Protein AF-A0A821VBL7-F1 (afdb_monomer_lite)

Radius of gyration: 33.73 Å; chains: 1; bounding box: 82×96×81 Å

pLDDT: mean 74.71, std 19.5, range [24.27, 98.56]

Structure (mmCIF, N/CA/C/O backbone):
data_AF-A0A821VBL7-F1
#
_entry.id   AF-A0A821VBL7-F1
#
loop_
_atom_site.group_PDB
_atom_site.id
_atom_site.type_symbol
_atom_site.label_atom_id
_atom_site.label_alt_id
_atom_site.label_comp_id
_atom_site.label_asym_id
_atom_site.label_entity_id
_atom_site.label_seq_id
_atom_site.pdbx_PDB_ins_code
_atom_site.Cartn_x
_atom_site.Cartn_y
_atom_site.Cartn_z
_atom_site.occupancy
_atom_site.B_iso_or_equiv
_atom_site.auth_seq_id
_atom_site.auth_comp_id
_atom_site.auth_asym_id
_atom_site.auth_atom_id
_atom_site.pdbx_PDB_model_num
ATOM 1 N N . MET A 1 1 ? -5.079 59.290 10.753 1.00 47.72 1 MET A N 1
ATOM 2 C CA . MET A 1 1 ? -3.913 60.168 10.490 1.00 47.72 1 MET A CA 1
ATOM 3 C C . MET A 1 1 ? -4.345 61.212 9.473 1.00 47.72 1 MET A C 1
ATOM 5 O O . MET A 1 1 ? -5.112 60.855 8.595 1.00 47.72 1 MET A O 1
ATOM 9 N N . THR A 1 2 ? -3.939 62.476 9.593 1.00 48.75 2 THR A N 1
ATOM 10 C CA . THR A 1 2 ? -4.152 63.447 8.506 1.00 48.75 2 THR A CA 1
ATOM 11 C C . THR A 1 2 ? -3.199 63.121 7.351 1.00 48.75 2 THR A C 1
ATOM 13 O O . THR A 1 2 ? -2.050 62.750 7.599 1.00 48.75 2 THR A O 1
ATOM 16 N N . ASP A 1 3 ? -3.663 63.247 6.103 1.00 52.41 3 ASP A N 1
ATOM 17 C CA . ASP A 1 3 ? -2.944 62.824 4.882 1.00 52.41 3 ASP A CA 1
ATOM 18 C C . ASP A 1 3 ? -1.556 63.471 4.691 1.00 52.41 3 ASP A C 1
ATOM 20 O O . ASP A 1 3 ? -0.750 63.003 3.891 1.00 52.41 3 ASP A O 1
ATOM 24 N N . ALA A 1 4 ? -1.224 64.504 5.468 1.00 50.84 4 ALA A N 1
ATOM 25 C CA . ALA A 1 4 ? 0.022 65.260 5.361 1.00 50.84 4 ALA A CA 1
ATOM 26 C C . ALA A 1 4 ? 1.310 64.475 5.704 1.00 50.84 4 ALA A C 1
ATOM 28 O O . ALA A 1 4 ? 2.395 64.977 5.430 1.00 50.84 4 ALA A O 1
ATOM 29 N N . ASN A 1 5 ? 1.223 63.264 6.274 1.00 57.69 5 ASN A N 1
ATOM 30 C CA . ASN A 1 5 ? 2.391 62.456 6.678 1.00 57.69 5 ASN A CA 1
ATOM 31 C C . ASN A 1 5 ? 2.476 61.074 5.997 1.00 57.69 5 ASN A C 1
ATOM 33 O O . ASN A 1 5 ? 3.223 60.206 6.453 1.00 57.69 5 ASN A O 1
ATOM 37 N N . ILE A 1 6 ? 1.710 60.836 4.928 1.00 70.25 6 ILE A N 1
ATOM 38 C CA . ILE A 1 6 ? 1.666 59.533 4.249 1.00 70.25 6 ILE A CA 1
ATOM 39 C C . ILE A 1 6 ? 2.613 59.541 3.044 1.00 70.25 6 ILE A C 1
ATOM 41 O O . ILE A 1 6 ? 2.596 60.456 2.226 1.00 70.25 6 ILE A O 1
ATOM 45 N N . HIS A 1 7 ? 3.467 58.517 2.941 1.00 78.00 7 HIS A N 1
ATOM 46 C CA . HIS A 1 7 ? 4.473 58.428 1.880 1.00 78.00 7 HIS A CA 1
ATOM 47 C C . HIS A 1 7 ? 3.798 58.376 0.489 1.00 78.00 7 HIS A C 1
ATOM 49 O O . HIS A 1 7 ? 2.890 57.559 0.309 1.00 78.00 7 HIS A O 1
ATOM 55 N N . PRO A 1 8 ? 4.243 59.165 -0.515 1.00 72.38 8 PRO A N 1
ATOM 56 C CA . PRO A 1 8 ? 3.563 59.300 -1.814 1.00 72.38 8 PRO A CA 1
ATOM 57 C C . PRO A 1 8 ? 3.291 57.975 -2.540 1.00 72.38 8 PRO A C 1
ATOM 59 O O . PRO A 1 8 ? 2.273 57.818 -3.206 1.00 72.38 8 PRO A O 1
ATOM 62 N N . SER A 1 9 ? 4.168 56.985 -2.364 1.00 69.50 9 SER A N 1
ATOM 63 C CA . SER A 1 9 ? 4.004 55.639 -2.931 1.00 69.50 9 SER A CA 1
ATOM 64 C C . SER A 1 9 ? 2.778 54.889 -2.393 1.00 69.50 9 SER A C 1
ATOM 66 O O . SER A 1 9 ? 2.189 54.107 -3.128 1.00 69.50 9 SER A O 1
ATOM 68 N N . ILE A 1 10 ? 2.376 55.125 -1.138 1.00 73.94 10 ILE A N 1
ATOM 69 C CA . ILE A 1 10 ? 1.197 54.486 -0.522 1.00 73.94 10 ILE A CA 1
ATOM 70 C C . ILE A 1 10 ? -0.080 55.044 -1.155 1.00 73.94 10 ILE A C 1
ATOM 72 O O . ILE A 1 10 ? -0.994 54.289 -1.473 1.00 73.94 10 ILE A O 1
ATOM 76 N N . ILE A 1 11 ? -0.108 56.358 -1.385 1.00 75.94 11 ILE A N 1
ATOM 77 C CA . ILE A 1 11 ? -1.222 57.055 -2.035 1.00 75.94 11 ILE A CA 1
ATOM 78 C C . ILE A 1 11 ? -1.342 56.589 -3.490 1.00 75.94 11 ILE A C 1
ATOM 80 O O . ILE A 1 11 ? -2.412 56.163 -3.906 1.00 75.94 11 ILE A O 1
ATOM 84 N N . LEU A 1 12 ? -0.224 56.539 -4.224 1.00 75.00 12 LEU A N 1
ATOM 85 C CA . LEU A 1 12 ? -0.196 56.065 -5.612 1.00 75.00 12 LEU A CA 1
ATOM 86 C C . LEU A 1 12 ? -0.679 54.610 -5.759 1.00 75.00 12 LEU A C 1
ATOM 88 O O . LEU A 1 12 ? -1.356 54.279 -6.729 1.00 75.00 12 LEU A O 1
ATOM 92 N N . ILE A 1 13 ? -0.335 53.735 -4.808 1.00 71.81 13 ILE A N 1
ATOM 93 C CA . ILE A 1 13 ? -0.791 52.336 -4.801 1.00 71.81 13 ILE A CA 1
ATOM 94 C C . ILE A 1 13 ? -2.278 52.245 -4.454 1.00 71.81 13 ILE A C 1
ATOM 96 O O . ILE A 1 13 ? -2.994 51.495 -5.111 1.00 71.81 13 ILE A O 1
ATOM 100 N N . ARG A 1 14 ? -2.757 53.019 -3.470 1.00 82.56 14 ARG A N 1
ATOM 101 C CA . ARG A 1 14 ? -4.188 53.092 -3.142 1.00 82.56 14 ARG A CA 1
ATOM 102 C C . ARG A 1 14 ? -5.000 53.512 -4.360 1.00 82.56 14 ARG A C 1
ATOM 104 O O . ARG A 1 14 ? -5.989 52.861 -4.666 1.00 82.56 14 ARG A O 1
ATOM 111 N N . ASP A 1 15 ? -4.572 54.563 -5.050 1.00 77.50 15 ASP A N 1
ATOM 112 C CA . ASP A 1 15 ? -5.319 55.115 -6.177 1.00 77.50 15 ASP A CA 1
ATOM 113 C C . ASP A 1 15 ? -5.343 54.120 -7.353 1.00 77.50 15 ASP A C 1
ATOM 115 O O . ASP A 1 15 ? -6.404 53.855 -7.905 1.00 77.50 15 ASP A O 1
ATOM 119 N N . ARG A 1 16 ? -4.225 53.432 -7.640 1.00 72.06 16 ARG A N 1
ATOM 120 C CA . ARG A 1 16 ? -4.204 52.342 -8.637 1.00 72.06 16 ARG A CA 1
ATOM 121 C C . ARG A 1 16 ? -5.071 51.145 -8.252 1.00 72.06 16 ARG A C 1
ATOM 123 O O . ARG A 1 16 ? -5.696 50.548 -9.120 1.00 72.06 16 ARG A O 1
ATOM 130 N N . LEU A 1 17 ? -5.097 50.762 -6.976 1.00 65.75 17 LEU A N 1
ATOM 131 C CA . LEU A 1 17 ? -5.966 49.679 -6.511 1.00 65.75 17 LEU A CA 1
ATOM 132 C C . LEU A 1 17 ? -7.441 50.088 -6.562 1.00 65.75 17 LEU A C 1
ATOM 134 O O . LEU A 1 17 ? -8.272 49.251 -6.890 1.00 65.75 17 LEU A O 1
ATOM 138 N N . HIS A 1 18 ? -7.759 51.360 -6.312 1.00 76.38 18 HIS A N 1
ATOM 139 C CA . HIS A 1 18 ? -9.106 51.904 -6.463 1.00 76.38 18 HIS A CA 1
ATOM 140 C C . HIS A 1 18 ? -9.536 51.978 -7.938 1.00 76.38 18 HIS A C 1
ATOM 142 O O . HIS A 1 18 ? -10.695 51.725 -8.244 1.00 76.38 18 HIS A O 1
ATOM 148 N N . ASP A 1 19 ? -8.622 52.257 -8.871 1.00 68.50 19 ASP A N 1
ATOM 149 C CA . ASP A 1 19 ? -8.922 52.202 -10.310 1.00 68.50 19 ASP A CA 1
ATOM 150 C C . ASP A 1 19 ? -9.262 50.776 -10.776 1.00 68.50 19 ASP A C 1
ATOM 152 O O . ASP A 1 19 ? -10.098 50.586 -11.660 1.00 68.50 19 ASP A O 1
ATOM 156 N N . ILE A 1 20 ? -8.627 49.764 -10.175 1.00 63.44 20 ILE A N 1
ATOM 157 C CA . ILE A 1 20 ? -8.868 48.348 -10.492 1.00 63.44 20 ILE A CA 1
ATOM 158 C C . ILE A 1 20 ? -10.108 47.819 -9.746 1.00 63.44 20 ILE A C 1
ATOM 160 O O . ILE A 1 20 ? -10.857 47.007 -10.291 1.00 63.44 20 ILE A O 1
ATOM 164 N N . PHE A 1 21 ? -10.348 48.294 -8.520 1.00 72.31 21 PHE A N 1
ATOM 165 C CA . PHE A 1 21 ? -11.416 47.838 -7.627 1.00 72.31 21 PHE A CA 1
ATOM 166 C C . PHE A 1 21 ? -12.160 49.028 -6.984 1.00 72.31 21 PHE A C 1
ATOM 168 O O . PHE A 1 21 ? -12.029 49.261 -5.780 1.00 72.31 21 PHE A O 1
ATOM 175 N N . PRO A 1 22 ? -12.973 49.777 -7.753 1.00 67.81 22 PRO A N 1
ATOM 176 C CA . PRO A 1 22 ? -13.592 51.026 -7.285 1.00 67.81 22 PRO A CA 1
ATOM 177 C C . PRO A 1 22 ? -14.620 50.832 -6.161 1.00 67.81 22 PRO A C 1
ATOM 179 O O . PRO A 1 22 ? -14.944 51.773 -5.445 1.00 67.81 22 PRO A O 1
ATOM 182 N N . GLU A 1 23 ? -15.116 49.608 -5.984 1.00 68.12 23 GLU A N 1
ATOM 183 C CA . GLU A 1 23 ? -16.103 49.239 -4.963 1.00 68.12 23 GLU A CA 1
ATOM 184 C C . GLU A 1 23 ? -15.462 48.967 -3.582 1.00 68.12 23 GLU A C 1
ATOM 186 O O . GLU A 1 23 ? -16.172 48.794 -2.590 1.00 68.12 23 GLU A O 1
ATOM 191 N N . ILE A 1 24 ? -14.125 48.876 -3.495 1.00 64.31 24 ILE A N 1
ATOM 192 C CA . ILE A 1 24 ? -13.417 48.404 -2.296 1.00 64.31 24 ILE A CA 1
ATOM 193 C C . ILE A 1 24 ? -12.569 49.525 -1.696 1.00 64.31 24 ILE A C 1
ATOM 195 O O . ILE A 1 24 ? -11.560 49.955 -2.253 1.00 64.31 24 ILE A O 1
ATOM 199 N N . GLN A 1 25 ? -12.933 49.955 -0.488 1.00 72.75 25 GLN A N 1
ATOM 200 C CA . GLN A 1 25 ? -12.174 50.958 0.252 1.00 72.75 25 GLN A CA 1
ATOM 201 C C . GLN A 1 25 ? -11.067 50.285 1.081 1.00 72.75 25 GLN A C 1
ATOM 203 O O . GLN A 1 25 ? -11.328 49.701 2.132 1.00 72.75 25 GLN A O 1
ATOM 208 N N . ILE A 1 26 ? -9.818 50.350 0.609 1.00 70.31 26 ILE A N 1
ATOM 209 C CA . ILE A 1 26 ? -8.663 49.736 1.287 1.00 70.31 26 ILE A CA 1
ATOM 210 C C . ILE A 1 26 ? -8.024 50.749 2.259 1.00 70.31 26 ILE A C 1
ATOM 212 O O . ILE A 1 26 ? -7.563 51.805 1.811 1.00 70.31 26 ILE A O 1
ATOM 216 N N . PRO A 1 27 ? -7.938 50.459 3.575 1.00 77.62 27 PRO A N 1
ATOM 217 C CA . PRO A 1 27 ? -7.302 51.362 4.533 1.00 77.62 27 PRO A CA 1
ATOM 218 C C . PRO A 1 27 ? -5.800 51.537 4.263 1.00 77.62 27 PRO A C 1
ATOM 220 O O . PRO A 1 27 ? -5.073 50.571 4.008 1.00 77.62 27 PRO A O 1
ATOM 223 N N . LEU A 1 28 ? -5.309 52.776 4.368 1.00 66.94 28 LEU A N 1
ATOM 224 C CA . LEU A 1 28 ? -3.910 53.131 4.086 1.00 66.94 28 LEU A CA 1
ATOM 225 C C . LEU A 1 28 ? -2.915 52.410 5.011 1.00 66.94 28 LEU A C 1
ATOM 227 O O . LEU A 1 28 ? -1.777 52.159 4.604 1.00 66.94 28 LEU A O 1
ATOM 231 N N . GLU A 1 29 ? -3.326 52.027 6.227 1.00 66.06 29 GLU A N 1
ATOM 232 C CA . GLU A 1 29 ? -2.468 51.267 7.141 1.00 66.06 29 GLU A CA 1
ATOM 233 C C . GLU A 1 29 ? -2.134 49.866 6.607 1.00 66.06 29 GLU A C 1
ATOM 235 O O . GLU A 1 29 ? -1.013 49.390 6.810 1.00 66.06 29 GLU A O 1
ATOM 240 N N . VAL A 1 30 ? -3.067 49.234 5.885 1.00 65.81 30 VAL A N 1
ATOM 241 C CA . VAL A 1 30 ? -2.888 47.896 5.301 1.00 65.81 30 VAL A CA 1
ATOM 242 C C . VAL A 1 30 ? -1.884 47.966 4.150 1.00 65.81 30 VAL A C 1
ATOM 244 O O . VAL A 1 30 ? -0.914 47.208 4.114 1.00 65.81 30 VAL A O 1
ATOM 247 N N . ILE A 1 31 ? -2.027 48.960 3.269 1.00 69.69 31 ILE A N 1
ATOM 248 C CA . ILE A 1 31 ? -1.090 49.204 2.162 1.00 69.69 31 ILE A CA 1
ATOM 249 C C . ILE A 1 31 ? 0.317 49.501 2.711 1.00 69.69 31 ILE A C 1
ATOM 251 O O . ILE A 1 31 ? 1.311 48.931 2.254 1.00 69.69 31 ILE A O 1
ATOM 255 N N . GLY A 1 32 ? 0.416 50.329 3.756 1.00 68.56 32 GLY A N 1
ATOM 256 C CA . GLY A 1 32 ? 1.684 50.635 4.420 1.00 68.56 32 GLY A CA 1
ATOM 257 C C . GLY A 1 32 ? 2.330 49.439 5.134 1.00 68.56 32 GLY A C 1
ATOM 258 O O . GLY A 1 32 ? 3.553 49.404 5.295 1.00 68.56 32 GLY A O 1
ATOM 259 N N . TRP A 1 33 ? 1.551 48.450 5.579 1.00 69.38 33 TRP A N 1
ATOM 260 C CA . TRP A 1 33 ? 2.087 47.201 6.126 1.00 69.38 33 TRP A CA 1
ATOM 261 C C . TRP A 1 33 ? 2.727 46.342 5.028 1.00 69.38 33 TRP A C 1
ATOM 263 O O . TRP A 1 33 ? 3.886 45.952 5.174 1.00 69.38 33 TRP A O 1
ATOM 273 N N . HIS A 1 34 ? 2.052 46.147 3.892 1.00 63.34 34 HIS A N 1
ATOM 274 C CA . HIS A 1 34 ? 2.588 45.347 2.782 1.00 63.34 34 HIS A CA 1
ATOM 275 C C . HIS A 1 34 ? 3.810 45.980 2.108 1.00 63.34 34 HIS A C 1
ATOM 277 O O . HIS A 1 34 ? 4.750 45.264 1.761 1.00 63.34 34 HIS A O 1
ATOM 283 N N . ILE A 1 35 ? 3.857 47.313 1.996 1.00 66.38 35 ILE A N 1
ATOM 284 C CA . ILE A 1 35 ? 5.033 48.037 1.479 1.00 66.38 35 ILE A CA 1
ATOM 285 C C . ILE A 1 35 ? 6.261 47.826 2.369 1.00 66.38 35 ILE A C 1
ATOM 287 O O . ILE A 1 35 ? 7.377 47.751 1.869 1.00 66.38 35 ILE A O 1
ATOM 291 N N . ARG A 1 36 ? 6.080 47.680 3.688 1.00 68.19 36 ARG A N 1
ATOM 292 C CA . ARG A 1 36 ? 7.197 47.388 4.602 1.00 68.19 36 ARG A CA 1
ATOM 293 C C . ARG A 1 36 ? 7.728 45.962 4.469 1.00 68.19 36 ARG A C 1
ATOM 295 O O . ARG A 1 36 ? 8.875 45.724 4.831 1.00 68.19 36 ARG A O 1
ATOM 302 N N . GLN A 1 37 ? 6.913 45.037 3.965 1.00 62.91 37 GLN A N 1
ATOM 303 C CA . GLN A 1 37 ? 7.266 43.622 3.819 1.00 62.91 37 GLN A CA 1
ATOM 304 C C . GLN A 1 37 ? 7.740 43.257 2.403 1.00 62.91 37 GLN A C 1
ATOM 306 O O . GLN A 1 37 ? 8.404 42.239 2.225 1.00 62.91 37 GLN A O 1
ATOM 311 N N . SER A 1 38 ? 7.434 44.078 1.395 1.00 58.84 38 SER A N 1
ATOM 312 C CA . SER A 1 38 ? 7.652 43.748 -0.020 1.00 58.84 38 SER A CA 1
ATOM 313 C C . SER A 1 38 ? 8.613 44.727 -0.695 1.00 58.84 38 SER A C 1
ATOM 315 O O . SER A 1 38 ? 8.565 45.926 -0.443 1.00 58.84 38 SER A O 1
ATOM 317 N N . ARG A 1 39 ? 9.486 44.231 -1.586 1.00 54.22 39 ARG A N 1
ATOM 318 C CA . ARG A 1 39 ? 10.499 45.060 -2.273 1.00 54.22 39 ARG A CA 1
ATOM 319 C C . ARG A 1 39 ? 10.039 45.681 -3.603 1.00 54.22 39 ARG A C 1
ATOM 321 O O . ARG A 1 39 ? 10.763 46.524 -4.123 1.00 54.22 39 ARG A O 1
ATOM 328 N N . SER A 1 40 ? 8.874 45.317 -4.152 1.00 65.12 40 SER A N 1
ATOM 329 C CA . SER A 1 40 ? 8.351 45.910 -5.397 1.00 65.12 40 SER A CA 1
ATOM 330 C C . SER A 1 40 ? 6.831 46.115 -5.383 1.00 65.12 40 SER A C 1
ATOM 332 O O . SER A 1 40 ? 6.089 45.411 -4.700 1.00 65.12 40 SER A O 1
ATOM 334 N N . ILE A 1 41 ? 6.374 47.108 -6.152 1.00 54.72 41 ILE A N 1
ATOM 335 C CA . ILE A 1 41 ? 4.966 47.533 -6.251 1.00 54.72 41 ILE A CA 1
ATOM 336 C C . ILE A 1 41 ? 4.099 46.468 -6.944 1.00 54.72 41 ILE A C 1
ATOM 338 O O . ILE A 1 41 ? 2.944 46.265 -6.571 1.00 54.72 41 ILE A O 1
ATOM 342 N N . GLU A 1 42 ? 4.664 45.756 -7.918 1.00 58.28 42 GLU A N 1
ATOM 343 C CA . GLU A 1 42 ? 3.974 44.703 -8.676 1.00 58.28 42 GLU A CA 1
ATOM 344 C C . GLU A 1 42 ? 3.625 43.500 -7.792 1.00 58.28 42 GLU A C 1
ATOM 346 O O . GLU A 1 42 ? 2.514 42.980 -7.876 1.00 58.28 42 GLU A O 1
ATOM 351 N N . ALA A 1 43 ? 4.519 43.123 -6.871 1.00 58.22 43 ALA A N 1
ATOM 352 C CA . ALA A 1 43 ? 4.262 42.053 -5.909 1.00 58.22 43 ALA A CA 1
ATOM 353 C C . ALA A 1 43 ? 3.089 42.399 -4.977 1.00 58.22 43 ALA A C 1
ATOM 355 O O . ALA A 1 43 ? 2.251 41.549 -4.689 1.00 58.22 43 ALA A O 1
ATOM 356 N N . ILE A 1 44 ? 2.982 43.664 -4.561 1.00 58.06 44 ILE A N 1
ATOM 357 C CA . ILE A 1 44 ? 1.892 44.138 -3.698 1.00 58.06 44 ILE A CA 1
ATOM 358 C C . ILE A 1 44 ? 0.557 44.086 -4.448 1.00 58.06 44 ILE A C 1
ATOM 360 O O . ILE A 1 44 ? -0.421 43.573 -3.910 1.00 58.06 44 ILE A O 1
ATOM 364 N N . CYS A 1 45 ? 0.516 44.547 -5.702 1.00 57.09 45 CYS A N 1
ATOM 365 C CA . CYS A 1 45 ? -0.704 44.493 -6.513 1.00 57.09 45 CYS A CA 1
ATOM 366 C C . CYS A 1 45 ? -1.147 43.045 -6.782 1.00 57.09 45 CYS A C 1
ATOM 368 O O . CYS A 1 45 ? -2.338 42.750 -6.722 1.00 57.09 45 CYS A O 1
ATOM 370 N N . SER A 1 46 ? -0.195 42.132 -7.008 1.00 56.94 46 SER A N 1
ATOM 371 C CA . SER A 1 46 ? -0.475 40.706 -7.203 1.00 56.94 46 SER A CA 1
ATOM 372 C C . SER A 1 46 ? -1.034 40.036 -5.944 1.00 56.94 46 SER A C 1
ATOM 374 O O . SER A 1 46 ? -1.949 39.221 -6.049 1.00 56.94 46 SER A O 1
ATOM 376 N N . ILE A 1 47 ? -0.526 40.382 -4.755 1.00 58.69 47 ILE A N 1
ATOM 377 C CA . ILE A 1 47 ? -1.031 39.852 -3.477 1.00 58.69 47 ILE A CA 1
ATOM 378 C C . ILE A 1 47 ? -2.474 40.313 -3.249 1.00 58.69 47 ILE A C 1
ATOM 380 O O . ILE A 1 47 ? -3.342 39.478 -3.011 1.00 58.69 47 ILE A O 1
ATOM 384 N N . PHE A 1 48 ? -2.757 41.609 -3.424 1.00 58.88 48 PHE A N 1
ATOM 385 C CA . PHE A 1 48 ? -4.118 42.134 -3.272 1.00 58.88 48 PHE A CA 1
ATOM 386 C C . PHE A 1 48 ? -5.090 41.552 -4.301 1.00 58.88 48 PHE A C 1
ATOM 388 O O . PHE A 1 48 ? -6.205 41.195 -3.936 1.00 58.88 48 PHE A O 1
ATOM 395 N N . ALA A 1 49 ? -4.678 41.395 -5.563 1.00 54.25 49 ALA A N 1
ATOM 396 C CA . ALA A 1 49 ? -5.512 40.754 -6.577 1.00 54.25 49 ALA A CA 1
ATOM 397 C C . ALA A 1 49 ? -5.849 39.300 -6.200 1.00 54.25 49 ALA A C 1
ATOM 399 O O . ALA A 1 49 ? -6.994 38.880 -6.340 1.00 54.25 49 ALA A O 1
ATOM 400 N N . THR A 1 50 ? -4.884 38.553 -5.657 1.00 50.09 50 THR A N 1
ATOM 401 C CA . THR A 1 50 ? -5.074 37.148 -5.257 1.00 50.09 50 THR A CA 1
ATOM 402 C C . THR A 1 50 ? -5.964 37.022 -4.019 1.00 50.09 50 THR A C 1
ATOM 404 O O . THR A 1 50 ? -6.848 36.167 -3.975 1.00 50.09 50 THR A O 1
ATOM 407 N N . GLU A 1 51 ? -5.782 37.895 -3.026 1.00 51.56 51 GLU A N 1
ATOM 408 C CA . GLU A 1 51 ? -6.600 37.889 -1.811 1.00 51.56 51 GLU A CA 1
ATOM 409 C C . GLU A 1 51 ? -8.033 38.354 -2.101 1.00 51.56 51 GLU A C 1
ATOM 411 O O . GLU A 1 51 ? -8.977 37.692 -1.682 1.00 51.56 51 GLU A O 1
ATOM 416 N N . ILE A 1 52 ? -8.232 39.409 -2.897 1.00 50.06 52 ILE A N 1
ATOM 417 C CA . ILE A 1 52 ? -9.570 39.913 -3.252 1.00 50.06 52 ILE A CA 1
ATOM 418 C C . ILE A 1 52 ? -10.352 38.893 -4.099 1.00 50.06 52 ILE A C 1
ATOM 420 O O . ILE A 1 52 ? -11.540 38.683 -3.852 1.00 50.06 52 ILE A O 1
ATOM 424 N N . LEU A 1 53 ? -9.696 38.195 -5.036 1.00 42.59 53 LEU A N 1
ATOM 425 C CA . LEU A 1 53 ? -10.327 37.133 -5.837 1.00 42.59 53 LEU A CA 1
ATOM 426 C C . LEU A 1 53 ? -10.740 35.912 -4.995 1.00 42.59 53 LEU A C 1
ATOM 428 O O . LEU A 1 53 ? -11.657 35.187 -5.378 1.00 42.59 53 LEU A O 1
ATOM 432 N N . SER A 1 54 ? -10.118 35.708 -3.830 1.00 38.72 54 SER A N 1
ATOM 433 C CA . SER A 1 54 ? -10.433 34.596 -2.925 1.00 38.72 54 SER A CA 1
ATOM 434 C C . SER A 1 54 ? -11.674 34.817 -2.040 1.00 38.72 54 SER A C 1
ATOM 436 O O . SER A 1 54 ? -12.193 33.852 -1.482 1.00 38.72 54 SER A O 1
ATOM 438 N N . PHE A 1 55 ? -12.203 36.047 -1.946 1.00 42.03 55 PHE A N 1
ATOM 439 C CA . PHE A 1 55 ? -13.326 36.397 -1.053 1.00 42.03 55 PHE A CA 1
ATOM 440 C C . PHE A 1 55 ? -14.710 36.497 -1.727 1.00 42.03 55 PHE A C 1
ATOM 442 O O . PHE A 1 55 ? -15.680 36.946 -1.112 1.00 42.03 55 PHE A O 1
ATOM 449 N N . GLY A 1 56 ? -14.858 36.038 -2.969 1.00 30.58 56 GLY A N 1
ATOM 450 C CA . GLY A 1 56 ? -16.140 36.061 -3.677 1.00 30.58 56 GLY A CA 1
ATOM 451 C C . GLY A 1 56 ? -17.128 34.949 -3.286 1.00 30.58 56 GLY A C 1
ATOM 452 O O . GLY A 1 56 ? -17.331 34.059 -4.101 1.00 30.58 56 GLY A O 1
ATOM 453 N N . GLN A 1 57 ? -17.768 35.014 -2.101 1.00 31.67 57 GLN A N 1
ATOM 454 C CA . GLN A 1 57 ? -19.213 34.725 -1.897 1.00 31.67 57 GLN A CA 1
ATOM 455 C C . GLN A 1 57 ? -19.726 34.997 -0.452 1.00 31.67 57 GLN A C 1
ATOM 457 O O . GLN A 1 57 ? -19.380 34.308 0.500 1.00 31.67 57 GLN A O 1
ATOM 462 N N . VAL A 1 58 ? -20.580 36.029 -0.361 1.00 32.34 58 VAL A N 1
ATOM 463 C CA . VAL A 1 58 ? -21.778 36.307 0.479 1.00 32.34 58 VAL A CA 1
ATOM 464 C C . VAL A 1 58 ? -21.944 35.653 1.872 1.00 32.34 58 VAL A C 1
ATOM 466 O O . VAL A 1 58 ? -22.131 34.446 1.997 1.00 32.34 58 VAL A O 1
ATOM 469 N N . ILE A 1 59 ? -22.089 36.509 2.901 1.00 28.88 59 ILE A N 1
ATOM 470 C CA . ILE A 1 59 ? -22.741 36.222 4.197 1.00 28.88 59 ILE A CA 1
ATOM 471 C C . ILE A 1 59 ? -24.196 36.744 4.177 1.00 28.88 59 ILE A C 1
ATOM 473 O O . ILE A 1 59 ? -24.465 37.846 3.701 1.00 28.88 59 ILE A O 1
ATOM 477 N N . ASP A 1 60 ? -25.102 35.917 4.710 1.00 30.98 60 ASP A N 1
ATOM 478 C CA . ASP A 1 60 ? -26.565 36.043 4.876 1.00 30.98 60 ASP A CA 1
ATOM 479 C C . ASP A 1 60 ? -27.038 37.311 5.640 1.00 30.98 60 ASP A C 1
ATOM 481 O O . ASP A 1 60 ? -26.478 37.640 6.692 1.00 30.98 60 ASP A O 1
ATOM 485 N N . PRO A 1 61 ? -28.103 38.004 5.175 1.00 29.52 61 PRO A N 1
ATOM 486 C CA . PRO A 1 61 ? -28.725 39.114 5.882 1.00 29.52 61 PRO A CA 1
ATOM 487 C C . PRO A 1 61 ? -29.903 38.678 6.776 1.00 29.52 61 PRO A C 1
ATOM 489 O O . PRO A 1 61 ? -31.004 38.393 6.298 1.00 29.52 61 PRO A O 1
ATOM 492 N N . ARG A 1 62 ? -29.760 38.822 8.102 1.00 26.88 62 ARG A N 1
ATOM 493 C CA . ARG A 1 62 ? -30.906 39.103 8.993 1.00 26.88 62 ARG A CA 1
ATOM 494 C C . ARG A 1 62 ? -30.563 40.123 10.077 1.00 26.88 62 ARG A C 1
ATOM 496 O O . ARG A 1 62 ? -29.631 39.922 10.849 1.00 26.88 62 ARG A O 1
ATOM 503 N N . LYS A 1 63 ? -31.479 41.098 10.198 1.00 27.80 63 LYS A N 1
ATOM 504 C CA . LYS A 1 63 ? -31.605 42.235 11.139 1.00 27.80 63 LYS A CA 1
ATOM 505 C C . LYS A 1 63 ? -30.983 43.529 10.578 1.00 27.80 63 LYS A C 1
ATOM 507 O O . LYS A 1 63 ? -29.776 43.625 10.465 1.00 27.80 63 LYS A O 1
ATOM 512 N N . THR A 1 64 ? -31.734 44.570 10.208 1.00 31.34 64 THR A N 1
ATOM 513 C CA . THR A 1 64 ? -33.004 45.039 10.787 1.00 31.34 64 THR A CA 1
ATOM 514 C C . THR A 1 64 ? -33.794 45.883 9.779 1.00 31.34 64 THR A C 1
ATOM 516 O O . THR A 1 64 ? -33.314 46.897 9.296 1.00 31.34 64 THR A O 1
ATOM 519 N N . GLN A 1 65 ? -35.004 45.416 9.474 1.00 30.42 65 GLN A N 1
ATOM 520 C CA . GLN A 1 65 ? -36.272 46.152 9.425 1.00 30.42 65 GLN A CA 1
ATOM 521 C C . GLN A 1 65 ? -36.210 47.689 9.339 1.00 30.42 65 GLN A C 1
ATOM 523 O O . GLN A 1 65 ? -36.089 48.361 10.360 1.00 30.42 65 GLN A O 1
ATOM 528 N N . ASN A 1 66 ? -36.351 48.210 8.118 1.00 28.69 66 ASN A N 1
ATOM 529 C CA . ASN A 1 66 ? -37.227 49.320 7.708 1.00 28.69 66 ASN A CA 1
ATOM 530 C C . ASN A 1 66 ? -36.720 49.859 6.367 1.00 28.69 66 ASN A C 1
ATOM 532 O O . ASN A 1 66 ? -35.621 50.392 6.331 1.00 28.69 66 ASN A O 1
ATOM 536 N N . GLN A 1 67 ? -37.551 49.724 5.327 1.00 27.56 67 GLN A N 1
ATOM 537 C CA . GLN A 1 67 ? -37.481 50.295 3.964 1.00 27.56 67 GLN A CA 1
ATOM 538 C C . GLN A 1 67 ? -37.677 49.206 2.902 1.00 27.56 67 GLN A C 1
ATOM 540 O O . GLN A 1 67 ? -36.800 48.884 2.110 1.00 27.56 67 GLN A O 1
ATOM 545 N N . ILE A 1 68 ? -38.877 48.621 2.919 1.00 29.12 68 ILE A N 1
ATOM 546 C CA . ILE A 1 68 ? -39.518 48.125 1.704 1.00 29.12 68 ILE A CA 1
ATOM 547 C C . ILE A 1 68 ? -40.606 49.144 1.408 1.00 29.12 68 ILE A C 1
ATOM 549 O O . ILE A 1 68 ? -41.670 49.103 2.009 1.00 29.12 68 ILE A O 1
ATOM 553 N N . GLU A 1 69 ? -40.293 50.071 0.525 1.00 26.84 69 GLU A N 1
ATOM 554 C CA . GLU A 1 69 ? -41.236 50.741 -0.357 1.00 26.84 69 GLU A CA 1
ATOM 555 C C . GLU A 1 69 ? -40.393 51.201 -1.549 1.00 26.84 69 GLU A C 1
ATOM 557 O O . GLU A 1 69 ? -39.249 51.600 -1.373 1.00 26.84 69 GLU A O 1
ATOM 562 N N . GLU A 1 70 ? -40.938 51.044 -2.753 1.00 26.97 70 GLU A N 1
ATOM 563 C CA . GLU A 1 70 ? -40.279 51.246 -4.055 1.00 26.97 70 GLU A CA 1
ATOM 564 C C . GLU A 1 70 ? -39.421 50.080 -4.582 1.00 26.97 70 GLU A C 1
ATOM 566 O O . GLU A 1 70 ? -38.270 50.217 -4.987 1.00 26.97 70 GLU A O 1
ATOM 571 N N . GLN A 1 71 ? -40.057 48.915 -4.745 1.00 29.83 71 GLN A N 1
ATOM 572 C CA . GLN A 1 71 ? -39.874 48.217 -6.019 1.00 29.83 71 GLN A CA 1
ATOM 573 C C . GLN A 1 71 ? -40.674 48.975 -7.080 1.00 29.83 71 GLN A C 1
ATOM 575 O O . GLN A 1 71 ? -41.871 49.182 -6.894 1.00 29.83 71 GLN A O 1
ATOM 580 N N . THR A 1 72 ? -40.065 49.320 -8.212 1.00 25.73 72 THR A N 1
ATOM 581 C CA . THR A 1 72 ? -40.608 48.939 -9.529 1.00 25.73 72 THR A CA 1
ATOM 582 C C . THR A 1 72 ? -39.654 49.278 -10.677 1.00 25.73 72 THR A C 1
ATOM 584 O O . THR A 1 72 ? -39.041 50.335 -10.717 1.00 25.73 72 THR A O 1
ATOM 587 N N . ALA A 1 73 ? -39.657 48.362 -11.652 1.00 24.27 73 ALA A N 1
ATOM 588 C CA . ALA A 1 73 ? -39.294 48.519 -13.063 1.00 24.27 73 ALA A CA 1
ATOM 589 C C . ALA A 1 73 ? -37.801 48.572 -13.449 1.00 24.27 73 ALA A C 1
ATOM 591 O O . ALA A 1 73 ? -37.174 49.620 -13.476 1.00 24.27 73 ALA A O 1
ATOM 592 N N . SER A 1 74 ? -37.279 47.459 -13.971 1.00 26.91 74 SER A N 1
ATOM 593 C CA . SER A 1 74 ? -37.242 47.239 -15.429 1.00 26.91 74 SER A CA 1
ATOM 594 C C . SER A 1 74 ? -36.377 46.027 -15.775 1.00 26.91 74 SER A C 1
ATOM 596 O O . SER A 1 74 ? -35.214 45.937 -15.397 1.00 26.91 74 SER A O 1
ATOM 598 N N . ALA A 1 75 ? -36.967 45.114 -16.540 1.00 29.55 75 ALA A N 1
ATOM 599 C CA . ALA A 1 75 ? -36.298 44.012 -17.213 1.00 29.55 75 ALA A CA 1
ATOM 600 C C . ALA A 1 75 ? -35.517 44.484 -18.461 1.00 29.55 75 ALA A C 1
ATOM 602 O O . ALA A 1 75 ? -35.762 45.579 -18.969 1.00 29.55 75 ALA A O 1
ATOM 603 N N . ASN A 1 76 ? -34.694 43.566 -18.991 1.00 26.34 76 ASN A N 1
ATOM 604 C CA . ASN A 1 76 ? -33.897 43.597 -20.235 1.00 26.34 76 ASN A CA 1
ATOM 605 C C . ASN A 1 76 ? -32.546 44.327 -20.087 1.00 26.34 76 ASN A C 1
ATOM 607 O O . ASN A 1 76 ? -32.504 45.459 -19.635 1.00 26.34 76 ASN A O 1
ATOM 611 N N . THR A 1 77 ? -31.392 43.744 -20.422 1.00 27.14 77 THR A N 1
ATOM 612 C CA . THR A 1 77 ? -31.061 43.010 -21.656 1.00 27.14 77 THR A CA 1
ATOM 613 C C . THR A 1 77 ? -29.892 42.028 -21.473 1.00 27.14 77 THR A C 1
ATOM 615 O O . THR A 1 77 ? -29.015 42.200 -20.630 1.00 27.14 77 THR A O 1
ATOM 618 N N . HIS A 1 78 ? -29.888 41.000 -22.327 1.00 27.77 78 HIS A N 1
ATOM 619 C CA . HIS A 1 78 ? -28.843 39.992 -22.500 1.00 27.77 78 HIS A CA 1
ATOM 620 C C . HIS A 1 78 ? -27.432 40.578 -22.668 1.00 27.77 78 HIS A C 1
ATOM 622 O O . HIS A 1 78 ? -27.172 41.392 -23.552 1.00 27.77 78 HIS A O 1
ATOM 628 N N . ILE A 1 79 ? -26.511 40.054 -21.861 1.00 27.84 79 ILE A N 1
ATOM 629 C CA . ILE A 1 79 ? -25.063 40.206 -21.975 1.00 27.84 79 ILE A CA 1
ATOM 630 C C . ILE A 1 79 ? -24.539 39.163 -22.971 1.00 27.84 79 ILE A C 1
ATOM 632 O O . ILE A 1 79 ? -24.645 37.962 -22.729 1.00 27.84 79 ILE A O 1
ATOM 636 N N . SER A 1 80 ? -23.911 39.617 -24.057 1.00 40.31 80 SER A N 1
ATOM 637 C CA . SER A 1 80 ? -22.829 38.874 -24.704 1.00 40.31 80 SER A CA 1
ATOM 638 C C . SER A 1 80 ? -21.522 39.239 -23.999 1.00 40.31 80 SER A C 1
ATOM 640 O O . SER A 1 80 ? -20.964 40.312 -24.230 1.00 40.31 80 SER A O 1
ATOM 642 N N . LYS A 1 81 ? -21.022 38.360 -23.134 1.00 31.83 81 LYS A N 1
ATOM 643 C CA . LYS A 1 81 ? -19.620 38.362 -22.711 1.00 31.83 81 LYS A CA 1
ATOM 644 C C . LYS A 1 81 ? -19.159 36.916 -22.669 1.00 31.83 81 LYS A C 1
ATOM 646 O O . LYS A 1 81 ? -19.618 36.138 -21.841 1.00 31.83 81 LYS A O 1
ATOM 651 N N . GLN A 1 82 ? -18.283 36.577 -23.611 1.00 33.25 82 GLN A N 1
ATOM 652 C CA . GLN A 1 82 ? -17.433 35.399 -23.545 1.00 33.25 82 GLN A CA 1
ATOM 653 C C . GLN A 1 82 ? -16.661 35.449 -22.226 1.00 33.25 82 GLN A C 1
ATOM 655 O O . GLN A 1 82 ? -15.758 36.261 -22.050 1.00 33.25 82 GLN A O 1
ATOM 660 N N . THR A 1 83 ? -17.043 34.594 -21.290 1.00 29.48 83 THR A N 1
ATOM 661 C CA . THR A 1 83 ? -16.182 34.176 -20.192 1.00 29.48 83 THR A CA 1
ATOM 662 C C . THR A 1 83 ? -15.113 33.264 -20.779 1.00 29.48 83 THR A C 1
ATOM 664 O O . THR A 1 83 ? -15.422 32.169 -21.249 1.00 29.48 83 THR A O 1
ATOM 667 N N . THR A 1 84 ? -13.861 33.718 -20.775 1.00 40.38 84 THR A N 1
ATOM 668 C CA . THR A 1 84 ? -12.685 32.856 -20.914 1.00 40.38 84 THR A CA 1
ATOM 669 C C . THR A 1 84 ? -12.663 31.915 -19.717 1.00 40.38 84 THR A C 1
ATOM 671 O O . THR A 1 84 ? -12.147 32.254 -18.654 1.00 40.38 84 THR A O 1
ATOM 674 N N . ILE A 1 85 ? -13.295 30.754 -19.871 1.00 35.31 85 ILE A N 1
ATOM 675 C CA . ILE A 1 85 ? -13.059 29.609 -19.000 1.00 35.31 85 ILE A CA 1
ATOM 676 C C . ILE A 1 85 ? -11.604 29.226 -19.259 1.00 35.31 85 ILE A C 1
ATOM 678 O O . ILE A 1 85 ? -11.264 28.797 -20.361 1.00 35.31 85 ILE A O 1
ATOM 682 N N . THR A 1 86 ? -10.730 29.477 -18.287 1.00 51.44 86 THR A N 1
ATOM 683 C CA . THR A 1 86 ? -9.381 28.916 -18.296 1.00 51.44 86 THR A CA 1
ATOM 684 C C . THR A 1 86 ? -9.531 27.408 -18.311 1.00 51.44 86 THR A C 1
ATOM 686 O O . THR A 1 86 ? -10.180 26.842 -17.436 1.00 51.44 86 THR A O 1
ATOM 689 N N . ASP A 1 87 ? -9.002 26.759 -19.340 1.00 75.75 87 ASP A N 1
ATOM 690 C CA . ASP A 1 87 ? -9.033 25.312 -19.396 1.00 75.75 87 ASP A CA 1
ATOM 691 C C . ASP A 1 87 ? -8.062 24.754 -18.354 1.00 75.75 87 ASP A C 1
ATOM 693 O O . ASP A 1 87 ? -6.845 24.888 -18.503 1.00 75.75 87 ASP A O 1
ATOM 697 N N . ASP A 1 88 ? -8.603 24.148 -17.297 1.00 68.31 88 ASP A N 1
ATOM 698 C CA . ASP A 1 88 ? -7.835 23.597 -16.173 1.00 68.31 88 ASP A CA 1
ATOM 699 C C . ASP A 1 88 ? -6.724 22.636 -16.635 1.00 68.31 88 ASP A C 1
ATOM 701 O O . ASP A 1 88 ? -5.676 22.519 -15.995 1.00 68.31 88 ASP A O 1
ATOM 705 N N . THR A 1 89 ? -6.903 21.989 -17.792 1.00 70.38 89 THR A N 1
ATOM 706 C CA . THR A 1 89 ? -5.904 21.103 -18.403 1.00 70.38 89 THR A CA 1
ATOM 707 C C . THR A 1 89 ? -4.699 21.882 -18.921 1.00 70.38 89 THR A C 1
ATOM 709 O O . THR A 1 89 ? -3.561 21.469 -18.714 1.00 70.38 89 THR A O 1
ATOM 712 N N . LEU A 1 90 ? -4.935 23.017 -19.583 1.00 80.19 90 LEU A N 1
ATOM 713 C CA . LEU A 1 90 ? -3.872 23.875 -20.103 1.00 80.19 90 LEU A CA 1
ATOM 714 C C . LEU A 1 90 ? -3.101 24.532 -18.954 1.00 80.19 90 LEU A C 1
ATOM 716 O O . LEU A 1 90 ? -1.873 24.570 -18.978 1.00 80.19 90 LEU A O 1
ATOM 720 N N . GLN A 1 91 ? -3.816 24.948 -17.905 1.00 70.50 91 GLN A N 1
ATOM 721 C CA . GLN A 1 91 ? -3.186 25.467 -16.695 1.00 70.50 91 GLN A CA 1
ATOM 722 C C . GLN A 1 91 ? -2.307 24.406 -16.014 1.00 70.50 91 GLN A C 1
ATOM 724 O O . GLN A 1 91 ? -1.167 24.691 -15.659 1.00 70.50 91 GLN A O 1
ATOM 729 N N . THR A 1 92 ? -2.779 23.157 -15.949 1.00 59.31 92 THR A N 1
ATOM 730 C CA . THR A 1 92 ? -1.993 22.022 -15.436 1.00 59.31 92 THR A CA 1
ATOM 731 C C . THR A 1 92 ? -0.724 21.782 -16.258 1.00 59.31 92 THR A C 1
ATOM 733 O O . THR A 1 92 ? 0.334 21.519 -15.691 1.00 59.31 92 THR A O 1
ATOM 736 N N . LEU A 1 93 ? -0.791 21.894 -17.589 1.00 61.66 93 LEU A N 1
ATOM 737 C CA . LEU A 1 93 ? 0.395 21.755 -18.438 1.00 61.66 93 LEU A CA 1
ATOM 738 C C . LEU A 1 93 ? 1.420 22.868 -18.173 1.00 61.66 93 LEU A C 1
ATOM 740 O O . LEU A 1 93 ? 2.611 22.567 -18.118 1.00 61.66 93 LEU A O 1
ATOM 744 N N . TYR A 1 94 ? 0.992 24.114 -17.936 1.00 73.75 94 TYR A N 1
ATOM 745 C CA . TYR A 1 94 ? 1.918 25.180 -17.527 1.00 73.75 94 TYR A CA 1
ATOM 746 C C . TYR A 1 94 ? 2.559 24.918 -16.168 1.00 73.75 94 TYR A C 1
ATOM 748 O O . TYR A 1 94 ? 3.729 25.240 -15.982 1.00 73.75 94 TYR A O 1
ATOM 756 N N . ASP A 1 95 ? 1.804 24.369 -15.219 1.00 55.81 95 ASP A N 1
ATOM 757 C CA . ASP A 1 95 ? 2.293 24.154 -13.858 1.00 55.81 95 ASP A CA 1
ATOM 758 C C . ASP A 1 95 ? 3.287 22.980 -13.803 1.00 55.81 95 ASP A C 1
ATOM 760 O O . ASP A 1 95 ? 4.301 23.057 -13.108 1.00 55.81 95 ASP A O 1
ATOM 764 N N . VAL A 1 96 ? 3.036 21.914 -14.573 1.00 54.44 96 VAL A N 1
ATOM 765 C CA . VAL A 1 96 ? 3.893 20.715 -14.646 1.00 54.44 96 VAL A CA 1
ATOM 766 C C . VAL A 1 96 ? 5.130 20.941 -15.520 1.00 54.44 96 VAL A C 1
ATOM 768 O O . VAL A 1 96 ? 6.215 20.469 -15.181 1.00 54.44 96 VAL A O 1
ATOM 771 N N . PHE A 1 97 ? 4.991 21.671 -16.628 1.00 62.09 97 PHE A N 1
ATOM 772 C CA . PHE A 1 97 ? 6.072 21.958 -17.576 1.00 62.09 97 PHE A CA 1
ATOM 773 C C . PHE A 1 97 ? 6.483 23.434 -17.544 1.00 62.09 97 PHE A C 1
ATOM 775 O O . PHE A 1 97 ? 6.740 24.041 -18.580 1.00 62.09 97 PHE A O 1
ATOM 782 N N . ASN A 1 98 ? 6.574 24.014 -16.347 1.00 66.25 98 ASN A N 1
ATOM 783 C CA . ASN A 1 98 ? 6.873 25.436 -16.130 1.00 66.25 98 ASN A CA 1
ATOM 784 C C . ASN A 1 98 ? 8.225 25.917 -16.706 1.00 66.25 98 ASN A C 1
ATOM 786 O O . ASN A 1 98 ? 8.434 27.117 -16.866 1.00 66.25 98 ASN A O 1
ATOM 790 N N . GLU A 1 99 ? 9.119 24.988 -17.051 1.00 60.31 99 GLU A N 1
ATOM 791 C CA . GLU A 1 99 ? 10.408 25.227 -17.714 1.00 60.31 99 GLU A CA 1
ATOM 792 C C . GLU A 1 99 ? 10.320 25.329 -19.256 1.00 60.31 99 GLU A C 1
ATOM 794 O O . GLU A 1 99 ? 11.333 25.597 -19.923 1.00 60.31 99 GLU A O 1
ATOM 799 N N . ILE A 1 100 ? 9.138 25.083 -19.837 1.00 67.31 100 ILE A N 1
ATOM 800 C CA . ILE A 1 100 ? 8.852 25.139 -21.278 1.00 67.31 100 ILE A CA 1
ATOM 801 C C . ILE A 1 100 ? 8.062 26.427 -21.588 1.00 67.31 100 ILE A C 1
ATOM 803 O O . ILE A 1 100 ? 7.134 26.763 -20.848 1.00 67.31 100 ILE A O 1
ATOM 807 N N . PRO A 1 101 ? 8.399 27.171 -22.664 1.00 86.12 101 PRO A N 1
ATOM 808 C CA . PRO A 1 101 ? 7.670 28.380 -23.046 1.00 86.12 101 PRO A CA 1
ATOM 809 C C . PRO A 1 101 ? 6.163 28.135 -23.202 1.00 86.12 101 PRO A C 1
ATOM 811 O O . PRO A 1 101 ? 5.735 27.164 -23.832 1.00 86.12 101 PRO A O 1
ATOM 814 N N . ARG A 1 102 ? 5.348 29.018 -22.611 1.00 81.00 102 ARG A N 1
ATOM 815 C CA . ARG A 1 102 ? 3.884 28.858 -22.559 1.00 81.00 102 ARG A CA 1
ATOM 816 C C . ARG A 1 102 ? 3.244 28.807 -23.943 1.00 81.00 102 ARG A C 1
ATOM 818 O O . ARG A 1 102 ? 2.336 28.016 -24.154 1.00 81.00 102 ARG A O 1
ATOM 825 N N . ASP A 1 103 ? 3.755 29.584 -24.886 1.00 81.25 103 ASP A N 1
ATOM 826 C CA . ASP A 1 103 ? 3.330 29.594 -26.286 1.00 81.25 103 ASP A CA 1
ATOM 827 C C . ASP A 1 103 ? 3.561 28.240 -26.977 1.00 81.25 103 ASP A C 1
ATOM 829 O O . ASP A 1 103 ? 2.730 27.789 -27.764 1.00 81.25 103 ASP A O 1
ATOM 833 N N . HIS A 1 104 ? 4.646 27.533 -26.650 1.00 81.50 104 HIS A N 1
ATOM 834 C CA . HIS A 1 104 ? 4.879 26.181 -27.160 1.00 81.50 104 HIS A CA 1
ATOM 835 C C . HIS A 1 104 ? 3.866 25.174 -26.594 1.00 81.50 104 HIS A C 1
ATOM 837 O O . HIS A 1 104 ? 3.290 24.384 -27.346 1.00 81.50 104 HIS A O 1
ATOM 843 N N . ILE A 1 105 ? 3.593 25.251 -25.286 1.00 79.25 105 ILE A N 1
ATOM 844 C CA . ILE A 1 105 ? 2.577 24.426 -24.613 1.00 79.25 105 ILE A CA 1
ATOM 845 C C . ILE A 1 105 ? 1.185 24.697 -25.206 1.00 79.25 105 ILE A C 1
ATOM 847 O O . ILE A 1 105 ? 0.454 23.756 -25.507 1.00 79.25 105 ILE A O 1
ATOM 851 N N . GLU A 1 106 ? 0.833 25.964 -25.431 1.00 87.56 106 GLU A N 1
ATOM 852 C CA . GLU A 1 106 ? -0.434 26.377 -26.048 1.00 87.56 106 GLU A CA 1
ATOM 853 C C . GLU A 1 106 ? -0.596 25.833 -27.463 1.00 87.56 106 GLU A C 1
ATOM 855 O O . GLU A 1 106 ? -1.653 25.301 -27.802 1.00 87.56 106 GLU A O 1
ATOM 860 N N . ASN A 1 107 ? 0.451 25.921 -28.283 1.00 85.75 107 ASN A N 1
ATOM 861 C CA . ASN A 1 107 ? 0.415 25.433 -29.657 1.00 85.75 107 ASN A CA 1
ATOM 862 C C . ASN A 1 107 ? 0.202 23.916 -29.715 1.00 85.75 107 ASN A C 1
ATOM 864 O O . ASN A 1 107 ? -0.642 23.445 -30.477 1.00 85.75 107 ASN A O 1
ATOM 868 N N . LEU A 1 108 ? 0.908 23.142 -28.883 1.00 85.19 108 LEU A N 1
ATOM 869 C CA . LEU A 1 108 ? 0.690 21.695 -28.781 1.00 85.19 108 LEU A CA 1
ATOM 870 C C . LEU A 1 108 ? -0.719 21.384 -28.281 1.00 85.19 108 LEU A C 1
ATOM 872 O O . LEU A 1 108 ? -1.424 20.560 -28.862 1.00 85.19 108 LEU A O 1
ATOM 876 N N . TYR A 1 109 ? -1.163 22.096 -27.252 1.00 88.50 109 TYR A N 1
ATOM 877 C CA . TYR A 1 109 ? -2.494 21.936 -26.697 1.00 88.50 109 TYR A CA 1
ATOM 878 C C . TYR A 1 109 ? -3.598 22.166 -27.735 1.00 88.50 109 TYR A C 1
ATOM 880 O O . TYR A 1 109 ? -4.487 21.329 -27.886 1.00 88.50 109 TYR A O 1
ATOM 888 N N . ILE A 1 110 ? -3.515 23.251 -28.506 1.00 87.62 110 ILE A N 1
ATOM 889 C CA . ILE A 1 110 ? -4.472 23.567 -29.574 1.00 87.62 110 ILE A CA 1
ATOM 890 C C . ILE A 1 110 ? -4.412 22.525 -30.698 1.00 87.62 110 ILE A C 1
ATOM 892 O O . ILE A 1 110 ? -5.463 22.106 -31.197 1.00 87.62 110 ILE A O 1
ATOM 896 N N . ASN A 1 111 ? -3.209 22.090 -31.083 1.00 85.75 111 ASN A N 1
ATOM 897 C CA . ASN A 1 111 ? -3.010 21.146 -32.181 1.00 85.75 111 ASN A CA 1
ATOM 898 C C . ASN A 1 111 ? -3.550 19.752 -31.861 1.00 85.75 111 ASN A C 1
ATOM 900 O O . ASN A 1 111 ? -4.178 19.140 -32.720 1.00 85.75 111 ASN A O 1
ATOM 904 N N . PHE A 1 112 ? -3.341 19.260 -30.640 1.00 82.31 112 PHE A N 1
ATOM 905 C CA . PHE A 1 112 ? -3.713 17.898 -30.258 1.00 82.31 112 PHE A CA 1
ATOM 906 C C . PHE A 1 112 ? -5.134 17.801 -29.701 1.00 82.31 112 PHE A C 1
ATOM 908 O O . PHE A 1 112 ? -5.852 16.865 -30.052 1.00 82.31 112 PHE A O 1
ATOM 915 N N . LYS A 1 113 ? -5.604 18.772 -28.909 1.00 80.62 113 LYS A N 1
ATOM 916 C CA . LYS A 1 113 ? -6.950 18.717 -28.310 1.00 80.62 113 LYS A CA 1
ATOM 917 C C . LYS A 1 113 ? -8.078 18.704 -29.339 1.00 80.62 113 LYS A C 1
ATOM 919 O O . LYS A 1 113 ? -9.129 18.120 -29.099 1.00 80.62 113 LYS A O 1
ATOM 924 N N . ASN A 1 114 ? -7.861 19.346 -30.484 1.00 78.00 114 ASN A N 1
ATOM 925 C CA . ASN A 1 114 ? -8.841 19.388 -31.567 1.00 78.00 114 ASN A CA 1
ATOM 926 C C . ASN A 1 114 ? -8.766 18.164 -32.497 1.00 78.00 114 ASN A C 1
ATOM 928 O O . ASN A 1 114 ? -9.484 18.106 -33.496 1.00 78.00 114 ASN A O 1
ATOM 932 N N . THR A 1 115 ? -7.915 17.181 -32.193 1.00 74.38 115 THR A N 1
ATOM 933 C CA . THR A 1 115 ? -7.898 15.905 -32.915 1.00 74.38 115 THR A CA 1
ATOM 934 C C . THR A 1 115 ? -8.966 14.965 -32.349 1.00 74.38 115 THR A C 1
ATOM 936 O O . THR A 1 115 ? -9.221 14.947 -31.150 1.00 74.38 115 THR A O 1
ATOM 939 N N . ASN A 1 116 ? -9.567 14.113 -33.187 1.00 73.44 116 ASN A N 1
ATOM 940 C CA . ASN A 1 116 ? -10.465 13.035 -32.729 1.00 73.44 116 ASN A CA 1
ATOM 941 C C . ASN A 1 116 ? -9.709 11.883 -32.018 1.00 73.44 116 ASN A C 1
ATOM 943 O O . ASN A 1 116 ? -10.220 10.766 -31.931 1.00 73.44 116 ASN A O 1
ATOM 947 N N . ASN A 1 117 ? -8.475 12.115 -31.562 1.00 71.25 117 ASN A N 1
ATOM 948 C CA . ASN A 1 117 ? -7.649 11.117 -30.898 1.00 71.25 117 ASN A CA 1
ATOM 949 C C . ASN A 1 117 ? -7.996 11.078 -29.400 1.00 71.25 117 ASN A C 1
ATOM 951 O O . ASN A 1 117 ? -7.802 12.084 -28.725 1.00 71.25 117 ASN A O 1
ATOM 955 N N . PRO A 1 118 ? -8.467 9.949 -28.841 1.00 64.19 118 PRO A N 1
ATOM 956 C CA . PRO A 1 118 ? -8.801 9.859 -27.418 1.00 64.19 118 PRO A CA 1
ATOM 957 C C . PRO A 1 118 ? -7.586 10.002 -26.485 1.00 64.19 118 PRO A C 1
ATOM 959 O O . PRO A 1 118 ? -7.776 10.295 -25.308 1.00 64.19 118 PRO A O 1
ATOM 962 N N . ASN A 1 119 ? -6.362 9.850 -27.004 1.00 71.19 119 ASN A N 1
ATOM 963 C CA . ASN A 1 119 ? -5.112 9.906 -26.240 1.00 71.19 119 ASN A CA 1
ATOM 964 C C . ASN A 1 119 ? -4.330 11.212 -26.462 1.00 71.19 119 ASN A C 1
ATOM 966 O O . ASN A 1 119 ? -3.146 11.288 -26.150 1.00 71.19 119 ASN A O 1
ATOM 970 N N . TRP A 1 120 ? -4.980 12.254 -26.989 1.00 78.00 120 TRP A N 1
ATOM 971 C CA . TRP A 1 120 ? -4.339 13.529 -27.328 1.00 78.00 120 TRP A CA 1
ATOM 972 C C . TRP A 1 120 ? -3.547 14.162 -26.168 1.00 78.00 120 TRP A C 1
ATOM 974 O O . TRP A 1 120 ? -2.561 14.856 -26.403 1.00 78.00 120 TRP A O 1
ATOM 984 N N . TYR A 1 121 ? -3.959 13.922 -24.918 1.00 65.75 121 TYR A N 1
ATOM 985 C CA . TYR A 1 121 ? -3.251 14.406 -23.733 1.00 65.75 121 TYR A CA 1
ATOM 986 C C . TYR A 1 121 ? -1.908 13.694 -23.530 1.00 65.75 121 TYR A C 1
ATOM 988 O O . TYR A 1 121 ? -0.900 14.354 -23.280 1.00 65.75 121 TYR A O 1
ATOM 996 N N . ASP A 1 122 ? -1.874 12.368 -23.691 1.00 58.41 122 ASP A N 1
ATOM 997 C CA . ASP A 1 122 ? -0.643 11.580 -23.577 1.00 58.41 122 ASP A CA 1
ATOM 998 C C . ASP A 1 122 ? 0.349 11.960 -24.682 1.00 58.41 122 ASP A C 1
ATOM 1000 O O . ASP A 1 122 ? 1.550 12.045 -24.434 1.00 58.41 122 ASP A O 1
ATOM 1004 N N . ASP A 1 123 ? -0.145 12.270 -25.882 1.00 66.44 123 ASP A N 1
ATOM 1005 C CA . ASP A 1 123 ? 0.683 12.737 -26.997 1.00 66.44 123 ASP A CA 1
ATOM 1006 C C . ASP A 1 123 ? 1.315 14.112 -26.713 1.00 66.44 123 ASP A C 1
ATOM 1008 O O . ASP A 1 123 ? 2.514 14.288 -26.933 1.00 66.44 123 ASP A O 1
ATOM 1012 N N . ILE A 1 124 ? 0.561 15.061 -26.134 1.00 68.88 124 ILE A N 1
ATOM 1013 C CA . ILE A 1 124 ? 1.118 16.349 -25.673 1.00 68.88 124 ILE A CA 1
ATOM 1014 C C . ILE A 1 124 ? 2.188 16.122 -24.604 1.00 68.88 124 ILE A C 1
ATOM 1016 O O . ILE A 1 124 ? 3.262 16.719 -24.667 1.00 68.88 124 ILE A O 1
ATOM 1020 N N . VAL A 1 125 ? 1.912 15.269 -23.615 1.00 63.91 125 VAL A N 1
ATOM 1021 C CA . VAL A 1 125 ? 2.856 14.973 -22.529 1.00 63.91 125 VAL A CA 1
ATOM 1022 C C . VAL A 1 125 ? 4.135 14.342 -23.082 1.00 63.91 125 VAL A C 1
ATOM 1024 O O . VAL A 1 125 ? 5.227 14.750 -22.695 1.00 63.91 125 VAL A O 1
ATOM 1027 N N . ASN A 1 126 ? 4.030 13.406 -24.025 1.00 60.34 126 ASN A N 1
ATOM 1028 C CA . ASN A 1 126 ? 5.183 12.771 -24.665 1.00 60.34 126 ASN A CA 1
ATOM 1029 C C . ASN A 1 126 ? 6.027 13.766 -25.476 1.00 60.34 126 ASN A C 1
ATOM 1031 O O . ASN A 1 126 ? 7.260 13.709 -25.422 1.00 60.34 126 ASN A O 1
ATOM 1035 N N . GLU A 1 127 ? 5.389 14.705 -26.175 1.00 71.38 127 GLU A N 1
ATOM 1036 C CA . GLU A 1 127 ? 6.084 15.744 -26.938 1.00 71.38 127 GLU A CA 1
ATOM 1037 C C . GLU A 1 127 ? 6.797 16.742 -26.008 1.00 71.38 127 GLU A C 1
ATOM 1039 O O . GLU A 1 127 ? 7.981 17.035 -26.186 1.00 71.38 127 GLU A O 1
ATOM 1044 N N . LEU A 1 128 ? 6.132 17.183 -24.935 1.00 64.88 128 LEU A N 1
ATOM 1045 C CA . LEU A 1 128 ? 6.716 18.074 -23.923 1.00 64.88 128 LEU A CA 1
ATOM 1046 C C . LEU A 1 128 ? 7.859 17.406 -23.143 1.00 64.88 128 LEU A C 1
ATOM 1048 O O . LEU A 1 128 ? 8.876 18.039 -22.853 1.00 64.88 128 LEU A O 1
ATOM 1052 N N . LEU A 1 129 ? 7.743 16.112 -22.839 1.00 51.09 129 LEU A N 1
ATOM 1053 C CA . LEU A 1 129 ? 8.831 15.333 -22.244 1.00 51.09 129 LEU A CA 1
ATOM 1054 C C . LEU A 1 129 ? 10.018 15.207 -23.206 1.00 51.09 129 LEU A C 1
ATOM 1056 O O . LEU A 1 129 ? 11.165 15.300 -22.769 1.00 51.09 129 LEU A O 1
ATOM 1060 N N . SER A 1 130 ? 9.765 15.058 -24.507 1.00 60.44 130 SER A N 1
ATOM 1061 C CA . SER A 1 130 ? 10.808 15.010 -25.540 1.00 60.44 130 SER A CA 1
ATOM 1062 C C . SER A 1 130 ? 11.517 16.359 -25.705 1.00 60.44 130 SER A C 1
ATOM 1064 O O . SER A 1 130 ? 12.746 16.400 -25.795 1.00 60.44 130 SER A O 1
ATOM 1066 N N . TYR A 1 131 ? 10.775 17.467 -25.628 1.00 60.28 131 TYR A N 1
ATOM 1067 C CA . TYR A 1 131 ? 11.321 18.827 -25.578 1.00 60.28 131 TYR A CA 1
ATOM 1068 C C . TYR A 1 131 ? 12.243 19.028 -24.363 1.00 60.28 131 TYR A C 1
ATOM 1070 O O . TYR A 1 131 ? 13.357 19.545 -24.479 1.00 60.28 131 TYR A O 1
ATOM 1078 N N . ASN A 1 132 ? 11.822 18.554 -23.187 1.00 46.78 132 ASN A N 1
ATOM 1079 C CA . ASN A 1 132 ? 12.610 18.662 -21.960 1.00 46.78 132 ASN A CA 1
ATOM 1080 C C . ASN A 1 132 ? 13.865 17.768 -21.996 1.00 46.78 132 ASN A C 1
ATOM 1082 O O . ASN A 1 132 ? 14.923 18.147 -21.495 1.00 46.78 132 ASN A O 1
ATOM 1086 N N . VAL A 1 133 ? 13.782 16.609 -22.659 1.00 41.78 133 VAL A N 1
ATOM 1087 C CA . VAL A 1 133 ? 14.937 15.741 -22.930 1.00 41.78 133 VAL A CA 1
ATOM 1088 C C . VAL A 1 133 ? 15.951 16.458 -23.818 1.00 41.78 133 VAL A C 1
ATOM 1090 O O . VAL A 1 133 ? 17.121 16.486 -23.441 1.00 41.78 133 VAL A O 1
ATOM 1093 N N . MET A 1 134 ? 15.517 17.109 -24.906 1.00 44.44 134 MET A N 1
ATOM 1094 C CA . MET A 1 134 ? 16.398 17.895 -25.784 1.00 44.44 134 MET A CA 1
ATOM 1095 C C . MET A 1 134 ? 17.106 19.041 -25.035 1.00 44.44 134 MET A C 1
ATOM 1097 O O . MET A 1 134 ? 18.308 19.235 -25.217 1.00 44.44 134 MET A O 1
ATOM 1101 N N . LYS A 1 135 ? 16.413 19.725 -24.111 1.00 45.91 135 LYS A N 1
ATOM 1102 C CA . LYS A 1 135 ? 16.983 20.782 -23.244 1.00 45.91 135 LYS A CA 1
ATOM 1103 C C . LYS A 1 135 ? 17.865 20.237 -22.102 1.00 45.91 135 LYS A C 1
ATOM 1105 O O . LYS A 1 135 ? 18.736 20.925 -21.579 1.00 45.91 135 LYS A O 1
ATOM 1110 N N . SER A 1 136 ? 17.658 18.991 -21.676 1.00 39.38 136 SER A N 1
ATOM 1111 C CA . SER A 1 136 ? 18.503 18.343 -20.659 1.00 39.38 136 SER A CA 1
ATOM 1112 C C . SER A 1 136 ? 19.811 17.794 -21.243 1.00 39.38 136 SER A C 1
ATOM 1114 O O . SER A 1 136 ? 20.832 17.792 -20.555 1.00 39.38 136 SER A O 1
ATOM 1116 N N . SER A 1 137 ? 19.822 17.416 -22.528 1.00 40.88 137 SER A N 1
ATOM 1117 C CA . SER A 1 137 ? 21.042 17.079 -23.275 1.00 40.88 137 SER A CA 1
ATOM 1118 C C . SER A 1 137 ? 21.924 18.293 -23.579 1.00 40.88 137 SER A C 1
ATOM 1120 O O . SER A 1 137 ? 23.137 18.127 -23.694 1.00 40.88 137 SER A O 1
ATOM 1122 N N . THR A 1 138 ? 21.370 19.510 -23.618 1.00 40.62 138 THR A N 1
ATOM 1123 C CA . THR A 1 138 ? 22.165 20.750 -23.708 1.00 40.62 138 THR A CA 1
ATOM 1124 C C . THR A 1 138 ? 22.774 21.168 -22.361 1.00 40.62 138 THR A C 1
ATOM 1126 O O . THR A 1 138 ? 23.752 21.908 -22.323 1.00 40.62 138 THR A O 1
ATOM 1129 N N . ASN A 1 139 ? 22.310 20.597 -21.239 1.00 36.84 139 ASN A N 1
ATOM 1130 C CA . ASN A 1 139 ? 22.746 20.958 -19.884 1.00 36.84 139 ASN A CA 1
ATOM 1131 C C . ASN A 1 139 ? 23.881 20.089 -19.294 1.00 36.84 139 ASN A C 1
ATOM 1133 O O . ASN A 1 139 ? 24.049 19.985 -18.076 1.00 36.84 139 ASN A O 1
ATOM 1137 N N . LYS A 1 140 ? 24.744 19.522 -20.148 1.00 36.81 140 LYS A N 1
ATOM 1138 C CA . LYS A 1 140 ? 26.129 19.189 -19.774 1.00 36.81 140 LYS A CA 1
ATOM 1139 C C . LYS A 1 140 ? 27.013 20.357 -20.209 1.00 36.81 140 LYS A C 1
ATOM 1141 O O . LYS A 1 140 ? 27.319 20.494 -21.387 1.00 36.81 140 LYS A O 1
ATOM 1146 N N . ARG A 1 141 ? 27.397 21.198 -19.238 1.00 39.19 141 ARG A N 1
ATOM 1147 C CA . ARG A 1 141 ? 28.346 22.326 -19.353 1.00 39.19 141 ARG A CA 1
ATOM 1148 C C . ARG A 1 141 ? 29.417 22.092 -20.429 1.00 39.19 141 ARG A C 1
ATOM 1150 O O . ARG A 1 141 ? 30.416 21.441 -20.142 1.00 39.19 141 ARG A O 1
ATOM 1157 N N . SER A 1 142 ? 29.203 22.646 -21.623 1.00 43.97 142 SER A N 1
ATOM 1158 C CA . SER A 1 142 ? 30.256 23.067 -22.562 1.00 43.97 142 SER A CA 1
ATOM 1159 C C . SER A 1 142 ? 29.721 23.779 -23.815 1.00 43.97 142 SER A C 1
ATOM 1161 O O . SER A 1 142 ? 30.524 24.413 -24.489 1.00 43.97 142 SER A O 1
ATOM 1163 N N . TYR A 1 143 ? 28.424 23.704 -24.148 1.00 42.16 143 TYR A N 1
ATOM 1164 C CA . TYR A 1 143 ? 27.921 24.231 -25.431 1.00 42.16 143 TYR A CA 1
ATOM 1165 C C . TYR A 1 143 ? 27.092 25.523 -25.328 1.00 42.16 143 TYR A C 1
ATOM 1167 O O . TYR A 1 143 ? 27.299 26.420 -26.138 1.00 42.16 143 TYR A O 1
ATOM 1175 N N . ASP A 1 144 ? 26.259 25.707 -24.298 1.00 33.66 144 ASP A N 1
ATOM 1176 C CA . ASP A 1 144 ? 25.407 26.911 -24.197 1.00 33.66 144 ASP A CA 1
ATOM 1177 C C . ASP A 1 144 ? 26.192 28.216 -23.947 1.00 33.66 144 ASP A C 1
ATOM 1179 O O . ASP A 1 144 ? 25.739 29.298 -24.314 1.00 33.66 144 ASP A O 1
ATOM 1183 N N . GLN A 1 145 ? 27.412 28.138 -23.401 1.00 36.22 145 GLN A N 1
ATOM 1184 C CA . GLN A 1 145 ? 28.275 29.313 -23.208 1.00 36.22 145 GLN A CA 1
ATOM 1185 C C . GLN A 1 145 ? 28.988 29.784 -24.493 1.00 36.22 145 GLN A C 1
ATOM 1187 O O . GLN A 1 145 ? 29.652 30.813 -24.456 1.00 36.22 145 GLN A O 1
ATOM 1192 N N . MET A 1 146 ? 28.857 29.056 -25.612 1.00 34.69 146 MET A N 1
ATOM 1193 C CA . MET A 1 146 ? 29.295 29.502 -26.947 1.00 34.69 146 MET A CA 1
ATOM 1194 C C . MET A 1 146 ? 28.139 30.021 -27.816 1.00 34.69 146 MET A C 1
ATOM 1196 O O . MET A 1 146 ? 28.388 30.538 -28.898 1.00 34.69 146 MET A O 1
ATOM 1200 N N . ILE A 1 147 ? 26.884 29.889 -27.368 1.00 40.59 147 ILE A N 1
ATOM 1201 C CA . ILE A 1 147 ? 25.692 30.240 -28.164 1.00 40.59 147 ILE A CA 1
ATOM 1202 C C . ILE A 1 147 ? 25.240 31.692 -27.925 1.00 40.59 147 ILE A C 1
ATOM 1204 O O . ILE A 1 147 ? 24.440 32.235 -28.683 1.00 40.59 147 ILE A O 1
ATOM 1208 N N . ILE A 1 148 ? 25.807 32.372 -26.929 1.00 38.28 148 ILE A N 1
ATOM 1209 C CA . ILE A 1 148 ? 25.612 33.808 -26.715 1.00 38.28 148 ILE A CA 1
ATOM 1210 C C . ILE A 1 148 ? 26.909 34.501 -27.120 1.00 38.28 148 ILE A C 1
ATOM 1212 O O . ILE A 1 148 ? 27.762 34.725 -26.272 1.00 38.28 148 ILE A O 1
ATOM 1216 N N . ASP A 1 149 ? 27.097 34.694 -28.428 1.00 35.31 149 ASP A N 1
ATOM 1217 C CA . ASP A 1 149 ? 27.622 35.954 -28.986 1.00 35.31 149 ASP A CA 1
ATOM 1218 C C . ASP A 1 149 ? 27.784 35.950 -30.515 1.00 35.31 149 ASP A C 1
ATOM 1220 O O . ASP A 1 149 ? 27.942 37.023 -31.079 1.00 35.31 149 ASP A O 1
ATOM 1224 N N . ASP A 1 150 ? 27.624 34.831 -31.232 1.00 36.09 150 ASP A N 1
ATOM 1225 C CA . ASP A 1 150 ? 27.661 34.853 -32.702 1.00 36.09 150 ASP A CA 1
ATOM 1226 C C . ASP A 1 150 ? 26.632 33.906 -33.334 1.00 36.09 150 ASP A C 1
ATOM 1228 O O . ASP A 1 150 ? 26.524 32.726 -33.003 1.00 36.09 150 ASP A O 1
ATOM 1232 N N . ILE A 1 151 ? 25.861 34.445 -34.279 1.00 41.91 151 ILE A N 1
ATOM 1233 C CA . ILE A 1 151 ? 24.887 33.739 -35.117 1.00 41.91 151 ILE A CA 1
ATOM 1234 C C . ILE A 1 151 ? 25.637 32.679 -35.944 1.00 41.91 151 ILE A C 1
ATOM 1236 O O . ILE A 1 151 ? 26.193 32.981 -37.000 1.00 41.91 151 ILE A O 1
ATOM 1240 N N . VAL A 1 152 ? 25.665 31.425 -35.482 1.00 45.41 152 VAL A N 1
ATOM 1241 C CA . VAL A 1 152 ? 26.221 30.312 -36.265 1.00 45.41 152 VAL A CA 1
ATOM 1242 C C . VAL A 1 152 ? 25.204 29.908 -37.332 1.00 45.41 152 VAL A C 1
ATOM 1244 O O . VAL A 1 152 ? 24.214 29.229 -37.067 1.00 45.41 152 VAL A O 1
ATOM 1247 N N . PHE A 1 153 ? 25.461 30.344 -38.563 1.00 49.66 153 PHE A N 1
ATOM 1248 C CA . PHE A 1 153 ? 24.842 29.820 -39.776 1.00 49.66 153 PHE A CA 1
ATOM 1249 C C . PHE A 1 153 ? 25.066 28.301 -39.825 1.00 49.66 153 PHE A C 1
ATOM 1251 O O . PHE A 1 153 ? 26.204 27.861 -39.974 1.00 49.66 153 PHE A O 1
ATOM 1258 N N . ILE A 1 154 ? 24.008 27.496 -39.678 1.00 53.81 154 ILE A N 1
ATOM 1259 C CA . ILE A 1 154 ? 24.075 26.057 -39.970 1.00 53.81 154 ILE A CA 1
ATOM 1260 C C . ILE A 1 154 ? 24.353 25.944 -41.475 1.00 53.81 154 ILE A C 1
ATOM 1262 O O . ILE A 1 154 ? 23.479 26.318 -42.257 1.00 53.81 154 ILE A O 1
ATOM 1266 N N . PRO A 1 155 ? 25.539 25.485 -41.918 1.00 64.50 155 PRO A N 1
ATOM 1267 C CA . PRO A 1 155 ? 25.865 25.507 -43.338 1.00 64.50 155 PRO A CA 1
ATOM 1268 C C . PRO A 1 155 ? 24.948 24.553 -44.112 1.00 64.50 155 PRO A C 1
ATOM 1270 O O . PRO A 1 155 ? 24.704 23.436 -43.652 1.00 64.50 155 PRO A O 1
ATOM 1273 N N . ASP A 1 156 ? 24.497 24.946 -45.308 1.00 72.75 156 ASP A N 1
ATOM 1274 C CA . ASP A 1 156 ? 23.670 24.111 -46.201 1.00 72.75 156 ASP A CA 1
ATOM 1275 C C . ASP A 1 156 ? 24.252 22.699 -46.417 1.00 72.75 156 ASP A C 1
ATOM 1277 O O . ASP A 1 156 ? 23.523 21.726 -46.609 1.00 72.75 156 ASP A O 1
ATOM 1281 N N . GLU A 1 157 ? 25.577 22.565 -46.329 1.00 77.88 157 GLU A N 1
ATOM 1282 C CA . GLU A 1 157 ? 26.308 21.300 -46.422 1.00 77.88 157 GLU A CA 1
ATOM 1283 C C . GLU A 1 157 ? 25.967 20.316 -45.290 1.00 77.88 157 GLU A C 1
ATOM 1285 O O . GLU A 1 157 ? 25.810 19.123 -45.545 1.00 77.88 157 GLU A O 1
ATOM 1290 N N . TYR A 1 158 ? 25.785 20.791 -44.055 1.00 80.75 158 TYR A N 1
ATOM 1291 C CA . TYR A 1 158 ? 25.382 19.936 -42.935 1.00 80.75 158 TYR A CA 1
ATOM 1292 C C . TYR A 1 158 ? 23.942 19.437 -43.111 1.00 80.75 158 TYR A C 1
ATOM 1294 O O . TYR A 1 158 ? 23.664 18.247 -42.957 1.00 80.75 158 TYR A O 1
ATOM 1302 N N . ASN A 1 159 ? 23.036 20.317 -43.543 1.00 77.62 159 ASN A N 1
ATOM 1303 C CA . ASN A 1 159 ? 21.660 19.929 -43.861 1.00 77.62 159 ASN A CA 1
ATOM 1304 C C . ASN A 1 159 ? 21.615 18.913 -45.014 1.00 77.62 159 ASN A C 1
ATOM 1306 O O . ASN A 1 159 ? 20.815 17.977 -44.997 1.00 77.62 159 ASN A O 1
ATOM 1310 N N . ARG A 1 160 ? 22.517 19.043 -45.993 1.00 81.06 160 ARG A N 1
ATOM 1311 C CA . ARG A 1 160 ? 22.667 18.081 -47.090 1.00 81.06 160 ARG A CA 1
ATOM 1312 C C . ARG A 1 160 ? 23.194 16.722 -46.619 1.00 81.06 160 ARG A C 1
ATOM 1314 O O . ARG A 1 160 ? 22.729 15.706 -47.130 1.00 81.06 160 ARG A O 1
ATOM 1321 N N . LEU A 1 161 ? 24.113 16.680 -45.651 1.00 83.56 161 LEU A N 1
ATOM 1322 C CA . LEU A 1 161 ? 24.573 15.432 -45.026 1.00 83.56 161 LEU A CA 1
ATOM 1323 C C . LEU A 1 161 ? 23.405 14.680 -44.372 1.00 83.56 161 LEU A C 1
ATOM 1325 O O . LEU A 1 161 ? 23.222 13.494 -44.645 1.00 83.56 161 LEU A O 1
ATOM 1329 N N . LEU A 1 162 ? 22.582 15.379 -43.583 1.00 80.62 162 LEU A N 1
ATOM 1330 C CA . LEU A 1 162 ? 21.394 14.794 -42.949 1.00 80.62 162 LEU A CA 1
ATOM 1331 C C . LEU A 1 162 ? 20.347 14.340 -43.976 1.00 80.62 162 LEU A C 1
ATOM 1333 O O . LEU A 1 162 ? 19.700 13.316 -43.786 1.00 80.62 162 LEU A O 1
ATOM 1337 N N . ALA A 1 163 ? 20.199 15.063 -45.089 1.00 80.25 163 ALA A N 1
ATOM 1338 C CA . ALA A 1 163 ? 19.290 14.666 -46.162 1.00 80.25 163 ALA A CA 1
ATOM 1339 C C . ALA A 1 163 ? 19.740 13.384 -46.890 1.00 80.25 163 ALA A C 1
ATOM 1341 O O . ALA A 1 163 ? 18.898 12.617 -47.357 1.00 80.25 163 ALA A O 1
ATOM 1342 N N . ILE A 1 164 ? 21.052 13.152 -47.007 1.00 85.75 164 ILE A N 1
ATOM 1343 C CA . ILE A 1 164 ? 21.618 11.976 -47.690 1.00 85.75 164 ILE A CA 1
ATOM 1344 C C . ILE A 1 164 ? 21.661 10.754 -46.764 1.00 85.75 164 ILE A C 1
ATOM 1346 O O . ILE A 1 164 ? 21.412 9.639 -47.221 1.00 85.75 164 ILE A O 1
ATOM 1350 N N . LEU A 1 165 ? 21.940 10.955 -45.474 1.00 85.19 165 LEU A N 1
ATOM 1351 C CA . LEU A 1 165 ? 21.949 9.910 -44.449 1.00 85.19 165 LEU A CA 1
ATOM 1352 C C . LEU A 1 165 ? 20.855 10.191 -43.405 1.00 85.19 165 LEU A C 1
ATOM 1354 O O . LEU A 1 165 ? 21.170 10.595 -42.293 1.00 85.19 165 LEU A O 1
ATOM 1358 N N . PRO A 1 166 ? 19.565 9.990 -43.725 1.00 79.94 166 PRO A N 1
ATOM 1359 C CA . PRO A 1 166 ? 18.462 10.401 -42.849 1.00 79.94 166 PRO A CA 1
ATOM 1360 C C . PRO A 1 166 ? 18.370 9.614 -41.533 1.00 79.94 166 PRO A C 1
ATOM 1362 O O . PRO A 1 166 ? 17.667 10.033 -40.619 1.00 79.94 166 PRO A O 1
ATOM 1365 N N . ASP A 1 167 ? 19.048 8.468 -41.428 1.00 75.50 167 ASP A N 1
ATOM 1366 C CA . ASP A 1 167 ? 19.089 7.631 -40.228 1.00 75.50 167 ASP A CA 1
ATOM 1367 C C . ASP A 1 167 ? 20.346 7.846 -39.368 1.00 75.50 167 ASP A C 1
ATOM 1369 O O . ASP A 1 167 ? 20.485 7.171 -38.348 1.00 75.50 167 ASP A O 1
ATOM 1373 N N . ILE A 1 168 ? 21.254 8.760 -39.739 1.00 81.44 168 ILE A N 1
ATOM 1374 C CA . ILE A 1 168 ? 22.439 9.105 -38.937 1.00 81.44 168 ILE A CA 1
ATOM 1375 C C . ILE A 1 168 ? 22.040 9.852 -37.657 1.00 81.44 168 ILE A C 1
ATOM 1377 O O . ILE A 1 168 ? 21.117 10.664 -37.660 1.00 81.44 168 ILE A O 1
ATOM 1381 N N . ASP A 1 169 ? 22.741 9.601 -36.551 1.00 79.69 169 ASP A N 1
ATOM 1382 C CA . ASP A 1 169 ? 22.611 10.422 -35.345 1.00 79.69 169 ASP A CA 1
ATOM 1383 C C . ASP A 1 169 ? 23.090 11.864 -35.625 1.00 79.69 169 ASP A C 1
ATOM 1385 O O . ASP A 1 169 ? 24.261 12.037 -35.978 1.00 79.69 169 ASP A O 1
ATOM 1389 N N . PRO A 1 170 ? 22.244 12.902 -35.457 1.00 77.69 170 PRO A N 1
ATOM 1390 C CA . PRO A 1 170 ? 22.611 14.285 -35.768 1.00 77.69 170 PRO A CA 1
ATOM 1391 C C . PRO A 1 170 ? 23.836 14.792 -34.998 1.00 77.69 170 PRO A C 1
ATOM 1393 O O . PRO A 1 170 ? 24.675 15.478 -35.573 1.00 77.69 170 PRO A O 1
ATOM 1396 N N . ASP A 1 171 ? 23.998 14.407 -33.729 1.00 77.06 171 ASP A N 1
ATOM 1397 C CA . ASP A 1 171 ? 25.146 14.849 -32.923 1.00 77.06 171 ASP A CA 1
ATOM 1398 C C . ASP A 1 171 ? 26.457 14.252 -33.455 1.00 77.06 171 ASP A C 1
ATOM 1400 O O . ASP A 1 171 ? 27.463 14.947 -33.607 1.00 77.06 171 ASP A O 1
ATOM 1404 N N . TYR A 1 172 ? 26.426 12.961 -33.798 1.00 81.25 172 TYR A N 1
ATOM 1405 C CA . TYR A 1 172 ? 27.546 12.270 -34.429 1.00 81.25 172 TYR A CA 1
ATOM 1406 C C . TYR A 1 172 ? 27.854 12.845 -35.818 1.00 81.25 172 TYR A C 1
ATOM 1408 O O . TYR A 1 172 ? 29.016 13.079 -36.151 1.00 81.25 172 TYR A O 1
ATOM 1416 N N . ALA A 1 173 ? 26.821 13.129 -36.618 1.00 80.25 173 ALA A N 1
ATOM 1417 C CA . ALA A 1 173 ? 26.966 13.759 -37.926 1.00 80.25 173 ALA A CA 1
ATOM 1418 C C . ALA A 1 173 ? 27.625 15.138 -37.818 1.00 80.25 173 ALA A C 1
ATOM 1420 O O . ALA A 1 173 ? 28.519 15.451 -38.605 1.00 80.25 173 ALA A O 1
ATOM 1421 N N . LEU A 1 174 ? 27.227 15.937 -36.825 1.00 80.38 174 LEU A N 1
ATOM 1422 C CA . LEU A 1 174 ? 27.790 17.258 -36.572 1.00 80.38 174 LEU A CA 1
ATOM 1423 C C . LEU A 1 174 ? 29.252 17.159 -36.141 1.00 80.38 174 LEU A C 1
ATOM 1425 O O . LEU A 1 174 ? 30.092 17.876 -36.675 1.00 80.38 174 LEU A O 1
ATOM 1429 N N . GLU A 1 175 ? 29.588 16.238 -35.237 1.00 82.88 175 GLU A N 1
ATOM 1430 C CA . GLU A 1 175 ? 30.970 16.009 -34.807 1.00 82.88 175 GLU A CA 1
ATOM 1431 C C . GLU A 1 175 ? 31.866 15.578 -35.980 1.00 82.88 175 GLU A C 1
ATOM 1433 O O . GLU A 1 175 ? 32.966 16.108 -36.168 1.00 82.88 175 GLU A O 1
ATOM 1438 N N . CYS A 1 176 ? 31.390 14.642 -36.804 1.00 84.94 176 CYS A N 1
ATOM 1439 C CA . CYS A 1 176 ? 32.077 14.200 -38.014 1.00 84.94 176 CYS A CA 1
ATOM 1440 C C . CYS A 1 176 ? 32.251 15.342 -39.022 1.00 84.94 176 CYS A C 1
ATOM 1442 O O . CYS A 1 176 ? 33.338 15.501 -39.582 1.00 84.94 176 CYS A O 1
ATOM 1444 N N . TYR A 1 177 ? 31.215 16.158 -39.217 1.00 84.56 177 TYR A N 1
ATOM 1445 C CA . TYR A 1 177 ? 31.242 17.321 -40.099 1.00 84.56 177 TYR A CA 1
ATOM 1446 C C . TYR A 1 177 ? 32.227 18.392 -39.613 1.00 84.56 177 TYR A C 1
ATOM 1448 O O . TYR A 1 177 ? 33.049 18.868 -40.395 1.00 84.56 177 TYR A O 1
ATOM 1456 N N . MET A 1 178 ? 32.226 18.719 -38.319 1.00 81.19 178 MET A N 1
ATOM 1457 C CA . MET A 1 178 ? 33.150 19.696 -37.734 1.00 81.19 178 MET A CA 1
ATOM 1458 C C . MET A 1 178 ? 34.604 19.227 -37.843 1.00 81.19 178 MET A C 1
ATOM 1460 O O . MET A 1 178 ? 35.447 19.959 -38.357 1.00 81.19 178 MET A O 1
ATOM 1464 N N . LYS A 1 179 ? 34.896 17.965 -37.495 1.00 84.69 179 LYS A N 1
ATOM 1465 C CA . LYS A 1 179 ? 36.240 17.375 -37.662 1.00 84.69 179 LYS A CA 1
ATOM 1466 C C . LYS A 1 179 ? 36.696 17.339 -39.119 1.00 84.69 179 LYS A C 1
ATOM 1468 O O . LYS A 1 179 ? 37.891 17.437 -39.399 1.00 84.69 179 LYS A O 1
ATOM 1473 N N . TYR A 1 180 ? 35.762 17.141 -40.044 1.00 83.50 180 TYR A N 1
ATOM 1474 C CA . TYR A 1 180 ? 36.037 17.177 -41.472 1.00 83.50 180 TYR A CA 1
ATOM 1475 C C . TYR A 1 180 ? 36.379 18.596 -41.939 1.00 83.50 18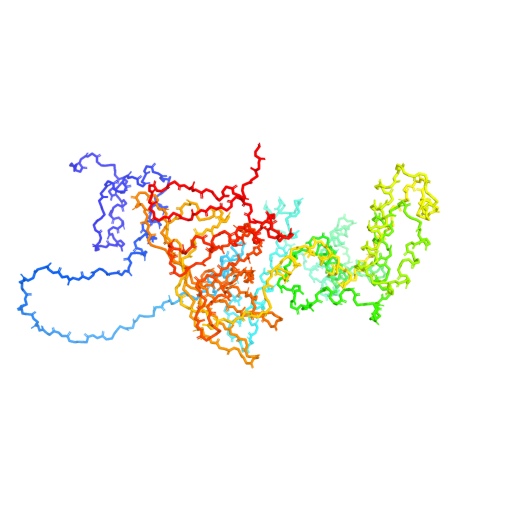0 TYR A C 1
ATOM 1477 O O . TYR A 1 180 ? 37.372 18.765 -42.648 1.00 83.50 180 TYR A O 1
ATOM 1485 N N . ARG A 1 181 ? 35.622 19.610 -41.496 1.00 79.62 181 ARG A N 1
ATOM 1486 C CA . ARG A 1 181 ? 35.867 21.031 -41.796 1.00 79.62 181 ARG A CA 1
ATOM 1487 C C . ARG A 1 181 ? 37.180 21.533 -41.198 1.00 79.62 181 ARG A C 1
ATOM 1489 O O . ARG A 1 181 ? 37.921 22.213 -41.891 1.00 79.62 181 ARG A O 1
ATOM 1496 N N . GLU A 1 182 ? 37.519 21.144 -39.972 1.00 78.81 182 GLU A N 1
ATOM 1497 C CA . GLU A 1 182 ? 38.791 21.517 -39.327 1.00 78.81 182 GLU A CA 1
ATOM 1498 C C . GLU A 1 182 ? 40.028 21.008 -40.083 1.00 78.81 182 GLU A C 1
ATOM 1500 O O . GLU A 1 182 ? 41.090 21.627 -40.042 1.00 78.81 182 GLU A O 1
ATOM 1505 N N . LYS A 1 183 ? 39.908 19.870 -40.774 1.00 75.25 183 LYS A N 1
ATOM 1506 C CA . LYS A 1 183 ? 41.009 19.240 -41.522 1.00 75.25 183 LYS A CA 1
ATOM 1507 C C . LYS A 1 183 ? 41.061 19.642 -42.994 1.00 75.25 183 LYS A C 1
ATOM 1509 O O . LYS A 1 183 ? 41.979 19.236 -43.704 1.00 75.25 183 LYS A O 1
ATOM 1514 N N . SER A 1 184 ? 40.079 20.405 -43.453 1.00 64.56 184 SER A N 1
ATOM 1515 C CA . SER A 1 184 ? 39.825 20.687 -44.858 1.00 64.56 184 SER A CA 1
ATOM 1516 C C . SER A 1 184 ? 40.063 22.165 -45.153 1.00 64.56 184 SER A C 1
ATOM 1518 O O . SER A 1 184 ? 39.471 23.021 -44.509 1.00 64.56 184 SER A O 1
ATOM 1520 N N . SER A 1 185 ? 40.900 22.482 -46.146 1.00 61.22 185 SER A N 1
ATOM 1521 C CA . SER A 1 185 ? 40.938 23.833 -46.733 1.00 61.22 185 SER A CA 1
ATOM 1522 C C . SER A 1 185 ? 39.590 24.182 -47.383 1.00 61.22 185 SER A C 1
ATOM 1524 O O . SER A 1 185 ? 38.837 23.270 -47.702 1.00 61.22 185 SER A O 1
ATOM 1526 N N . ASP A 1 186 ? 39.324 25.471 -47.631 1.00 57.88 186 ASP A N 1
ATOM 1527 C CA . ASP A 1 186 ? 38.029 26.094 -48.002 1.00 57.88 186 ASP A CA 1
ATOM 1528 C C . ASP A 1 186 ? 37.202 25.496 -49.173 1.00 57.88 186 ASP A C 1
ATOM 1530 O O . ASP A 1 186 ? 36.182 26.070 -49.547 1.00 57.88 186 ASP A O 1
ATOM 1534 N N . ASN A 1 187 ? 37.572 24.360 -49.775 1.00 57.41 187 ASN A N 1
ATOM 1535 C CA . ASN A 1 187 ? 36.859 23.779 -50.913 1.00 57.41 187 ASN A CA 1
ATOM 1536 C C . ASN A 1 187 ? 36.957 22.239 -50.991 1.00 57.41 187 ASN A C 1
ATOM 1538 O O . ASN A 1 187 ? 37.445 21.693 -51.984 1.00 57.41 187 ASN A O 1
ATOM 1542 N N . THR A 1 188 ? 36.537 21.525 -49.943 1.00 63.31 188 THR A N 1
ATOM 1543 C CA . THR A 1 188 ? 36.579 20.049 -49.913 1.00 63.31 188 THR A CA 1
ATOM 1544 C C . THR A 1 188 ? 35.185 19.440 -50.081 1.00 63.31 188 THR A C 1
ATOM 1546 O O . THR A 1 188 ? 34.269 19.746 -49.322 1.00 63.31 188 THR A O 1
ATOM 1549 N N . ASP A 1 189 ? 35.033 18.530 -51.047 1.00 79.50 189 ASP A N 1
ATOM 1550 C CA . ASP A 1 189 ? 33.756 17.907 -51.422 1.00 79.50 189 ASP A CA 1
ATOM 1551 C C . ASP A 1 189 ? 33.149 17.048 -50.294 1.00 79.50 189 ASP A C 1
ATOM 1553 O O . ASP A 1 189 ? 33.679 15.989 -49.954 1.00 79.50 189 ASP A O 1
ATOM 1557 N N . LEU A 1 190 ? 31.999 17.474 -49.752 1.00 83.12 190 LEU A N 1
ATOM 1558 C CA . LEU A 1 190 ? 31.203 16.766 -48.736 1.00 83.12 190 LEU A CA 1
ATOM 1559 C C . LEU A 1 190 ? 30.972 15.278 -49.065 1.00 83.12 190 LEU A C 1
ATOM 1561 O O . LEU A 1 190 ? 30.856 14.457 -48.151 1.00 83.12 190 LEU A O 1
ATOM 1565 N N . ASN A 1 191 ? 30.953 14.904 -50.349 1.00 84.69 191 ASN A N 1
ATOM 1566 C CA . ASN A 1 191 ? 30.819 13.509 -50.770 1.00 84.69 191 ASN A CA 1
ATOM 1567 C C . ASN A 1 191 ? 31.930 12.605 -50.207 1.00 84.69 191 ASN A C 1
ATOM 1569 O O . ASN A 1 191 ? 31.689 11.417 -50.002 1.00 84.69 191 ASN A O 1
ATOM 1573 N N . ILE A 1 192 ? 33.120 13.141 -49.911 1.00 86.94 192 ILE A N 1
ATOM 1574 C CA . ILE A 1 192 ? 34.226 12.386 -49.300 1.00 86.94 192 ILE A CA 1
ATOM 1575 C C . ILE A 1 192 ? 33.860 11.959 -47.876 1.00 86.94 192 ILE A C 1
ATOM 1577 O O . ILE A 1 192 ? 34.052 10.798 -47.508 1.00 86.94 192 ILE A O 1
ATOM 1581 N N . LEU A 1 193 ? 33.289 12.873 -47.084 1.00 88.75 193 LEU A N 1
ATOM 1582 C CA . LEU A 1 193 ? 32.811 12.565 -45.737 1.00 88.75 193 LEU A CA 1
ATOM 1583 C C . LEU A 1 193 ? 31.687 11.525 -45.786 1.00 88.75 193 LEU A C 1
ATOM 1585 O O . LEU A 1 193 ? 31.732 10.541 -45.053 1.00 88.75 193 LEU A O 1
ATOM 1589 N N . ILE A 1 194 ? 30.715 11.718 -46.679 1.00 87.69 194 ILE A N 1
ATOM 1590 C CA . ILE A 1 194 ? 29.576 10.804 -46.839 1.00 87.69 194 ILE A CA 1
ATOM 1591 C C . ILE A 1 194 ? 30.056 9.402 -47.229 1.00 87.69 194 ILE A C 1
ATOM 1593 O O . ILE A 1 194 ? 29.641 8.421 -46.618 1.00 87.69 194 ILE A O 1
ATOM 1597 N N . THR A 1 195 ? 30.962 9.304 -48.205 1.00 88.62 195 THR A N 1
ATOM 1598 C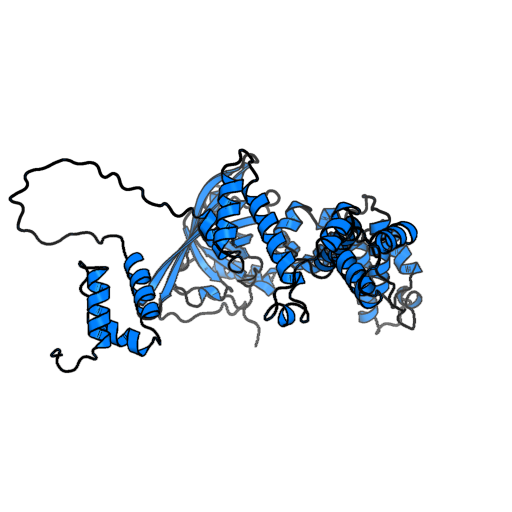 CA . THR A 1 195 ? 31.518 8.020 -48.657 1.00 88.62 195 THR A CA 1
ATOM 1599 C C . THR A 1 195 ? 32.252 7.322 -47.515 1.00 88.62 195 THR A C 1
ATOM 1601 O O . THR A 1 195 ? 32.001 6.150 -47.253 1.00 88.62 195 THR A O 1
ATOM 1604 N N . SER A 1 196 ? 33.073 8.060 -46.763 1.00 89.50 196 SER A N 1
ATOM 1605 C CA . SER A 1 196 ? 33.782 7.524 -45.598 1.00 89.50 196 SER A CA 1
ATOM 1606 C C . SER A 1 196 ? 32.829 6.986 -44.524 1.00 89.50 196 SER A C 1
ATOM 1608 O O . SER A 1 196 ? 33.049 5.888 -44.013 1.00 89.50 196 SER A O 1
ATOM 1610 N N . LEU A 1 197 ? 31.747 7.715 -44.219 1.00 91.44 197 LEU A N 1
ATOM 1611 C CA . LEU A 1 197 ? 30.726 7.289 -43.255 1.00 91.44 197 LEU A CA 1
ATOM 1612 C C . LEU A 1 197 ? 29.999 6.019 -43.713 1.00 91.44 197 LEU A C 1
ATOM 1614 O O . LEU A 1 197 ? 29.748 5.133 -42.901 1.00 91.44 197 LEU A O 1
ATOM 1618 N N . ILE A 1 198 ? 29.689 5.899 -45.006 1.00 89.25 198 ILE A N 1
ATOM 1619 C CA . ILE A 1 198 ? 29.049 4.700 -45.563 1.00 89.25 198 ILE A CA 1
ATOM 1620 C C . ILE A 1 198 ? 30.005 3.498 -45.518 1.00 89.25 198 ILE A C 1
ATOM 1622 O O . ILE A 1 198 ? 29.592 2.407 -45.131 1.00 89.25 198 ILE A O 1
ATOM 1626 N N . GLU A 1 199 ? 31.275 3.686 -45.884 1.00 89.31 199 GLU A N 1
ATOM 1627 C CA . GLU A 1 199 ? 32.274 2.609 -45.943 1.00 89.31 199 GLU A CA 1
ATOM 1628 C C . GLU A 1 199 ? 32.669 2.078 -44.561 1.00 89.31 199 GLU A C 1
ATOM 1630 O O . GLU A 1 199 ? 32.805 0.868 -44.375 1.00 89.31 199 GLU A O 1
ATOM 1635 N N . HIS A 1 200 ? 32.851 2.971 -43.587 1.00 87.94 200 HIS A N 1
ATOM 1636 C CA . HIS A 1 200 ? 33.319 2.610 -42.244 1.00 87.94 200 HIS A CA 1
ATOM 1637 C C . HIS A 1 200 ? 32.172 2.373 -41.252 1.00 87.94 200 HIS A C 1
ATOM 1639 O O . HIS A 1 200 ? 32.412 1.928 -40.128 1.00 87.94 200 HIS A O 1
ATOM 1645 N N . GLY A 1 201 ? 30.934 2.637 -41.674 1.00 85.75 201 GLY A N 1
ATOM 1646 C CA . GLY A 1 201 ? 29.759 2.648 -40.818 1.00 85.75 201 GLY A CA 1
ATOM 1647 C C . GLY A 1 201 ? 29.642 3.946 -40.016 1.00 85.75 201 GLY A C 1
ATOM 1648 O O . GLY A 1 201 ? 30.627 4.578 -39.637 1.00 85.75 201 GLY A O 1
ATOM 1649 N N . TYR A 1 202 ? 28.402 4.330 -39.731 1.00 86.81 202 TYR A N 1
ATOM 1650 C CA . TYR A 1 202 ? 28.063 5.497 -38.922 1.00 86.81 202 TYR A CA 1
ATOM 1651 C C . TYR A 1 202 ? 27.090 5.109 -37.811 1.00 86.81 202 TYR A C 1
ATOM 1653 O O . TYR A 1 202 ? 26.406 4.087 -37.889 1.00 86.81 202 TYR A O 1
ATOM 1661 N N . ILE A 1 203 ? 27.031 5.927 -36.759 1.00 84.25 203 ILE A N 1
ATOM 1662 C CA . ILE A 1 203 ? 26.088 5.714 -35.662 1.00 84.25 203 ILE A CA 1
ATOM 1663 C C . ILE A 1 203 ? 24.701 6.122 -36.143 1.00 84.25 203 ILE A C 1
ATOM 1665 O O . ILE A 1 203 ? 24.472 7.286 -36.476 1.00 84.25 203 ILE A O 1
ATOM 1669 N N . LYS A 1 204 ? 23.776 5.162 -36.169 1.00 83.69 204 LYS A N 1
ATOM 1670 C CA . LYS A 1 204 ? 22.379 5.437 -36.490 1.00 83.69 204 LYS A CA 1
ATOM 1671 C C . LYS A 1 204 ? 21.655 6.032 -35.293 1.00 83.69 204 LYS A C 1
ATOM 1673 O O . LYS A 1 204 ? 21.915 5.669 -34.142 1.00 83.69 204 LYS A O 1
ATOM 1678 N N . LEU A 1 205 ? 20.670 6.875 -35.572 1.00 65.06 205 LEU A N 1
ATOM 1679 C CA . LEU A 1 205 ? 19.773 7.420 -34.563 1.00 65.06 205 LEU A CA 1
ATOM 1680 C C . LEU A 1 205 ? 19.040 6.298 -33.811 1.00 65.06 205 LEU A C 1
ATOM 1682 O O . LEU A 1 205 ? 18.905 6.366 -32.593 1.00 65.06 205 LEU A O 1
ATOM 1686 N N . THR A 1 206 ? 18.637 5.228 -34.502 1.00 59.12 206 THR A N 1
ATOM 1687 C CA . THR A 1 206 ? 17.988 4.057 -33.886 1.00 59.12 206 THR A CA 1
ATOM 1688 C C . THR A 1 206 ? 18.871 3.377 -32.848 1.00 59.12 206 THR A C 1
ATOM 1690 O O . THR A 1 206 ? 18.391 3.052 -31.768 1.00 59.12 206 THR A O 1
ATOM 1693 N N . ASP A 1 207 ? 20.165 3.229 -33.130 1.00 71.38 207 ASP A N 1
ATOM 1694 C CA . ASP A 1 207 ? 21.107 2.551 -32.236 1.00 71.38 207 ASP A CA 1
ATOM 1695 C C . ASP A 1 207 ? 21.367 3.395 -30.987 1.00 71.38 207 ASP A C 1
ATOM 1697 O O . ASP A 1 207 ? 21.472 2.875 -29.874 1.00 71.38 207 ASP A O 1
ATOM 1701 N N . LYS A 1 208 ? 21.429 4.722 -31.149 1.00 69.81 208 LYS A N 1
ATOM 1702 C CA . LYS A 1 208 ? 21.501 5.662 -30.027 1.00 69.81 208 LYS A CA 1
ATOM 1703 C C . LYS A 1 208 ? 20.221 5.641 -29.200 1.00 69.81 208 LYS A C 1
ATOM 1705 O O . LYS A 1 208 ? 20.308 5.582 -27.978 1.00 69.81 208 LYS A O 1
ATOM 1710 N N . LEU A 1 209 ? 19.049 5.647 -29.832 1.00 55.12 209 LEU A N 1
ATOM 1711 C CA . LEU A 1 209 ? 17.764 5.562 -29.135 1.00 55.12 209 LEU A CA 1
ATOM 1712 C C . LEU A 1 209 ? 17.608 4.235 -28.391 1.00 55.12 209 LEU A C 1
ATOM 1714 O O . LEU A 1 209 ? 17.125 4.229 -27.263 1.00 55.12 209 LEU A O 1
ATOM 1718 N N . GLU A 1 210 ? 18.053 3.121 -28.969 1.00 60.62 210 GLU A N 1
ATOM 1719 C CA . GLU A 1 210 ? 18.043 1.815 -28.314 1.00 60.62 210 GLU A CA 1
ATOM 1720 C C . GLU A 1 210 ? 19.030 1.768 -27.143 1.00 60.62 210 GLU A C 1
ATOM 1722 O O . GLU A 1 210 ? 18.673 1.303 -26.061 1.00 60.62 210 GLU A O 1
ATOM 1727 N N . ARG A 1 211 ? 20.238 2.328 -27.297 1.00 66.81 211 ARG A N 1
ATOM 1728 C CA . ARG A 1 211 ? 21.190 2.495 -26.187 1.00 66.81 211 ARG A CA 1
ATOM 1729 C C . ARG A 1 211 ? 20.620 3.370 -25.081 1.00 66.81 211 ARG A C 1
ATOM 1731 O O . ARG A 1 211 ? 20.654 2.943 -23.938 1.00 66.81 211 ARG A O 1
ATOM 1738 N N . LEU A 1 212 ? 20.035 4.522 -25.402 1.00 61.28 212 LEU A N 1
ATOM 1739 C CA . LEU A 1 212 ? 19.393 5.412 -24.432 1.00 61.28 212 LEU A CA 1
ATOM 1740 C C . LEU A 1 212 ? 18.189 4.747 -23.765 1.00 61.28 212 LEU A C 1
ATOM 1742 O O . LEU A 1 212 ? 17.987 4.908 -22.567 1.00 61.28 212 LEU A O 1
ATOM 1746 N N . ARG A 1 213 ? 17.395 3.967 -24.505 1.00 57.34 213 ARG A N 1
ATOM 1747 C CA . ARG A 1 213 ? 16.296 3.171 -23.948 1.00 57.34 213 ARG A CA 1
ATOM 1748 C C . ARG A 1 213 ? 16.835 2.120 -22.987 1.00 57.34 213 ARG A C 1
ATOM 1750 O O . ARG A 1 213 ? 16.300 1.999 -21.894 1.00 57.34 213 ARG A O 1
ATOM 1757 N N . ASN A 1 214 ? 17.901 1.416 -23.356 1.00 57.56 214 ASN A N 1
ATOM 1758 C CA . ASN A 1 214 ? 18.563 0.424 -22.512 1.00 57.56 214 ASN A CA 1
ATOM 1759 C C . ASN A 1 214 ? 19.260 1.063 -21.304 1.00 57.56 214 ASN A C 1
ATOM 1761 O O . ASN A 1 214 ? 19.254 0.475 -20.231 1.00 57.56 214 ASN A O 1
ATOM 1765 N N . GLU A 1 215 ? 19.824 2.261 -21.436 1.00 60.59 215 GLU A N 1
ATOM 1766 C CA . GLU A 1 215 ? 20.415 3.038 -20.344 1.00 60.59 215 GLU A CA 1
ATOM 1767 C C . GLU A 1 215 ? 19.345 3.563 -19.393 1.00 60.59 215 GLU A C 1
ATOM 1769 O O . GLU A 1 215 ? 19.489 3.377 -18.192 1.00 60.59 215 GLU A O 1
ATOM 1774 N N . ARG A 1 216 ? 18.228 4.097 -19.902 1.00 56.88 216 ARG A N 1
ATOM 1775 C CA . ARG A 1 216 ? 17.052 4.455 -19.093 1.00 56.88 216 ARG A CA 1
ATOM 1776 C C . ARG A 1 216 ? 16.444 3.237 -18.422 1.00 56.88 216 ARG A C 1
ATOM 1778 O O . ARG A 1 216 ? 16.054 3.320 -17.269 1.00 56.88 216 ARG A O 1
ATOM 1785 N N . LEU A 1 217 ? 16.384 2.096 -19.107 1.00 56.12 217 LEU A N 1
ATOM 1786 C CA . LEU A 1 217 ? 15.947 0.834 -18.516 1.00 56.12 217 LEU A CA 1
ATOM 1787 C C . LEU A 1 217 ? 16.923 0.427 -17.403 1.00 56.12 217 LEU A C 1
ATOM 1789 O O . LEU A 1 217 ? 16.496 0.134 -16.298 1.00 56.12 217 LEU A O 1
ATOM 1793 N N . LYS A 1 218 ? 18.239 0.499 -17.636 1.00 58.75 218 LYS A N 1
ATOM 1794 C CA . LYS A 1 218 ? 19.271 0.250 -16.618 1.00 58.75 218 LYS A CA 1
ATOM 1795 C C . LYS A 1 218 ? 19.177 1.231 -15.444 1.00 58.75 218 LYS A C 1
ATOM 1797 O O . LYS A 1 218 ? 19.349 0.795 -14.312 1.00 58.75 218 LYS A O 1
ATOM 1802 N N . GLU A 1 219 ? 18.898 2.512 -15.668 1.00 59.41 219 GLU A N 1
ATOM 1803 C CA . GLU A 1 219 ? 18.685 3.516 -14.616 1.00 59.41 219 GLU A CA 1
ATOM 1804 C C . GLU A 1 219 ? 17.396 3.249 -13.836 1.00 59.41 219 GLU A C 1
ATOM 1806 O O . GLU A 1 219 ? 17.447 3.149 -12.611 1.00 59.41 219 GLU A O 1
ATOM 1811 N N . ASN A 1 220 ? 16.281 3.007 -14.527 1.00 55.72 220 ASN A N 1
ATOM 1812 C CA . ASN A 1 220 ? 14.998 2.625 -13.935 1.00 55.72 220 ASN A CA 1
ATOM 1813 C C . ASN A 1 220 ? 15.078 1.293 -13.179 1.00 55.72 220 ASN A C 1
ATOM 1815 O O . ASN A 1 220 ? 14.292 1.064 -12.277 1.00 55.72 220 ASN A O 1
ATOM 1819 N N . LEU A 1 221 ? 16.009 0.398 -13.509 1.00 57.69 221 LEU A N 1
ATOM 1820 C CA . LEU A 1 221 ? 16.194 -0.870 -12.793 1.00 57.69 221 LEU A CA 1
ATOM 1821 C C . LEU A 1 221 ? 17.236 -0.774 -11.670 1.00 57.69 221 LEU A C 1
ATOM 1823 O O . LEU A 1 221 ? 17.178 -1.535 -10.705 1.00 57.69 221 LEU A O 1
ATOM 1827 N N . ARG A 1 222 ? 18.191 0.161 -11.767 1.00 53.22 222 ARG A N 1
ATOM 1828 C CA . ARG A 1 222 ? 19.146 0.480 -10.690 1.00 53.22 222 ARG A CA 1
ATOM 1829 C C . ARG A 1 222 ? 18.494 1.301 -9.584 1.00 53.22 222 ARG A C 1
ATOM 1831 O O . ARG A 1 222 ? 18.861 1.124 -8.426 1.00 53.22 222 ARG A O 1
ATOM 1838 N N . ASN A 1 223 ? 17.552 2.167 -9.944 1.00 52.56 223 ASN A N 1
ATOM 1839 C CA . ASN A 1 223 ? 16.831 3.038 -9.029 1.00 52.56 223 ASN A CA 1
ATOM 1840 C C . ASN A 1 223 ? 15.349 3.139 -9.448 1.00 52.56 223 ASN A C 1
ATOM 1842 O O . ASN A 1 223 ? 14.899 4.197 -9.892 1.00 52.56 223 ASN A O 1
ATOM 1846 N N . PRO A 1 224 ? 14.594 2.027 -9.381 1.00 55.88 224 PRO A N 1
ATOM 1847 C 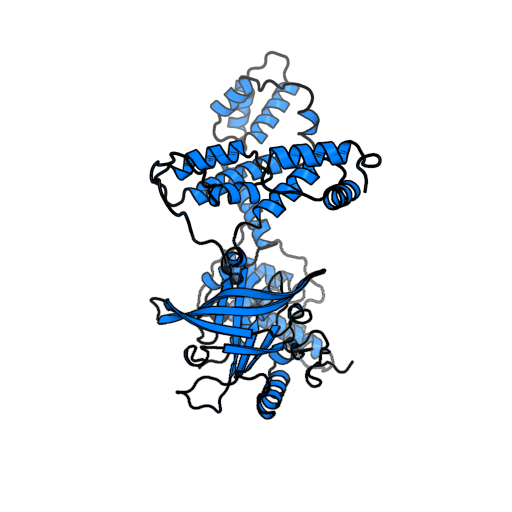CA . PRO A 1 224 ? 13.189 2.036 -9.754 1.00 55.88 224 PRO A CA 1
ATOM 1848 C C . PRO A 1 224 ? 12.440 3.040 -8.895 1.00 55.88 224 PRO A C 1
ATOM 1850 O O . PRO A 1 224 ? 12.529 3.005 -7.668 1.00 55.88 224 PRO A O 1
ATOM 1853 N N . LYS A 1 225 ? 11.642 3.895 -9.540 1.00 60.47 225 LYS A N 1
ATOM 1854 C CA . LYS A 1 225 ? 10.444 4.426 -8.891 1.00 60.47 225 LYS A CA 1
ATOM 1855 C C . LYS A 1 225 ? 9.525 3.231 -8.662 1.00 60.47 225 LYS A C 1
ATOM 1857 O O . LYS A 1 225 ? 8.708 2.888 -9.506 1.00 60.47 225 LYS A O 1
ATOM 1862 N N . PHE A 1 226 ? 9.780 2.504 -7.582 1.00 66.81 226 PHE A N 1
ATOM 1863 C CA . PHE A 1 226 ? 8.981 1.358 -7.207 1.00 66.81 226 PHE A CA 1
ATOM 1864 C C . PHE A 1 226 ? 7.712 1.879 -6.550 1.00 66.81 226 PHE A C 1
ATOM 1866 O O . PHE A 1 226 ? 7.706 2.265 -5.384 1.00 66.81 226 PHE A O 1
ATOM 1873 N N . GLU A 1 227 ? 6.639 1.931 -7.329 1.00 71.88 227 GLU A N 1
ATOM 1874 C CA . GLU A 1 227 ? 5.311 2.199 -6.805 1.00 71.88 227 GLU A CA 1
ATOM 1875 C C . GLU A 1 227 ? 4.627 0.864 -6.514 1.00 71.88 227 GLU A C 1
ATOM 1877 O O . GLU A 1 227 ? 4.259 0.127 -7.433 1.00 71.88 227 GLU A O 1
ATOM 1882 N N . ILE A 1 228 ? 4.430 0.560 -5.226 1.00 64.44 228 ILE A N 1
ATOM 1883 C CA . ILE A 1 228 ? 3.754 -0.665 -4.763 1.00 64.44 228 ILE A CA 1
ATOM 1884 C C . ILE A 1 228 ? 2.418 -0.864 -5.505 1.00 64.44 228 ILE A C 1
ATOM 1886 O O . ILE A 1 228 ? 2.099 -1.971 -5.932 1.00 64.44 228 ILE A O 1
ATOM 1890 N N . ASN A 1 229 ? 1.679 0.218 -5.765 1.00 55.41 229 ASN A N 1
ATOM 1891 C CA . ASN A 1 229 ? 0.393 0.184 -6.468 1.00 55.41 229 ASN A CA 1
ATOM 1892 C C . ASN A 1 229 ? 0.494 -0.318 -7.918 1.00 55.41 229 ASN A C 1
ATOM 1894 O O . ASN A 1 229 ? -0.344 -1.100 -8.370 1.00 55.41 229 ASN A O 1
ATOM 1898 N N . GLU A 1 230 ? 1.487 0.141 -8.682 1.00 71.50 230 GLU A N 1
ATOM 1899 C CA . GLU A 1 230 ? 1.702 -0.319 -10.060 1.00 71.50 230 GLU A CA 1
ATOM 1900 C C . GLU A 1 230 ? 2.218 -1.763 -10.073 1.00 71.50 230 GLU A C 1
ATOM 1902 O O . GLU A 1 230 ? 1.806 -2.596 -10.891 1.00 71.50 230 GLU A O 1
ATOM 1907 N N . PHE A 1 231 ? 3.056 -2.085 -9.091 1.00 77.44 231 PHE A N 1
ATOM 1908 C CA . PHE A 1 231 ? 3.583 -3.420 -8.901 1.00 77.44 231 PHE A CA 1
ATOM 1909 C C . PHE A 1 231 ? 2.483 -4.451 -8.626 1.00 77.44 231 PHE A C 1
ATOM 1911 O O . PHE A 1 231 ? 2.418 -5.472 -9.312 1.00 77.44 231 PHE A O 1
ATOM 1918 N N . LEU A 1 232 ? 1.573 -4.165 -7.691 1.00 67.50 232 LEU A N 1
ATOM 1919 C CA . LEU A 1 232 ? 0.475 -5.061 -7.317 1.00 67.50 232 LEU A CA 1
ATOM 1920 C C . LEU A 1 232 ? -0.585 -5.212 -8.420 1.00 67.50 232 LEU A C 1
ATOM 1922 O O . LEU A 1 232 ? -1.230 -6.255 -8.510 1.00 67.50 232 LEU A O 1
ATOM 1926 N N . LYS A 1 233 ? -0.738 -4.234 -9.325 1.00 72.38 233 LYS A N 1
ATOM 1927 C CA . LYS A 1 233 ? -1.546 -4.424 -10.548 1.00 72.38 233 LYS A CA 1
ATOM 1928 C C . LYS A 1 233 ? -0.960 -5.510 -11.450 1.00 72.38 233 LYS A C 1
ATOM 1930 O O . LYS A 1 233 ? -1.710 -6.265 -12.063 1.00 72.38 233 LYS A O 1
ATOM 1935 N N . THR A 1 234 ? 0.368 -5.576 -11.527 1.00 77.31 234 THR A N 1
ATOM 1936 C CA . THR A 1 234 ? 1.090 -6.570 -12.333 1.00 77.31 234 THR A CA 1
ATOM 1937 C C . THR A 1 234 ? 1.150 -7.925 -11.625 1.00 77.31 234 THR A C 1
ATOM 1939 O O . THR A 1 234 ? 0.951 -8.962 -12.258 1.00 77.31 234 THR A O 1
ATOM 1942 N N . PHE A 1 235 ? 1.385 -7.925 -10.310 1.00 81.12 235 PHE A N 1
ATOM 1943 C CA . PHE A 1 235 ? 1.459 -9.119 -9.468 1.00 81.12 235 PHE A CA 1
ATOM 1944 C C . PHE A 1 235 ? 0.472 -9.002 -8.307 1.00 81.12 235 PHE A C 1
ATOM 1946 O O . PHE A 1 235 ? 0.844 -8.540 -7.232 1.00 81.12 235 PHE A O 1
ATOM 1953 N N . PRO A 1 236 ? -0.783 -9.440 -8.485 1.00 64.19 236 PRO A N 1
ATOM 1954 C CA . PRO A 1 236 ? -1.789 -9.291 -7.438 1.00 64.19 236 PRO A CA 1
ATOM 1955 C C . PRO A 1 236 ? -1.527 -10.107 -6.172 1.00 64.19 236 PRO A C 1
ATOM 1957 O O . PRO A 1 236 ? -1.955 -9.717 -5.093 1.00 64.19 236 PRO A O 1
ATOM 1960 N N . ASN A 1 237 ? -0.819 -11.231 -6.305 1.00 71.12 237 ASN A N 1
ATOM 1961 C CA . ASN A 1 237 ? -0.300 -12.009 -5.185 1.00 71.12 237 ASN A CA 1
ATOM 1962 C C . ASN A 1 237 ? 1.200 -12.244 -5.410 1.00 71.12 237 ASN A C 1
ATOM 1964 O O . ASN A 1 237 ? 1.576 -13.289 -5.949 1.00 71.12 237 ASN A O 1
ATOM 1968 N N . PRO A 1 238 ? 2.064 -11.265 -5.079 1.00 81.19 238 PRO A N 1
ATOM 1969 C CA . PRO A 1 238 ? 3.503 -11.378 -5.295 1.00 81.19 238 PRO A CA 1
ATOM 1970 C C . PRO A 1 238 ? 4.101 -12.577 -4.567 1.00 81.19 238 PRO A C 1
ATOM 1972 O O . PRO A 1 238 ? 4.922 -13.281 -5.144 1.00 81.19 238 PRO A O 1
ATOM 1975 N N . LEU A 1 239 ? 3.649 -12.847 -3.337 1.00 78.25 239 LEU A N 1
ATOM 1976 C CA . LEU A 1 239 ? 4.132 -13.966 -2.534 1.00 78.25 239 LEU A CA 1
ATOM 1977 C C . LEU A 1 239 ? 3.883 -15.290 -3.260 1.00 78.25 239 LEU A C 1
ATOM 1979 O O . LEU A 1 239 ? 4.823 -16.024 -3.546 1.00 78.25 239 LEU A O 1
ATOM 1983 N N . GLU A 1 240 ? 2.633 -15.577 -3.628 1.00 81.75 240 GLU A N 1
ATOM 1984 C CA . GLU A 1 240 ? 2.311 -16.797 -4.372 1.00 81.75 240 GLU A CA 1
ATOM 1985 C C . GLU A 1 240 ? 3.007 -16.812 -5.732 1.00 81.75 240 GLU A C 1
ATOM 1987 O O . GLU A 1 240 ? 3.599 -17.820 -6.104 1.00 81.75 240 GLU A O 1
ATOM 1992 N N . TYR A 1 241 ? 2.998 -15.692 -6.458 1.00 89.19 241 TYR A N 1
ATOM 1993 C CA . TYR A 1 241 ? 3.612 -15.617 -7.775 1.00 89.19 241 TYR A CA 1
ATOM 1994 C C . TYR A 1 241 ? 5.104 -15.935 -7.707 1.00 89.19 241 TYR A C 1
ATOM 1996 O O . TYR A 1 241 ? 5.535 -16.850 -8.400 1.00 89.19 241 TYR A O 1
ATOM 2004 N N . PHE A 1 242 ? 5.891 -15.230 -6.890 1.00 91.25 242 PHE A N 1
ATOM 2005 C CA . PHE A 1 242 ? 7.352 -15.347 -6.841 1.00 91.25 242 PHE A CA 1
ATOM 2006 C C . PHE A 1 242 ? 7.832 -16.622 -6.134 1.00 91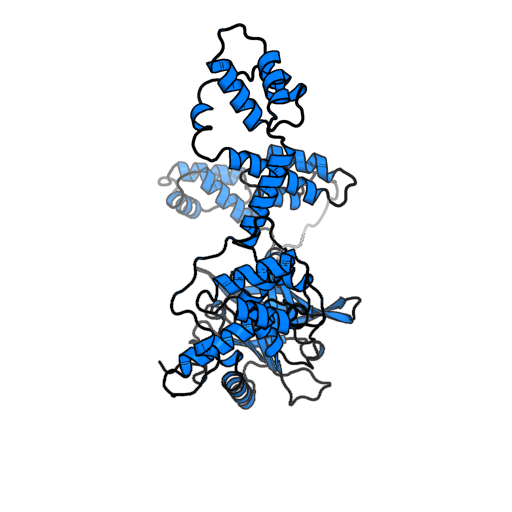.25 242 PHE A C 1
ATOM 2008 O O . PHE A 1 242 ? 8.806 -17.234 -6.581 1.00 91.25 242 PHE A O 1
ATOM 2015 N N . TYR A 1 243 ? 7.098 -17.117 -5.133 1.00 87.75 243 TYR A N 1
ATOM 2016 C CA . TYR A 1 243 ? 7.445 -18.365 -4.445 1.00 87.75 243 TYR A CA 1
ATOM 2017 C C . TYR A 1 243 ? 6.915 -19.641 -5.122 1.00 87.75 243 TYR A C 1
ATOM 2019 O O . TYR A 1 243 ? 7.329 -20.736 -4.732 1.00 87.75 243 TYR A O 1
ATOM 2027 N N . ASP A 1 244 ? 6.066 -19.546 -6.152 1.00 89.31 244 ASP A N 1
ATOM 2028 C CA . ASP A 1 244 ? 5.590 -20.705 -6.915 1.00 89.31 244 ASP A CA 1
ATOM 2029 C C . ASP A 1 244 ? 6.733 -21.396 -7.683 1.00 89.31 244 ASP A C 1
ATOM 2031 O O . ASP A 1 244 ? 7.222 -20.922 -8.713 1.00 89.31 244 ASP A O 1
ATOM 2035 N N . ARG A 1 245 ? 7.149 -22.565 -7.178 1.00 91.44 245 ARG A N 1
ATOM 2036 C CA . ARG A 1 245 ? 8.224 -23.395 -7.748 1.00 91.44 245 ARG A CA 1
ATOM 2037 C C . ARG A 1 245 ? 7.776 -24.233 -8.947 1.00 91.44 245 ARG A C 1
ATOM 2039 O O . ARG A 1 245 ? 8.621 -24.859 -9.585 1.00 91.44 245 ARG A O 1
ATOM 2046 N N . THR A 1 246 ? 6.482 -24.268 -9.264 1.00 90.19 246 THR A N 1
ATOM 2047 C CA . THR A 1 246 ? 5.945 -25.080 -10.368 1.00 90.19 246 THR A CA 1
ATOM 2048 C C . THR A 1 246 ? 6.113 -24.411 -11.734 1.00 90.19 246 THR A C 1
ATOM 2050 O O . THR A 1 246 ? 6.109 -25.091 -12.760 1.00 90.19 246 THR A O 1
ATOM 2053 N N . LYS A 1 247 ? 6.312 -23.087 -11.763 1.00 86.19 247 LYS A N 1
ATOM 2054 C CA . LYS A 1 247 ? 6.479 -22.303 -12.994 1.00 86.19 247 LYS A CA 1
ATOM 2055 C C . LYS A 1 247 ? 7.916 -22.311 -13.501 1.00 86.19 247 LYS A C 1
ATOM 2057 O O . LYS A 1 247 ? 8.864 -22.137 -12.740 1.00 86.19 247 LYS A O 1
ATOM 2062 N N . ASN A 1 248 ? 8.061 -22.425 -14.819 1.00 90.75 248 ASN A N 1
ATOM 2063 C CA . ASN A 1 248 ? 9.345 -22.276 -15.500 1.00 90.75 248 ASN A CA 1
ATOM 2064 C C . ASN A 1 248 ? 9.712 -20.795 -15.677 1.00 90.75 248 ASN A C 1
ATOM 2066 O O . ASN A 1 248 ? 8.839 -19.942 -15.830 1.00 90.75 248 ASN A O 1
ATOM 2070 N N . VAL A 1 249 ? 11.013 -20.504 -15.702 1.00 93.75 249 VAL A N 1
ATOM 2071 C CA . VAL A 1 249 ? 11.569 -19.153 -15.882 1.00 93.75 249 VAL A CA 1
ATOM 2072 C C . VAL A 1 249 ? 12.469 -19.072 -17.117 1.00 93.75 249 VAL A C 1
ATOM 2074 O O . VAL A 1 249 ? 13.004 -20.087 -17.572 1.00 93.75 249 VAL A O 1
ATOM 2077 N N . SER A 1 250 ? 12.631 -17.861 -17.661 1.00 95.19 250 SER A N 1
ATOM 2078 C CA . SER A 1 250 ? 13.476 -17.598 -18.832 1.00 95.19 250 SER A CA 1
ATOM 2079 C C . SER A 1 250 ? 14.957 -17.870 -18.526 1.00 95.19 250 SER A C 1
ATOM 2081 O O . SER A 1 250 ? 15.394 -17.802 -17.377 1.00 95.19 250 SER A O 1
ATOM 2083 N N . GLU A 1 251 ? 15.769 -18.147 -19.548 1.00 95.50 251 GLU A N 1
ATOM 2084 C CA . GLU A 1 251 ? 17.214 -18.335 -19.345 1.00 95.50 251 GLU A CA 1
ATOM 2085 C C . GLU A 1 251 ? 17.907 -17.035 -18.898 1.00 95.50 251 GLU A C 1
ATOM 2087 O O . GLU A 1 251 ? 18.814 -17.064 -18.065 1.00 95.50 251 GLU A O 1
ATOM 2092 N N . SER A 1 252 ? 17.418 -15.884 -19.379 1.00 92.75 252 SER A N 1
ATOM 2093 C CA . SER A 1 252 ? 17.872 -14.565 -18.925 1.00 92.75 252 SER A CA 1
ATOM 2094 C C . SER A 1 252 ? 17.644 -14.395 -17.421 1.00 92.75 252 SER A C 1
ATOM 2096 O O . SER A 1 252 ? 18.577 -14.069 -16.683 1.00 92.75 252 SER A O 1
ATOM 2098 N N . TYR A 1 253 ? 16.441 -14.717 -16.945 1.00 95.00 253 TYR A N 1
ATOM 2099 C CA . TYR A 1 253 ? 16.069 -14.689 -15.536 1.00 95.00 253 TYR A CA 1
ATOM 2100 C C . TYR A 1 253 ? 16.980 -15.596 -14.689 1.00 95.00 253 TYR A C 1
ATOM 2102 O O . TYR A 1 253 ? 17.480 -15.174 -13.641 1.00 95.00 253 TYR A O 1
ATOM 2110 N N . LYS A 1 254 ? 17.251 -16.833 -15.143 1.00 96.81 254 LYS A N 1
ATOM 2111 C CA . LYS A 1 254 ? 18.147 -17.763 -14.427 1.00 96.81 254 LYS A CA 1
ATOM 2112 C C . LYS A 1 254 ? 19.552 -17.191 -14.285 1.00 96.81 254 LYS A C 1
ATOM 2114 O O . LYS A 1 254 ? 20.145 -17.291 -13.210 1.00 96.81 254 LYS A O 1
ATOM 2119 N N . ASN A 1 255 ? 20.074 -16.588 -15.353 1.00 95.56 255 ASN A N 1
ATOM 2120 C CA . ASN A 1 255 ? 21.408 -16.001 -15.359 1.00 95.56 255 ASN A CA 1
ATOM 2121 C C . ASN A 1 255 ? 21.508 -14.825 -14.373 1.00 95.56 255 ASN A C 1
ATOM 2123 O O . ASN A 1 255 ? 22.424 -14.786 -13.551 1.00 95.56 255 ASN A O 1
ATOM 2127 N N . HIS A 1 256 ? 20.524 -13.919 -14.383 1.00 92.88 256 HIS A N 1
ATOM 2128 C CA . HIS A 1 256 ? 20.452 -12.806 -13.429 1.00 92.88 256 HIS A CA 1
ATOM 2129 C C . HIS A 1 256 ? 20.379 -13.293 -11.982 1.00 92.88 256 HIS A C 1
ATOM 2131 O O . HIS A 1 256 ? 21.161 -12.854 -11.140 1.00 92.88 256 HIS A O 1
ATOM 2137 N N . THR A 1 257 ? 19.491 -14.251 -11.719 1.00 94.56 257 THR A N 1
ATOM 2138 C CA . THR A 1 257 ? 19.315 -14.878 -10.407 1.00 94.56 257 THR A CA 1
ATOM 2139 C C . THR A 1 257 ? 20.631 -15.473 -9.899 1.00 94.56 257 THR A C 1
ATOM 2141 O O . THR A 1 257 ? 21.059 -15.197 -8.777 1.00 94.56 257 THR A O 1
ATOM 2144 N N . TYR A 1 258 ? 21.315 -16.257 -10.734 1.00 96.25 258 TYR A N 1
ATOM 2145 C CA . TYR A 1 258 ? 22.585 -16.885 -10.383 1.00 96.25 258 TYR A CA 1
ATOM 2146 C C . TYR A 1 258 ? 23.696 -15.870 -10.100 1.00 96.25 258 TYR A C 1
ATOM 2148 O O . TYR A 1 258 ? 24.410 -16.017 -9.104 1.00 96.25 258 TYR A O 1
ATOM 2156 N N . ILE A 1 259 ? 23.835 -14.843 -10.943 1.00 90.00 259 ILE A N 1
ATOM 2157 C CA . ILE A 1 259 ? 24.839 -13.785 -10.772 1.00 90.00 259 ILE A CA 1
ATOM 2158 C C . ILE A 1 259 ? 24.567 -12.998 -9.490 1.00 90.00 259 ILE A C 1
ATOM 2160 O O . ILE A 1 259 ? 25.477 -12.819 -8.678 1.00 90.00 259 ILE A O 1
ATOM 2164 N N . TYR A 1 260 ? 23.317 -12.584 -9.268 1.00 87.94 260 TYR A N 1
ATOM 2165 C CA . TYR A 1 260 ? 22.941 -11.822 -8.083 1.00 87.94 260 TYR A CA 1
ATOM 2166 C C . TYR A 1 260 ? 23.234 -12.602 -6.801 1.00 87.94 260 TYR A C 1
ATOM 2168 O O . TYR A 1 260 ? 23.935 -12.095 -5.927 1.00 87.94 260 TYR A O 1
ATOM 2176 N N . LEU A 1 261 ? 22.769 -13.852 -6.694 1.00 85.38 261 LEU A N 1
ATOM 2177 C CA . LEU A 1 261 ? 23.009 -14.677 -5.507 1.00 85.38 261 LEU A CA 1
ATOM 2178 C C . LEU A 1 261 ? 24.498 -15.003 -5.329 1.00 85.38 261 LEU A C 1
ATOM 2180 O O . LEU A 1 261 ? 25.000 -14.991 -4.208 1.00 85.38 261 LEU A O 1
ATOM 2184 N N . SER A 1 262 ? 25.236 -15.241 -6.416 1.00 87.44 262 SER A N 1
ATOM 2185 C CA . SER A 1 262 ? 26.687 -15.471 -6.346 1.00 87.44 262 SER A CA 1
ATOM 2186 C C . SER A 1 262 ? 27.446 -14.267 -5.799 1.00 87.44 262 SER A C 1
ATOM 2188 O O . SER A 1 262 ? 28.412 -14.453 -5.056 1.00 87.44 262 SER A O 1
ATOM 2190 N N . ASN A 1 263 ? 26.988 -13.057 -6.121 1.00 80.81 263 ASN A N 1
ATOM 2191 C CA . ASN A 1 263 ? 27.552 -11.810 -5.617 1.00 80.81 263 ASN A CA 1
ATOM 2192 C C . ASN A 1 263 ? 27.120 -11.535 -4.168 1.00 80.81 263 ASN A C 1
ATOM 2194 O O . ASN A 1 263 ? 27.972 -11.265 -3.322 1.00 80.81 263 ASN A O 1
ATOM 2198 N N . ALA A 1 264 ? 25.825 -11.661 -3.859 1.00 77.44 264 ALA A N 1
ATOM 2199 C CA . ALA A 1 264 ? 25.274 -11.446 -2.518 1.00 77.44 264 ALA A CA 1
ATOM 2200 C C . ALA A 1 264 ? 25.860 -12.427 -1.486 1.00 77.44 264 ALA A C 1
ATOM 2202 O O . ALA A 1 264 ? 26.155 -12.049 -0.354 1.00 77.44 264 ALA A O 1
ATOM 2203 N N . PHE A 1 265 ? 26.118 -13.669 -1.904 1.00 79.06 265 PHE A N 1
ATOM 2204 C CA . PHE A 1 265 ? 26.701 -14.725 -1.080 1.00 79.06 265 PHE A CA 1
ATOM 2205 C C . PHE A 1 265 ? 28.093 -15.130 -1.578 1.00 79.06 265 PHE A C 1
ATOM 2207 O O . PHE A 1 265 ? 28.402 -16.312 -1.733 1.00 79.06 265 PHE A O 1
ATOM 2214 N N . ALA A 1 266 ? 28.983 -14.156 -1.793 1.00 81.94 266 ALA A N 1
ATOM 2215 C CA . ALA A 1 266 ? 30.322 -14.378 -2.359 1.00 81.94 266 ALA A CA 1
ATOM 2216 C C . ALA A 1 266 ? 31.200 -15.395 -1.596 1.00 81.94 266 ALA A C 1
ATOM 2218 O O . ALA A 1 266 ? 32.170 -15.920 -2.156 1.00 81.94 266 ALA A O 1
ATOM 2219 N N . ARG A 1 267 ? 30.874 -15.675 -0.326 1.00 77.94 267 ARG A N 1
ATOM 2220 C CA . ARG A 1 267 ? 31.544 -16.668 0.530 1.00 77.94 267 ARG A CA 1
ATOM 2221 C C . ARG A 1 267 ? 30.968 -18.080 0.424 1.00 77.94 267 ARG A C 1
ATOM 2223 O O . ARG A 1 267 ? 31.618 -19.005 0.891 1.00 77.94 267 ARG A O 1
ATOM 2230 N N . ILE A 1 268 ? 29.805 -18.270 -0.186 1.00 82.75 268 ILE A N 1
ATOM 2231 C CA . ILE A 1 268 ? 29.217 -19.589 -0.439 1.00 82.75 268 ILE A CA 1
ATOM 2232 C C . ILE A 1 268 ? 29.746 -20.120 -1.783 1.00 82.75 268 ILE A C 1
ATOM 2234 O O . ILE A 1 268 ? 29.984 -19.347 -2.716 1.00 82.75 268 ILE A O 1
ATOM 2238 N N . SER A 1 269 ? 29.992 -21.429 -1.893 1.00 89.31 269 SER A N 1
ATOM 2239 C CA . SER A 1 269 ? 30.463 -22.042 -3.140 1.00 89.31 269 SER A CA 1
ATOM 2240 C C . SER A 1 269 ? 29.416 -21.938 -4.257 1.00 89.31 269 SER A C 1
ATOM 2242 O O . SER A 1 269 ? 28.216 -22.083 -4.033 1.00 89.31 269 SER A O 1
ATOM 2244 N N . THR A 1 270 ? 29.858 -21.707 -5.498 1.00 90.75 270 THR A N 1
ATOM 2245 C CA . THR A 1 270 ? 28.939 -21.633 -6.651 1.00 90.75 270 THR A CA 1
ATOM 2246 C C . THR A 1 270 ? 28.228 -22.936 -6.926 1.00 90.75 270 THR A C 1
ATOM 2248 O O . THR A 1 270 ? 27.088 -22.898 -7.368 1.00 90.75 270 THR A O 1
ATOM 2251 N N . ASP A 1 271 ? 28.874 -24.071 -6.675 1.00 91.94 271 ASP A N 1
ATOM 2252 C CA . ASP A 1 271 ? 28.238 -25.371 -6.875 1.00 91.94 271 ASP A CA 1
ATOM 2253 C C . ASP A 1 271 ? 27.060 -25.535 -5.921 1.00 91.94 271 ASP A C 1
ATOM 2255 O O . ASP A 1 271 ? 26.005 -26.027 -6.316 1.00 91.94 271 ASP A O 1
ATOM 2259 N N . TYR A 1 272 ? 27.194 -25.020 -4.696 1.00 92.12 272 TYR A N 1
ATOM 2260 C CA . TYR A 1 272 ? 26.091 -25.008 -3.756 1.00 92.12 272 TYR A CA 1
ATOM 2261 C C . TYR A 1 272 ? 24.994 -24.016 -4.144 1.00 92.12 272 TYR A C 1
ATOM 2263 O O . TYR A 1 272 ? 23.822 -24.372 -4.121 1.00 92.12 272 TYR A O 1
ATOM 2271 N N . ILE A 1 273 ? 25.346 -22.805 -4.585 1.00 89.75 273 ILE A N 1
ATOM 2272 C CA . ILE A 1 273 ? 24.352 -21.839 -5.084 1.00 89.75 273 ILE A CA 1
ATOM 2273 C C . ILE A 1 273 ? 23.579 -22.426 -6.277 1.00 89.75 273 ILE A C 1
ATOM 2275 O O . ILE A 1 273 ? 22.355 -22.331 -6.321 1.00 89.75 273 ILE A O 1
ATOM 2279 N N . LYS A 1 274 ? 24.258 -23.107 -7.210 1.00 95.94 274 LYS A N 1
ATOM 2280 C CA . LYS A 1 274 ? 23.613 -23.836 -8.316 1.00 95.94 274 LYS A CA 1
ATOM 2281 C C . LYS A 1 274 ? 22.702 -24.950 -7.811 1.00 95.94 274 LYS A C 1
ATOM 2283 O O . LYS A 1 274 ? 21.621 -25.136 -8.358 1.00 95.94 274 LYS A O 1
ATOM 2288 N N . GLN A 1 275 ? 23.115 -25.682 -6.778 1.00 95.31 275 GLN A N 1
ATOM 2289 C CA . GLN A 1 275 ? 22.280 -26.707 -6.156 1.00 95.31 275 GLN A CA 1
ATOM 2290 C C . GLN A 1 275 ? 21.006 -26.103 -5.548 1.00 95.31 275 GLN A C 1
ATOM 2292 O O . GLN A 1 275 ? 19.921 -26.614 -5.809 1.00 95.31 275 GLN A O 1
ATOM 2297 N N . VAL A 1 276 ? 21.120 -25.013 -4.783 1.00 94.81 276 VAL A N 1
ATOM 2298 C CA . VAL A 1 276 ? 19.964 -24.301 -4.213 1.00 94.81 276 VAL A CA 1
ATOM 2299 C C . VAL A 1 276 ? 19.032 -23.821 -5.321 1.00 94.81 276 VAL A C 1
ATOM 2301 O O . VAL A 1 276 ? 17.824 -24.024 -5.227 1.00 94.81 276 VAL A O 1
ATOM 2304 N N . LEU A 1 277 ? 19.583 -23.263 -6.401 1.00 96.44 277 LEU A N 1
ATOM 2305 C CA . LEU A 1 277 ? 18.788 -22.843 -7.550 1.00 96.44 277 LEU A CA 1
ATOM 2306 C C . LEU A 1 277 ? 18.051 -24.012 -8.194 1.00 96.44 277 LEU A C 1
ATOM 2308 O O . LEU A 1 277 ? 16.843 -23.928 -8.374 1.00 96.44 277 LEU A O 1
ATOM 2312 N N . ASN A 1 278 ? 18.730 -25.126 -8.467 1.00 96.06 278 ASN A N 1
ATOM 2313 C CA . ASN A 1 278 ? 18.091 -26.322 -9.017 1.00 96.06 278 ASN A CA 1
ATOM 2314 C C . ASN A 1 278 ? 16.948 -26.829 -8.126 1.00 96.06 278 ASN A C 1
ATOM 2316 O O . ASN A 1 278 ? 15.857 -27.106 -8.619 1.00 96.06 278 ASN A O 1
ATOM 2320 N N . ASN A 1 279 ? 17.168 -26.891 -6.811 1.00 95.81 279 ASN A N 1
ATOM 2321 C CA . ASN A 1 279 ? 16.162 -27.351 -5.849 1.00 95.81 279 ASN A CA 1
ATOM 2322 C C . ASN A 1 279 ? 14.929 -26.435 -5.785 1.00 95.81 279 ASN A C 1
ATOM 2324 O O . ASN A 1 279 ? 13.834 -26.889 -5.459 1.00 95.81 279 ASN A O 1
ATOM 2328 N N . ASN A 1 280 ? 15.105 -25.150 -6.088 1.00 95.69 280 ASN A N 1
ATOM 2329 C CA . ASN A 1 280 ? 14.045 -24.147 -6.094 1.00 95.69 280 ASN A CA 1
ATOM 2330 C C . ASN A 1 280 ? 13.547 -23.815 -7.509 1.00 95.69 280 ASN A C 1
ATOM 2332 O O . ASN A 1 280 ? 12.919 -22.776 -7.695 1.00 95.69 280 ASN A O 1
ATOM 2336 N N . ASN A 1 281 ? 13.828 -24.660 -8.510 1.00 95.81 281 ASN A N 1
ATOM 2337 C CA . ASN A 1 281 ? 13.465 -24.433 -9.915 1.00 95.81 281 ASN A CA 1
ATOM 2338 C C . ASN A 1 281 ? 13.894 -23.044 -10.440 1.00 95.81 281 ASN A C 1
ATOM 2340 O O . ASN A 1 281 ? 13.162 -22.347 -11.138 1.00 95.81 281 ASN A O 1
ATOM 2344 N N . TYR A 1 282 ? 15.088 -22.616 -10.033 1.00 96.25 282 TYR A N 1
ATOM 2345 C CA . TYR A 1 282 ? 15.706 -21.323 -10.317 1.00 96.25 282 TYR A CA 1
ATOM 2346 C C . TYR A 1 282 ? 14.906 -20.089 -9.870 1.00 96.25 282 TYR A C 1
ATOM 2348 O O . TYR A 1 282 ? 15.269 -18.983 -10.253 1.00 96.25 282 TYR A O 1
ATOM 2356 N N . ARG A 1 283 ? 13.864 -20.228 -9.040 1.00 95.19 283 ARG A N 1
ATOM 2357 C CA . ARG A 1 283 ? 13.100 -19.096 -8.481 1.00 95.19 283 ARG A CA 1
ATOM 2358 C C . ARG A 1 283 ? 13.973 -18.279 -7.524 1.00 95.19 283 ARG A C 1
ATOM 2360 O O . ARG A 1 283 ? 14.672 -18.861 -6.689 1.00 95.19 283 ARG A O 1
ATOM 2367 N N . PHE A 1 284 ? 13.953 -16.949 -7.634 1.00 94.19 284 PHE A N 1
ATOM 2368 C CA . PHE A 1 284 ? 14.913 -16.093 -6.928 1.00 94.19 284 PHE A CA 1
ATOM 2369 C C . PHE A 1 284 ? 14.544 -15.955 -5.452 1.00 94.19 284 PHE A C 1
ATOM 2371 O O . PHE A 1 284 ? 15.362 -16.307 -4.607 1.00 94.19 284 PHE A O 1
ATOM 2378 N N . ALA A 1 285 ? 13.312 -15.548 -5.148 1.00 88.62 285 ALA A N 1
ATOM 2379 C CA . ALA A 1 285 ? 12.783 -15.361 -3.801 1.00 88.62 285 ALA A CA 1
ATOM 2380 C C . ALA A 1 285 ? 13.015 -16.572 -2.871 1.00 88.62 285 ALA A C 1
ATOM 2382 O O . ALA A 1 285 ? 13.701 -16.422 -1.855 1.00 88.62 285 ALA A O 1
ATOM 2383 N N . PRO A 1 286 ? 12.569 -17.802 -3.206 1.00 92.12 286 PRO A N 1
ATOM 2384 C CA . PRO A 1 286 ? 12.797 -18.955 -2.334 1.00 92.12 286 PRO A CA 1
ATOM 2385 C C . PRO A 1 286 ? 14.280 -19.346 -2.228 1.00 92.12 286 PRO A C 1
ATOM 2387 O O . PRO A 1 286 ? 14.705 -19.803 -1.168 1.00 92.12 286 PRO A O 1
ATOM 2390 N N . SER A 1 287 ? 15.083 -19.144 -3.282 1.00 93.12 287 SER A N 1
ATOM 2391 C CA . SER A 1 287 ? 16.530 -19.414 -3.239 1.00 93.12 287 SER A CA 1
ATOM 2392 C C . SER A 1 287 ? 17.270 -18.418 -2.343 1.00 93.12 287 SER A C 1
ATOM 2394 O O . SER A 1 287 ? 18.143 -18.814 -1.572 1.00 93.12 287 SER A O 1
ATOM 2396 N N . MET A 1 288 ? 16.916 -17.133 -2.434 1.00 86.94 288 MET A N 1
ATOM 2397 C CA . MET A 1 288 ? 17.443 -16.058 -1.595 1.00 86.94 288 MET A CA 1
ATOM 2398 C C . MET A 1 288 ? 17.133 -16.345 -0.127 1.00 86.94 288 MET A C 1
ATOM 2400 O O . MET A 1 288 ? 18.056 -16.386 0.685 1.00 86.94 288 MET A O 1
ATOM 2404 N N . LYS A 1 289 ? 15.865 -16.635 0.187 1.00 81.69 289 LYS A N 1
ATOM 2405 C CA . LYS A 1 289 ? 15.408 -16.935 1.547 1.00 81.69 289 LYS A CA 1
ATOM 2406 C C . LYS A 1 289 ? 16.133 -18.135 2.150 1.00 81.69 289 LYS A C 1
ATOM 2408 O O . LYS A 1 289 ? 16.669 -18.036 3.250 1.00 81.69 289 LYS A O 1
ATOM 2413 N N . GLN A 1 290 ? 16.250 -19.231 1.396 1.00 87.38 290 GLN A N 1
ATOM 2414 C CA . GLN A 1 290 ? 16.997 -20.406 1.842 1.00 87.38 290 GLN A CA 1
ATOM 2415 C C . GLN A 1 290 ? 18.466 -20.066 2.153 1.00 87.38 290 GLN A C 1
ATOM 2417 O O . GLN A 1 290 ? 18.982 -20.444 3.204 1.00 87.38 290 GLN A O 1
ATOM 2422 N N . LEU A 1 291 ? 19.151 -19.333 1.266 1.00 80.38 291 LEU A N 1
ATOM 2423 C CA . LEU A 1 291 ? 20.548 -18.940 1.486 1.00 80.38 291 LEU A CA 1
ATOM 2424 C C . LEU A 1 291 ? 20.700 -17.990 2.683 1.00 80.38 291 LEU A C 1
ATOM 2426 O O . LEU A 1 291 ? 21.674 -18.116 3.423 1.00 80.38 291 LEU A O 1
ATOM 2430 N N . GLN A 1 292 ? 19.754 -17.071 2.899 1.00 78.25 292 GLN A N 1
ATOM 2431 C CA . GLN A 1 292 ? 19.738 -16.179 4.063 1.00 78.25 292 GLN A CA 1
ATOM 2432 C C . GLN A 1 292 ? 19.576 -16.955 5.374 1.00 78.25 292 GLN A C 1
ATOM 2434 O O . GLN A 1 292 ? 20.370 -16.750 6.291 1.00 78.25 292 GLN A O 1
ATOM 2439 N N . GLU A 1 293 ? 18.595 -17.857 5.459 1.00 73.38 293 GLU A N 1
ATOM 2440 C CA . GLU A 1 293 ? 18.328 -18.678 6.650 1.00 73.38 293 GLU A CA 1
ATOM 2441 C C . GLU A 1 293 ? 19.531 -19.561 7.006 1.00 73.38 293 GLU A C 1
ATOM 2443 O O . GLU A 1 293 ? 19.959 -19.633 8.163 1.00 73.38 293 GLU A O 1
ATOM 2448 N N . GLU A 1 294 ? 20.132 -20.192 5.999 1.00 75.75 294 GLU A N 1
ATOM 2449 C CA . GLU A 1 294 ? 21.320 -21.024 6.163 1.00 75.75 294 GLU A CA 1
ATOM 2450 C C . GLU A 1 294 ? 22.545 -20.201 6.595 1.00 75.75 294 GLU A C 1
ATOM 2452 O O . GLU A 1 294 ? 23.277 -20.591 7.511 1.00 75.75 294 GLU A O 1
ATOM 2457 N N . PHE A 1 295 ? 22.756 -19.033 5.983 1.00 66.25 295 PHE A N 1
ATOM 2458 C CA . PHE A 1 295 ? 23.852 -18.134 6.341 1.00 66.25 295 PHE A CA 1
ATOM 2459 C C . PHE A 1 295 ? 23.693 -17.572 7.761 1.00 66.25 295 PHE A C 1
ATOM 2461 O O . PHE A 1 295 ? 24.664 -17.520 8.520 1.00 66.25 295 PHE A O 1
ATOM 2468 N N . TYR A 1 296 ? 22.469 -17.212 8.150 1.00 59.81 296 TYR A N 1
ATOM 2469 C CA . TYR A 1 296 ? 22.138 -16.775 9.504 1.00 59.81 296 TYR A CA 1
ATOM 2470 C C . TYR A 1 296 ? 22.421 -17.877 10.533 1.00 59.81 296 TYR A C 1
ATOM 2472 O O . TYR A 1 296 ? 23.171 -17.654 11.486 1.00 59.81 296 TYR A O 1
ATOM 2480 N N . THR A 1 297 ? 21.912 -19.088 10.287 1.00 66.19 297 THR A N 1
ATOM 2481 C CA . THR A 1 297 ? 22.102 -20.265 11.153 1.00 66.19 297 THR A CA 1
ATOM 2482 C C . THR A 1 297 ? 23.584 -20.577 11.379 1.00 66.19 297 THR A C 1
ATOM 2484 O O . THR A 1 297 ? 24.001 -20.884 12.498 1.00 66.19 297 THR A O 1
ATOM 2487 N N . TYR A 1 298 ? 24.411 -20.451 10.336 1.00 63.09 298 TYR A N 1
ATOM 2488 C CA . TYR A 1 298 ? 25.861 -20.611 10.447 1.00 63.09 298 TYR A CA 1
ATOM 2489 C C . TYR A 1 298 ? 26.494 -19.592 11.403 1.00 63.09 298 TYR A C 1
ATOM 2491 O O . TYR A 1 298 ? 27.345 -19.952 12.217 1.00 63.09 298 TYR A O 1
ATOM 2499 N N . HIS A 1 299 ? 26.092 -18.322 11.322 1.00 57.78 299 HIS A N 1
ATOM 2500 C CA . HIS A 1 299 ? 26.655 -17.267 12.162 1.00 57.78 299 HIS A CA 1
ATOM 2501 C C . HIS A 1 299 ? 26.223 -17.377 13.628 1.00 57.78 299 HIS A C 1
ATOM 2503 O O . HIS A 1 299 ? 27.038 -17.122 14.515 1.00 57.78 299 HIS A O 1
ATOM 2509 N N . THR A 1 300 ? 24.992 -17.810 13.902 1.00 59.34 300 THR A N 1
ATOM 2510 C CA . THR A 1 300 ? 24.488 -17.975 15.275 1.00 59.34 300 THR A CA 1
ATOM 2511 C C . THR A 1 300 ? 25.037 -19.223 15.974 1.00 59.34 300 THR A C 1
ATOM 2513 O O . THR A 1 300 ? 25.213 -19.218 17.192 1.00 59.34 300 THR A O 1
ATOM 2516 N N . ASN A 1 301 ? 25.365 -20.286 15.228 1.00 61.75 301 ASN A N 1
ATOM 2517 C CA . ASN A 1 301 ? 25.812 -21.572 15.784 1.00 61.75 301 ASN A CA 1
ATOM 2518 C C . ASN A 1 301 ? 27.337 -21.729 15.940 1.00 61.75 301 ASN A C 1
ATOM 2520 O O . ASN A 1 301 ? 27.793 -22.796 16.354 1.00 61.75 301 ASN A O 1
ATOM 2524 N N . GLN A 1 302 ? 28.131 -20.675 15.710 1.00 55.03 302 GLN A N 1
ATOM 2525 C CA . GLN A 1 302 ? 29.603 -20.672 15.853 1.00 55.03 302 GLN A CA 1
ATOM 2526 C C . GLN A 1 302 ? 30.117 -21.191 17.218 1.00 55.03 302 GLN A C 1
ATOM 2528 O O . GLN A 1 302 ? 31.261 -21.628 17.319 1.00 55.03 302 GLN A O 1
ATOM 2533 N N . ASN A 1 303 ? 29.275 -21.208 18.261 1.00 48.97 303 ASN A N 1
ATOM 2534 C CA . ASN A 1 303 ? 29.630 -21.682 19.605 1.00 48.97 303 ASN A CA 1
ATOM 2535 C C . ASN A 1 303 ? 29.403 -23.186 19.858 1.00 48.97 303 ASN A C 1
ATOM 2537 O O . ASN A 1 303 ? 29.759 -23.678 20.931 1.00 48.97 303 ASN A O 1
ATOM 2541 N N . LYS A 1 304 ? 28.847 -23.954 18.910 1.00 51.09 304 LYS A N 1
ATOM 2542 C CA . LYS A 1 304 ? 28.701 -25.414 19.043 1.00 51.09 304 LYS A CA 1
ATOM 2543 C C . LYS A 1 304 ? 29.545 -26.112 17.981 1.00 51.09 304 LYS A C 1
ATOM 2545 O O . LYS A 1 304 ? 29.289 -25.976 16.792 1.00 51.09 304 LYS A O 1
ATOM 2550 N N . LYS A 1 305 ? 30.539 -26.901 18.419 1.00 48.12 305 LYS A N 1
ATOM 2551 C CA . LYS A 1 305 ? 31.290 -27.854 17.579 1.00 48.12 305 LYS A CA 1
ATOM 2552 C C . LYS A 1 305 ? 30.327 -28.909 17.021 1.00 48.12 305 LYS A C 1
ATOM 2554 O O . LYS A 1 305 ? 30.195 -29.994 17.575 1.00 48.12 305 LYS A O 1
ATOM 2559 N N . SER A 1 306 ? 29.624 -28.562 15.957 1.00 45.16 306 SER A N 1
ATOM 2560 C CA . SER A 1 306 ? 28.720 -29.432 15.220 1.00 45.16 306 SER A CA 1
ATOM 2561 C C . SER A 1 306 ? 29.261 -29.587 13.804 1.00 45.16 306 SER A C 1
ATOM 2563 O O . SER A 1 306 ? 29.809 -28.642 13.239 1.00 45.16 306 SER A O 1
ATOM 2565 N N . ASN A 1 307 ? 29.132 -30.789 13.246 1.00 50.62 307 ASN A N 1
ATOM 2566 C CA . ASN A 1 307 ? 29.474 -31.160 11.871 1.00 50.62 307 ASN A CA 1
ATOM 2567 C C . ASN A 1 307 ? 28.557 -30.451 10.852 1.00 50.62 307 ASN A C 1
ATOM 2569 O O . ASN A 1 307 ? 27.863 -31.105 10.074 1.00 50.62 307 ASN A O 1
ATOM 2573 N N . ASP A 1 308 ? 28.519 -29.120 10.867 1.00 56.97 308 ASP A N 1
ATOM 2574 C CA . ASP A 1 308 ? 27.570 -28.366 10.063 1.00 56.97 308 ASP A CA 1
ATOM 2575 C C . ASP A 1 308 ? 27.973 -28.385 8.588 1.00 56.97 308 ASP A C 1
ATOM 2577 O O . ASP A 1 308 ? 29.090 -28.031 8.194 1.00 56.97 308 ASP A O 1
ATOM 2581 N N . THR A 1 309 ? 27.046 -28.837 7.747 1.00 61.03 309 THR A N 1
ATOM 2582 C CA . THR A 1 309 ? 27.279 -29.119 6.323 1.00 61.03 309 THR A CA 1
ATOM 2583 C C . THR A 1 309 ? 27.612 -27.849 5.533 1.00 61.03 309 THR A C 1
ATOM 2585 O O . THR A 1 309 ? 28.271 -27.925 4.496 1.00 61.03 309 THR A O 1
ATOM 2588 N N . ILE A 1 310 ? 27.219 -26.681 6.055 1.00 62.91 310 ILE A N 1
ATOM 2589 C CA . ILE A 1 310 ? 27.501 -25.353 5.496 1.00 62.91 310 ILE A CA 1
ATOM 2590 C C . ILE A 1 310 ? 28.985 -24.988 5.588 1.00 62.91 310 ILE A C 1
ATOM 2592 O O . ILE A 1 310 ? 29.513 -24.409 4.643 1.00 62.91 310 ILE A O 1
ATOM 2596 N N . VAL A 1 311 ? 29.702 -25.389 6.646 1.00 63.97 311 VAL A N 1
ATOM 2597 C CA . VAL A 1 311 ? 31.139 -25.077 6.804 1.00 63.97 311 VAL A CA 1
ATOM 2598 C C . VAL A 1 311 ? 31.944 -25.617 5.618 1.00 63.97 311 VAL A C 1
ATOM 2600 O O . VAL A 1 311 ? 32.829 -24.942 5.105 1.00 63.97 311 VAL A O 1
ATOM 2603 N N . LYS A 1 312 ? 31.587 -26.812 5.125 1.00 66.31 312 LYS A N 1
ATOM 2604 C CA . LYS A 1 312 ? 32.224 -27.450 3.957 1.00 66.31 312 LYS A CA 1
ATOM 2605 C C . LYS A 1 312 ? 31.900 -26.759 2.627 1.00 66.31 312 LYS A C 1
ATOM 2607 O O . LYS A 1 312 ? 32.548 -27.043 1.626 1.00 66.31 312 LYS A O 1
ATOM 2612 N N . ARG A 1 313 ? 30.877 -25.903 2.603 1.00 75.12 313 ARG A N 1
ATOM 2613 C CA . ARG A 1 313 ? 30.375 -25.188 1.418 1.00 75.12 313 ARG A CA 1
ATOM 2614 C C . ARG A 1 313 ? 30.821 -23.724 1.395 1.00 75.12 313 ARG A C 1
ATOM 2616 O O . ARG A 1 313 ? 30.605 -23.046 0.392 1.00 75.12 313 ARG A O 1
ATOM 2623 N N . LEU A 1 314 ? 31.432 -23.238 2.476 1.00 75.56 314 LEU A N 1
ATOM 2624 C CA . LEU A 1 314 ? 31.982 -21.893 2.567 1.00 75.56 314 LEU A CA 1
ATOM 2625 C C . LEU A 1 314 ? 33.410 -21.850 2.025 1.00 75.56 314 LEU A C 1
ATOM 2627 O O . LEU A 1 314 ? 34.259 -22.675 2.349 1.00 75.56 314 LEU A O 1
ATOM 2631 N N . ASN A 1 315 ? 33.688 -20.825 1.232 1.00 74.19 315 ASN A N 1
ATOM 2632 C CA . ASN A 1 315 ? 35.028 -20.492 0.790 1.00 74.19 315 ASN A CA 1
ATOM 2633 C C . ASN A 1 315 ? 35.746 -19.686 1.877 1.00 74.19 315 ASN A C 1
ATOM 2635 O O . ASN A 1 315 ? 35.189 -18.750 2.452 1.00 74.19 315 ASN A O 1
ATOM 2639 N N . HIS A 1 316 ? 37.030 -19.980 2.090 1.00 67.50 316 HIS A N 1
ATOM 2640 C CA . HIS A 1 316 ? 37.875 -19.225 3.025 1.00 67.50 316 HIS A CA 1
ATOM 2641 C C . HIS A 1 316 ? 38.050 -17.748 2.638 1.00 67.50 316 HIS A C 1
ATOM 2643 O O . HIS A 1 316 ? 38.388 -16.921 3.483 1.00 67.50 316 HIS A O 1
ATOM 2649 N N . ARG A 1 317 ? 37.831 -17.403 1.364 1.00 74.31 317 ARG A N 1
ATOM 2650 C CA . ARG A 1 317 ? 37.877 -16.031 0.853 1.00 74.31 317 ARG A CA 1
ATOM 2651 C C . ARG A 1 317 ? 36.628 -15.731 0.039 1.00 74.31 317 ARG A C 1
ATOM 2653 O O . ARG A 1 317 ? 36.114 -16.602 -0.661 1.00 74.31 317 ARG A O 1
ATOM 2660 N N . ALA A 1 318 ? 36.164 -14.487 0.136 1.00 75.12 318 ALA A N 1
ATOM 2661 C CA . ALA A 1 318 ? 35.122 -13.986 -0.746 1.00 75.12 318 ALA A CA 1
ATOM 2662 C C . ALA A 1 318 ? 35.642 -13.979 -2.186 1.00 75.12 318 ALA A C 1
ATOM 2664 O O . ALA A 1 318 ? 36.804 -13.650 -2.439 1.00 75.12 318 ALA A O 1
ATOM 2665 N N . ARG A 1 319 ? 34.784 -14.383 -3.115 1.00 87.06 319 ARG A N 1
ATOM 2666 C CA . ARG A 1 319 ? 35.102 -14.400 -4.542 1.00 87.06 319 ARG A CA 1
ATOM 2667 C C . ARG A 1 319 ? 34.944 -13.010 -5.149 1.00 87.06 319 ARG A C 1
ATOM 2669 O O . ARG A 1 319 ? 34.276 -12.155 -4.575 1.00 87.06 319 ARG A O 1
ATOM 2676 N N . ALA A 1 320 ? 35.561 -12.803 -6.311 1.00 82.69 320 ALA A N 1
ATOM 2677 C CA . ALA A 1 320 ? 35.362 -11.589 -7.094 1.00 82.69 320 ALA A CA 1
ATOM 2678 C C . ALA A 1 320 ? 33.909 -11.495 -7.583 1.00 82.69 320 ALA A C 1
ATOM 2680 O O . ALA A 1 320 ? 33.304 -12.513 -7.926 1.00 82.69 320 ALA A O 1
ATOM 2681 N N . SER A 1 321 ? 33.375 -10.273 -7.611 1.00 79.25 321 SER A N 1
ATOM 2682 C CA . SER A 1 321 ? 32.025 -10.003 -8.105 1.00 79.25 321 SER A CA 1
ATOM 2683 C C . SER A 1 321 ? 31.921 -10.348 -9.590 1.00 79.25 321 SER A C 1
ATOM 2685 O O . SER A 1 321 ? 32.782 -9.973 -10.387 1.00 79.25 321 SER A O 1
ATOM 2687 N N . MET A 1 322 ? 30.863 -11.059 -9.957 1.00 85.38 322 MET A N 1
ATOM 2688 C CA . MET A 1 322 ? 30.506 -11.343 -11.338 1.00 85.38 322 MET A CA 1
ATOM 2689 C C . MET A 1 322 ? 29.839 -10.119 -11.973 1.00 85.38 322 MET A C 1
ATOM 2691 O O . MET A 1 322 ? 29.059 -9.420 -11.320 1.00 85.38 322 MET A O 1
ATOM 2695 N N . ALA A 1 323 ? 30.123 -9.876 -13.254 1.00 83.06 323 ALA A N 1
ATOM 2696 C CA . ALA A 1 323 ? 29.477 -8.812 -14.013 1.00 83.06 323 ALA A CA 1
ATOM 2697 C C . ALA A 1 323 ? 27.978 -9.106 -14.188 1.00 83.06 323 ALA A C 1
ATOM 2699 O O . ALA A 1 323 ? 27.597 -10.223 -14.536 1.00 83.06 323 ALA A O 1
ATOM 2700 N N . ILE A 1 324 ? 27.140 -8.099 -13.939 1.00 76.19 324 ILE A N 1
ATOM 2701 C CA . ILE A 1 324 ? 25.696 -8.169 -14.192 1.00 76.19 324 ILE A CA 1
ATOM 2702 C C . ILE A 1 324 ? 25.472 -8.211 -15.715 1.00 76.19 324 ILE A C 1
ATOM 2704 O O . ILE A 1 324 ? 26.189 -7.500 -16.424 1.00 76.19 324 ILE A O 1
ATOM 2708 N N . PRO A 1 325 ? 24.517 -9.010 -16.231 1.00 83.56 325 PRO A N 1
ATOM 2709 C CA . PRO A 1 325 ? 24.219 -9.044 -17.661 1.00 83.56 325 PRO A CA 1
ATOM 2710 C C . PRO A 1 325 ? 23.849 -7.664 -18.223 1.00 83.56 325 PRO A C 1
ATOM 2712 O O . PRO A 1 325 ? 23.211 -6.855 -17.551 1.00 83.56 325 PRO A O 1
ATOM 2715 N N . ASP A 1 326 ? 24.228 -7.404 -19.476 1.00 75.62 326 ASP A N 1
ATOM 2716 C CA . ASP A 1 326 ? 23.969 -6.114 -20.127 1.00 75.62 326 ASP A CA 1
ATOM 2717 C C . ASP A 1 326 ? 22.503 -5.887 -20.491 1.00 75.62 326 ASP A C 1
ATOM 2719 O O . ASP A 1 326 ? 22.053 -4.741 -20.510 1.00 75.62 326 ASP A O 1
ATOM 2723 N N . VAL A 1 327 ? 21.772 -6.959 -20.787 1.00 79.75 327 VAL A N 1
ATOM 2724 C CA . VAL A 1 327 ? 20.340 -6.913 -21.085 1.00 79.75 327 VAL A CA 1
ATOM 2725 C C . VAL A 1 327 ? 19.594 -7.335 -19.825 1.00 79.75 327 VAL A C 1
ATOM 2727 O O . VAL A 1 327 ? 19.753 -8.485 -19.418 1.00 79.75 327 VAL A O 1
ATOM 2730 N N . PRO A 1 328 ? 18.806 -6.451 -19.197 1.00 80.06 328 PRO A N 1
ATOM 2731 C CA . PRO A 1 328 ? 18.108 -6.784 -17.966 1.00 80.06 328 PRO A CA 1
ATOM 2732 C C . PRO A 1 328 ? 16.923 -7.728 -18.197 1.00 80.06 328 PRO A C 1
ATOM 2734 O O . PRO A 1 328 ? 16.224 -7.631 -19.204 1.00 80.06 328 PRO A O 1
ATOM 2737 N N . ASP A 1 329 ? 16.652 -8.600 -17.224 1.00 88.31 329 ASP A N 1
ATOM 2738 C CA . ASP A 1 329 ? 15.418 -9.392 -17.179 1.00 88.31 329 ASP A CA 1
ATOM 2739 C C . ASP A 1 329 ? 14.349 -8.701 -16.317 1.00 88.31 329 ASP A C 1
ATOM 2741 O O . ASP A 1 329 ? 14.496 -8.556 -15.104 1.00 88.31 329 ASP A O 1
ATOM 2745 N N . GLU A 1 330 ? 13.263 -8.262 -16.950 1.00 85.12 330 GLU A N 1
ATOM 2746 C CA . GLU A 1 330 ? 12.222 -7.453 -16.308 1.00 85.12 330 GLU A CA 1
ATOM 2747 C C . GLU A 1 330 ? 11.560 -8.156 -15.110 1.00 85.12 330 GLU A C 1
ATOM 2749 O O . GLU A 1 330 ? 11.331 -7.528 -14.074 1.00 85.12 330 GLU A O 1
ATOM 2754 N N . ILE A 1 331 ? 11.283 -9.461 -15.221 1.00 90.44 331 ILE A N 1
ATOM 2755 C CA . ILE A 1 331 ? 10.636 -10.234 -14.153 1.00 90.44 331 ILE A CA 1
ATOM 2756 C C . ILE A 1 331 ? 11.580 -10.392 -12.963 1.00 90.44 331 ILE A C 1
ATOM 2758 O O . ILE A 1 331 ? 11.148 -10.194 -11.829 1.00 90.44 331 ILE A O 1
ATOM 2762 N N . PHE A 1 332 ? 12.861 -10.681 -13.206 1.00 91.62 332 PHE A N 1
ATOM 2763 C CA . PHE A 1 332 ? 13.867 -10.761 -12.145 1.00 91.62 332 PHE A CA 1
ATOM 2764 C C . PHE A 1 332 ? 13.964 -9.454 -11.354 1.00 91.62 332 PHE A C 1
ATOM 2766 O O . PHE A 1 332 ? 13.961 -9.472 -10.127 1.00 91.62 332 PHE A O 1
ATOM 2773 N N . TYR A 1 333 ? 14.024 -8.308 -12.034 1.00 85.38 333 TYR A N 1
ATOM 2774 C CA . TYR A 1 333 ? 14.126 -7.024 -11.342 1.00 85.38 333 TYR A CA 1
ATOM 2775 C C . TYR A 1 333 ? 12.839 -6.645 -10.605 1.00 85.38 333 TYR A C 1
ATOM 2777 O O . TYR A 1 333 ? 12.915 -6.081 -9.516 1.00 85.38 333 TYR A O 1
ATOM 2785 N N . LYS A 1 334 ? 11.669 -6.995 -11.147 1.00 86.75 334 LYS A N 1
ATOM 2786 C CA . LYS A 1 334 ? 10.381 -6.873 -10.450 1.00 86.75 334 LYS A CA 1
ATOM 2787 C C . LYS A 1 334 ? 10.356 -7.721 -9.170 1.00 86.75 334 LYS A C 1
ATOM 2789 O O . LYS A 1 334 ? 9.995 -7.211 -8.114 1.00 86.75 334 LYS A O 1
ATOM 2794 N N . GLU A 1 335 ? 10.821 -8.966 -9.230 1.00 90.69 335 GLU A N 1
ATOM 2795 C CA . GLU A 1 335 ? 10.957 -9.842 -8.056 1.00 90.69 335 GLU A CA 1
ATOM 2796 C C . GLU A 1 335 ? 11.981 -9.311 -7.044 1.00 90.69 335 GLU A C 1
ATOM 2798 O O . GLU A 1 335 ? 11.744 -9.334 -5.839 1.00 90.69 335 GLU A O 1
ATOM 2803 N N . LEU A 1 336 ? 13.102 -8.766 -7.521 1.00 83.31 336 LEU A N 1
ATOM 2804 C CA . LEU A 1 336 ? 14.099 -8.118 -6.675 1.00 83.31 336 LEU A CA 1
ATOM 2805 C C . LEU A 1 336 ? 13.526 -6.896 -5.947 1.00 83.31 336 LEU A C 1
ATOM 2807 O O . LEU A 1 336 ? 13.869 -6.668 -4.789 1.00 83.31 336 LEU A O 1
ATOM 2811 N N . CYS A 1 337 ? 12.664 -6.116 -6.603 1.00 80.31 337 CYS A N 1
ATOM 2812 C CA . CYS A 1 337 ? 11.955 -5.017 -5.951 1.00 80.31 337 CYS A CA 1
ATOM 2813 C C . CYS A 1 337 ? 10.969 -5.537 -4.906 1.00 80.31 337 CYS A C 1
ATOM 2815 O O . CYS A 1 337 ? 10.969 -5.029 -3.791 1.00 80.31 337 CYS A O 1
ATOM 2817 N N . TYR A 1 338 ? 10.205 -6.587 -5.221 1.00 84.00 338 TYR A N 1
ATOM 2818 C CA . TYR A 1 338 ? 9.342 -7.238 -4.237 1.00 84.00 338 TYR A CA 1
ATOM 2819 C C . TYR A 1 338 ? 10.116 -7.659 -2.990 1.00 84.00 338 TYR A C 1
ATOM 2821 O O . TYR A 1 338 ? 9.720 -7.262 -1.911 1.00 84.00 338 TYR A O 1
ATOM 2829 N N . ILE A 1 339 ? 11.249 -8.355 -3.120 1.00 77.62 339 ILE A N 1
ATOM 2830 C CA . ILE A 1 339 ? 12.062 -8.775 -1.964 1.00 77.62 339 ILE A CA 1
ATOM 2831 C C . ILE A 1 339 ? 12.564 -7.584 -1.133 1.00 77.62 339 ILE A C 1
ATOM 2833 O O . ILE A 1 339 ? 12.687 -7.688 0.082 1.00 77.62 339 ILE A O 1
ATOM 2837 N N . LYS A 1 340 ? 12.848 -6.436 -1.760 1.00 74.62 340 LYS A N 1
ATOM 2838 C CA . LYS A 1 340 ? 13.257 -5.219 -1.036 1.00 74.62 340 LYS A CA 1
ATOM 2839 C C . LYS A 1 340 ? 12.117 -4.557 -0.258 1.00 74.62 340 LYS A C 1
ATOM 2841 O O . LYS A 1 340 ? 12.406 -3.871 0.714 1.00 74.62 340 LYS A O 1
ATOM 2846 N N . HIS A 1 341 ? 10.875 -4.753 -0.692 1.00 72.19 341 HIS A N 1
ATOM 2847 C CA . HIS A 1 341 ? 9.663 -4.166 -0.110 1.00 72.19 341 HIS A CA 1
ATOM 2848 C C . HIS A 1 341 ? 8.705 -5.241 0.434 1.00 72.19 341 HIS A C 1
ATOM 2850 O O . HIS A 1 341 ? 7.513 -4.992 0.606 1.00 72.19 341 HIS A O 1
ATOM 2856 N N . GLU A 1 342 ? 9.208 -6.458 0.665 1.00 70.56 342 GLU A N 1
ATOM 2857 C CA . GLU A 1 342 ? 8.399 -7.627 1.023 1.00 70.56 342 GLU A CA 1
ATOM 2858 C C . GLU A 1 342 ? 7.704 -7.379 2.363 1.00 70.56 342 GLU A C 1
ATOM 2860 O O . GLU A 1 342 ? 6.502 -7.608 2.473 1.00 70.56 342 GLU A O 1
ATOM 2865 N N . ASP A 1 343 ? 8.428 -6.800 3.321 1.00 58.75 343 ASP A N 1
ATOM 2866 C CA . ASP A 1 343 ? 7.919 -6.446 4.647 1.00 58.75 343 ASP A CA 1
ATOM 2867 C C . ASP A 1 343 ? 6.770 -5.418 4.567 1.00 58.75 343 ASP A C 1
ATOM 2869 O O . ASP A 1 343 ? 5.710 -5.624 5.154 1.00 58.75 343 ASP A O 1
ATOM 2873 N N . GLU A 1 344 ? 6.911 -4.368 3.748 1.00 60.28 344 GLU A N 1
ATOM 2874 C CA . GLU A 1 344 ? 5.874 -3.336 3.558 1.00 60.28 344 GLU A CA 1
ATOM 2875 C C . GLU A 1 344 ? 4.573 -3.910 2.962 1.00 60.28 344 GLU A C 1
ATOM 2877 O O . GLU A 1 344 ? 3.473 -3.474 3.305 1.00 60.28 344 GLU A O 1
ATOM 2882 N N . ILE A 1 345 ? 4.690 -4.904 2.075 1.00 61.88 345 ILE A N 1
ATOM 2883 C CA . ILE A 1 345 ? 3.553 -5.558 1.411 1.00 61.88 345 ILE A CA 1
ATOM 2884 C C . ILE A 1 345 ? 2.901 -6.605 2.330 1.00 61.88 345 ILE A C 1
ATOM 2886 O O . ILE A 1 345 ? 1.673 -6.718 2.364 1.00 61.88 345 ILE A O 1
ATOM 2890 N N . ILE A 1 346 ? 3.703 -7.366 3.082 1.00 60.91 346 ILE A N 1
ATOM 2891 C CA . ILE A 1 346 ? 3.226 -8.413 3.995 1.00 60.91 346 ILE A CA 1
ATOM 2892 C C . ILE A 1 346 ? 2.509 -7.816 5.211 1.00 60.91 346 ILE A C 1
ATOM 2894 O O . ILE A 1 346 ? 1.513 -8.391 5.659 1.00 60.91 346 ILE A O 1
ATOM 2898 N N . ASP A 1 347 ? 2.946 -6.662 5.718 1.00 61.81 347 ASP A N 1
ATOM 2899 C CA . ASP A 1 347 ? 2.451 -6.129 6.988 1.00 61.81 347 ASP A CA 1
ATOM 2900 C C . ASP A 1 347 ? 0.950 -5.806 6.978 1.00 61.81 347 ASP A C 1
ATOM 2902 O O . ASP A 1 347 ? 0.230 -6.157 7.921 1.00 61.81 347 ASP A O 1
ATOM 2906 N N . ILE A 1 348 ? 0.433 -5.228 5.890 1.00 58.94 348 ILE A N 1
ATOM 2907 C CA . ILE A 1 348 ? -0.996 -4.890 5.760 1.00 58.94 348 ILE A CA 1
ATOM 2908 C C . ILE A 1 348 ? -1.851 -6.135 5.521 1.00 58.94 348 ILE A C 1
ATOM 2910 O O . ILE A 1 348 ? -2.929 -6.265 6.110 1.00 58.94 348 ILE A O 1
ATOM 2914 N N . ASP A 1 349 ? -1.385 -7.077 4.701 1.00 61.00 349 ASP A N 1
ATOM 2915 C CA . ASP A 1 349 ? -2.137 -8.301 4.416 1.00 61.00 349 ASP A CA 1
ATOM 2916 C C . ASP A 1 349 ? -2.201 -9.245 5.615 1.00 61.00 349 ASP A C 1
ATOM 2918 O O . ASP A 1 349 ? -3.275 -9.782 5.901 1.00 61.00 349 ASP A O 1
ATOM 2922 N N . ALA A 1 350 ? -1.094 -9.424 6.338 1.00 56.25 350 ALA A N 1
ATOM 2923 C CA . ALA A 1 350 ? -1.023 -10.321 7.487 1.00 56.25 350 ALA A CA 1
ATOM 2924 C C . ALA A 1 350 ? -1.824 -9.804 8.690 1.00 56.25 350 ALA A C 1
ATOM 2926 O O . ALA A 1 350 ? -2.408 -10.606 9.416 1.00 56.25 350 ALA A O 1
ATOM 2927 N N . SER A 1 351 ? -1.888 -8.482 8.875 1.00 61.00 351 SER A N 1
ATOM 2928 C CA . SER A 1 351 ? -2.525 -7.878 10.054 1.00 61.00 351 SER A CA 1
ATOM 2929 C C . SER A 1 351 ? -4.020 -7.607 9.880 1.00 61.00 351 SER A C 1
ATOM 2931 O O . SER A 1 351 ? -4.729 -7.402 10.862 1.00 61.00 351 SER A O 1
ATOM 2933 N N . SER A 1 352 ? -4.522 -7.577 8.642 1.00 72.94 352 SER A N 1
ATOM 2934 C CA . SER A 1 352 ? -5.937 -7.286 8.400 1.00 72.94 352 SER A CA 1
ATOM 2935 C C . SER A 1 352 ? -6.841 -8.494 8.685 1.00 72.94 352 SER A C 1
ATOM 2937 O O . SER A 1 352 ? -6.453 -9.639 8.450 1.00 72.94 352 SER A O 1
ATOM 2939 N N . ILE A 1 353 ? -8.082 -8.272 9.116 1.00 82.88 353 ILE A N 1
ATOM 2940 C CA . ILE A 1 353 ? -9.038 -9.364 9.388 1.00 82.88 353 ILE A CA 1
ATOM 2941 C C . ILE A 1 353 ? -9.630 -9.964 8.097 1.00 82.88 353 ILE A C 1
ATOM 2943 O O . ILE A 1 353 ? -9.700 -9.297 7.074 1.00 82.88 353 ILE A O 1
ATOM 2947 N N . ASN A 1 354 ? -10.085 -11.220 8.111 1.00 76.12 354 ASN A N 1
ATOM 2948 C CA . ASN A 1 354 ? -10.617 -11.863 6.894 1.00 76.12 354 ASN A CA 1
ATOM 2949 C C . ASN A 1 354 ? -12.108 -11.572 6.639 1.00 76.12 354 ASN A C 1
ATOM 2951 O O . ASN A 1 354 ? -12.509 -11.383 5.493 1.00 76.12 354 ASN A O 1
ATOM 2955 N N . ASP A 1 355 ? -12.916 -11.473 7.698 1.00 82.38 355 ASP A N 1
ATOM 2956 C CA . ASP A 1 355 ? -14.382 -11.405 7.606 1.00 82.38 355 ASP A CA 1
ATOM 2957 C C . ASP A 1 355 ? -14.927 -10.000 7.913 1.00 82.38 355 ASP A C 1
ATOM 2959 O O . ASP A 1 355 ? -15.881 -9.820 8.675 1.00 82.38 355 ASP A O 1
ATOM 2963 N N . PHE A 1 356 ? -14.304 -8.966 7.342 1.00 91.94 356 PHE A N 1
ATOM 2964 C CA . PHE A 1 356 ? -14.806 -7.600 7.479 1.00 91.94 356 PHE A CA 1
ATOM 2965 C C . PHE A 1 356 ? -16.062 -7.384 6.628 1.00 91.94 356 PHE A C 1
ATOM 2967 O O . PHE A 1 356 ? -16.061 -7.644 5.424 1.00 91.94 356 PHE A O 1
ATOM 2974 N N . ASN A 1 357 ? -17.123 -6.849 7.239 1.00 93.38 357 ASN A N 1
ATOM 2975 C CA . ASN A 1 357 ? -18.319 -6.407 6.525 1.00 93.38 357 ASN A CA 1
ATOM 2976 C C . ASN A 1 357 ? -18.353 -4.868 6.447 1.00 93.38 357 ASN A C 1
ATOM 2978 O O . ASN A 1 357 ? -18.690 -4.225 7.446 1.00 93.38 357 ASN A O 1
ATOM 2982 N N . PRO A 1 358 ? -18.092 -4.263 5.272 1.00 93.56 358 PRO A N 1
ATOM 2983 C CA . PRO A 1 358 ? -18.061 -2.808 5.116 1.00 93.56 358 PRO A CA 1
ATOM 2984 C C . PRO A 1 358 ? -19.374 -2.116 5.494 1.00 93.56 358 PRO A C 1
ATOM 2986 O O . PRO A 1 358 ? -19.358 -0.998 6.002 1.00 93.56 358 PRO A O 1
ATOM 2989 N N . ASN A 1 359 ? -20.517 -2.788 5.321 1.00 94.06 359 ASN A N 1
ATOM 2990 C CA . ASN A 1 359 ? -21.820 -2.211 5.658 1.00 94.06 359 ASN A CA 1
ATOM 2991 C C . ASN A 1 359 ? -21.965 -1.955 7.164 1.00 94.06 359 ASN A C 1
ATOM 2993 O O . ASN A 1 359 ? -22.625 -1.003 7.573 1.00 94.06 359 ASN A O 1
ATOM 2997 N N . ARG A 1 360 ? -21.306 -2.767 8.002 1.00 95.88 360 ARG A N 1
ATOM 2998 C CA . ARG A 1 360 ? -21.292 -2.578 9.461 1.00 95.88 360 ARG A CA 1
ATOM 2999 C C . ARG A 1 360 ? -20.396 -1.409 9.886 1.00 95.88 360 ARG A C 1
ATOM 3001 O O . ARG A 1 360 ? -20.525 -0.931 11.013 1.00 95.88 360 ARG A O 1
ATOM 3008 N N . ALA A 1 361 ? -19.506 -0.946 9.008 1.00 96.25 361 ALA A N 1
ATOM 3009 C CA . ALA A 1 361 ? -18.597 0.166 9.268 1.00 96.25 361 ALA A CA 1
ATOM 3010 C C . ALA A 1 361 ? -19.145 1.536 8.834 1.00 96.25 361 ALA A C 1
ATOM 3012 O O . ALA A 1 361 ? -18.532 2.556 9.133 1.00 96.25 361 ALA A O 1
ATOM 3013 N N . LEU A 1 362 ? -20.308 1.593 8.182 1.00 97.38 362 LEU A N 1
ATOM 3014 C CA . LEU A 1 362 ? -20.919 2.849 7.737 1.00 97.38 362 LEU A CA 1
ATOM 3015 C C . LEU A 1 362 ? -21.253 3.786 8.904 1.00 97.38 362 LEU A C 1
ATOM 3017 O O . LEU A 1 362 ? -21.501 3.350 10.027 1.00 97.38 362 LEU A O 1
ATOM 3021 N N . GLY A 1 363 ? -21.314 5.083 8.633 1.00 97.81 363 GLY A N 1
ATOM 3022 C CA . GLY A 1 363 ? -21.655 6.131 9.586 1.00 97.81 363 GLY A CA 1
ATOM 3023 C C . GLY A 1 363 ? -20.436 6.776 10.237 1.00 97.81 363 GLY A C 1
ATOM 3024 O O . GLY A 1 363 ? -19.316 6.685 9.743 1.00 97.81 363 GLY A O 1
ATOM 3025 N N . PHE A 1 364 ? -20.694 7.456 11.346 1.00 98.31 364 PHE A N 1
ATOM 3026 C CA . PHE A 1 364 ? -19.752 8.341 12.017 1.00 98.31 364 PHE A CA 1
ATOM 3027 C C . PHE A 1 364 ? -18.835 7.602 13.003 1.00 98.31 364 PHE A C 1
ATOM 3029 O O . PHE A 1 364 ? -19.267 6.665 13.685 1.00 98.31 364 PHE A O 1
ATOM 3036 N N . TRP A 1 365 ? -17.590 8.064 13.091 1.00 98.56 365 TRP A N 1
ATOM 3037 C CA . TRP A 1 365 ? -16.520 7.529 13.923 1.00 98.56 365 TRP A CA 1
ATOM 3038 C C . TRP A 1 365 ? -15.670 8.650 14.516 1.00 98.56 365 TRP A C 1
ATOM 3040 O O . TRP A 1 365 ? -15.287 9.595 13.830 1.00 98.56 365 TRP A O 1
ATOM 3050 N N . HIS A 1 366 ? -15.286 8.502 15.778 1.00 98.38 366 HIS A N 1
ATOM 3051 C CA . HIS A 1 366 ? -14.223 9.287 16.389 1.00 98.38 366 HIS A CA 1
ATOM 3052 C C . HIS A 1 366 ? -12.893 8.556 16.239 1.00 98.38 366 HIS A C 1
ATOM 3054 O O . HIS A 1 366 ? -12.807 7.392 16.632 1.00 98.38 366 HIS A O 1
ATOM 3060 N N . ILE A 1 367 ? -11.848 9.239 15.763 1.00 97.94 367 ILE A N 1
ATOM 3061 C CA . ILE A 1 367 ? -10.474 8.736 15.889 1.00 97.94 367 ILE A CA 1
ATOM 3062 C C . ILE A 1 367 ? -10.066 8.958 17.345 1.00 97.94 367 ILE A C 1
ATOM 3064 O O . ILE A 1 367 ? -9.735 10.076 17.740 1.00 97.94 367 ILE A O 1
ATOM 3068 N N . LEU A 1 368 ? -10.170 7.921 18.171 1.00 98.00 368 LEU A N 1
ATOM 3069 C CA . LEU A 1 368 ? -9.969 8.011 19.616 1.00 98.00 368 LEU A CA 1
ATOM 3070 C C . LEU A 1 368 ? -8.483 8.067 19.970 1.00 98.00 368 LEU A C 1
ATOM 3072 O O . LEU A 1 368 ? -8.066 8.922 20.751 1.00 98.00 368 LEU A O 1
ATOM 3076 N N . ALA A 1 369 ? -7.691 7.171 19.384 1.00 97.75 369 ALA A N 1
ATOM 3077 C CA . ALA A 1 369 ? -6.256 7.088 19.616 1.00 97.75 369 ALA A CA 1
ATOM 3078 C C . ALA A 1 369 ? -5.503 6.799 18.319 1.00 97.75 369 ALA A C 1
ATOM 3080 O O . ALA A 1 369 ? -6.021 6.121 17.437 1.00 97.75 369 ALA A O 1
ATOM 3081 N N . THR A 1 370 ? -4.283 7.313 18.217 1.00 97.25 370 THR A N 1
ATOM 3082 C CA . THR A 1 370 ? -3.454 7.226 17.010 1.00 97.25 370 THR A CA 1
ATOM 3083 C C . THR A 1 370 ? -1.975 7.357 17.349 1.00 97.25 370 THR A C 1
ATOM 3085 O O . THR A 1 370 ? -1.629 7.951 18.367 1.00 97.25 370 THR A O 1
ATOM 3088 N N . ASN A 1 371 ? -1.082 6.829 16.517 1.00 94.75 371 ASN A N 1
ATOM 3089 C CA . ASN A 1 371 ? 0.354 7.143 16.562 1.00 94.75 371 ASN A CA 1
ATOM 3090 C C . ASN A 1 371 ? 0.771 8.169 15.486 1.00 94.75 371 ASN A C 1
ATOM 3092 O O . ASN A 1 371 ? 1.931 8.585 15.449 1.00 94.75 371 ASN A O 1
ATOM 3096 N N . LEU A 1 372 ? -0.151 8.607 14.622 1.00 91.44 372 LEU A N 1
ATOM 3097 C CA . LEU A 1 372 ? 0.151 9.508 13.514 1.00 91.44 372 LEU A CA 1
ATOM 3098 C C . LEU A 1 372 ? 0.382 10.938 14.016 1.00 91.44 372 LEU A C 1
ATOM 3100 O O . LEU A 1 372 ? -0.518 11.612 14.525 1.00 91.44 372 LEU A O 1
ATOM 3104 N N . ASN A 1 373 ? 1.600 11.446 13.816 1.00 89.50 373 ASN A N 1
ATOM 3105 C CA . ASN A 1 373 ? 2.010 12.771 14.294 1.00 89.50 373 ASN A CA 1
ATOM 3106 C C . ASN A 1 373 ? 1.146 13.922 13.753 1.00 89.50 373 ASN A C 1
ATOM 3108 O O . ASN A 1 373 ? 1.005 14.935 14.437 1.00 89.50 373 ASN A O 1
ATOM 3112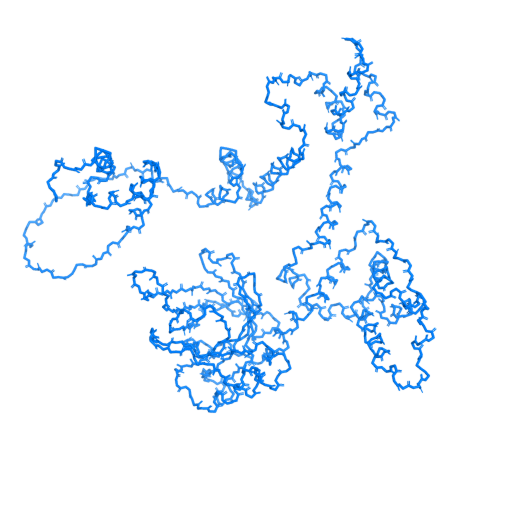 N N . MET A 1 374 ? 0.532 13.760 12.574 1.00 87.12 374 MET A N 1
ATOM 3113 C CA . MET A 1 374 ? -0.351 14.770 11.976 1.00 87.12 374 MET A CA 1
ATOM 3114 C C . MET A 1 374 ? -1.579 15.108 12.831 1.00 87.12 374 MET A C 1
ATOM 3116 O O . MET A 1 374 ? -2.194 16.145 12.612 1.00 87.12 374 MET A O 1
ATOM 3120 N N . TRP A 1 375 ? -1.954 14.263 13.797 1.00 93.69 375 TRP A N 1
ATOM 3121 C CA . TRP A 1 375 ? -3.089 14.525 14.685 1.00 93.69 375 TRP A CA 1
ATOM 3122 C C . TRP A 1 375 ? -2.720 15.325 15.940 1.00 93.69 375 TRP A C 1
ATOM 3124 O O . TRP A 1 375 ? -3.614 15.807 16.636 1.00 93.69 375 TRP A O 1
ATOM 3134 N N . LYS A 1 376 ? -1.426 15.517 16.235 1.00 92.56 376 LYS A N 1
ATOM 3135 C CA . LYS A 1 376 ? -0.966 16.173 17.475 1.00 92.56 376 LYS A CA 1
ATOM 3136 C C . LYS A 1 376 ? -1.395 17.637 17.578 1.00 92.56 376 LYS A C 1
ATOM 3138 O O . LYS A 1 376 ? -1.664 18.127 18.674 1.00 92.56 376 LYS A O 1
ATOM 3143 N N . ASP A 1 377 ? -1.468 18.344 16.456 1.00 89.56 377 ASP A N 1
ATOM 3144 C CA . ASP A 1 377 ? -1.819 19.765 16.389 1.00 89.56 377 ASP A CA 1
ATOM 3145 C C . ASP A 1 377 ? -3.277 20.021 15.966 1.00 89.56 377 ASP A C 1
ATOM 3147 O O . ASP A 1 377 ? -3.693 21.179 15.885 1.00 89.56 377 ASP A O 1
ATOM 3151 N N . LYS A 1 378 ? -4.072 18.962 15.775 1.00 94.38 378 LYS A N 1
ATOM 3152 C CA . LYS A 1 378 ? -5.493 19.011 15.393 1.00 94.38 378 LYS A CA 1
ATOM 3153 C C . LYS A 1 378 ? -6.395 18.728 16.600 1.00 94.38 378 LYS A C 1
ATOM 3155 O O . LYS A 1 378 ? -5.915 18.258 17.634 1.00 94.38 378 LYS A O 1
ATOM 3160 N N . LEU A 1 379 ? -7.681 19.067 16.489 1.00 96.94 379 LEU A N 1
ATOM 3161 C CA . LEU A 1 379 ? -8.707 18.753 17.495 1.00 96.94 379 LEU A CA 1
ATOM 3162 C C . LEU A 1 379 ? -9.878 18.010 16.865 1.00 96.94 379 LEU A C 1
ATOM 3164 O O . LEU A 1 379 ? -10.219 18.257 15.708 1.00 96.94 379 LEU A O 1
ATOM 3168 N N . ASN A 1 380 ? -10.520 17.166 17.666 1.00 95.88 380 ASN A N 1
ATOM 3169 C CA . ASN A 1 380 ? -11.731 16.426 17.338 1.00 95.88 380 ASN A CA 1
ATOM 3170 C C . ASN A 1 380 ? -11.700 15.711 15.978 1.00 95.88 380 ASN A C 1
ATOM 3172 O O . ASN A 1 380 ? -12.630 15.894 15.197 1.00 95.88 380 ASN A O 1
ATOM 3176 N N . PRO A 1 381 ? -10.676 14.893 15.675 1.00 97.75 381 PRO A N 1
ATOM 3177 C CA . PRO A 1 381 ? -10.658 14.164 14.418 1.00 97.75 381 PRO A CA 1
ATOM 3178 C C . PRO A 1 381 ? -11.758 13.097 14.384 1.00 97.75 381 PRO A C 1
ATOM 3180 O O . PRO A 1 381 ? -11.922 12.316 15.333 1.00 97.75 381 PRO A O 1
ATOM 3183 N N . THR A 1 382 ? -12.524 13.094 13.300 1.00 98.44 382 THR A N 1
ATOM 3184 C CA . THR A 1 382 ? -13.652 12.195 13.044 1.00 98.44 382 THR A CA 1
ATOM 3185 C C . THR A 1 382 ? -13.646 11.734 11.597 1.00 98.44 382 THR A C 1
ATOM 3187 O O . THR A 1 382 ? -13.123 12.427 10.729 1.00 98.44 382 THR A O 1
ATOM 3190 N N . ILE A 1 383 ? -14.258 10.583 11.343 1.00 98.19 383 ILE A N 1
ATOM 3191 C CA . ILE A 1 383 ? -14.429 10.008 10.010 1.00 98.19 383 ILE A CA 1
ATOM 3192 C C . ILE A 1 383 ? -15.891 9.601 9.835 1.00 98.19 383 ILE A C 1
ATOM 3194 O O . ILE A 1 383 ? -16.485 9.021 10.742 1.00 98.19 383 ILE A O 1
ATOM 3198 N N . THR A 1 384 ? -16.473 9.874 8.670 1.00 98.56 384 THR A N 1
ATOM 3199 C CA . THR A 1 384 ? -17.808 9.394 8.303 1.00 98.56 384 THR A CA 1
ATOM 3200 C C . THR A 1 384 ? -17.745 8.580 7.021 1.00 98.56 384 THR A C 1
ATOM 3202 O O . THR A 1 384 ? -17.441 9.119 5.959 1.00 98.56 384 THR A O 1
ATOM 3205 N N . TYR A 1 385 ? -18.114 7.301 7.117 1.00 98.19 385 TYR A N 1
ATOM 3206 C CA . TYR A 1 385 ? -18.225 6.413 5.963 1.00 98.19 385 TYR A CA 1
ATOM 3207 C C . TYR A 1 385 ? -19.656 6.371 5.429 1.00 98.19 385 TYR A C 1
ATOM 3209 O O . TYR A 1 385 ? -20.612 6.159 6.176 1.00 98.19 385 TYR A O 1
ATOM 3217 N N . SER A 1 386 ? -19.825 6.509 4.118 1.00 97.88 386 SER A N 1
ATOM 3218 C CA . SER A 1 386 ? -21.108 6.264 3.442 1.00 97.88 386 SER A CA 1
ATOM 3219 C C . SER A 1 386 ? -20.892 5.471 2.162 1.00 97.88 386 SER A C 1
ATOM 3221 O O . SER A 1 386 ? -19.794 5.474 1.618 1.00 97.88 386 SER A O 1
ATOM 3223 N N . ILE A 1 387 ? -21.918 4.779 1.669 1.00 97.38 387 ILE A N 1
ATOM 3224 C CA . ILE A 1 387 ? -21.804 4.061 0.396 1.00 97.38 387 ILE A CA 1
ATOM 3225 C C . ILE A 1 387 ? -21.634 5.091 -0.725 1.00 97.38 387 ILE A C 1
ATOM 3227 O O . ILE A 1 387 ? -22.465 5.986 -0.871 1.00 97.38 387 ILE A O 1
ATOM 3231 N N . HIS A 1 388 ? -20.560 4.960 -1.502 1.00 95.81 388 HIS A N 1
ATOM 3232 C CA . HIS A 1 388 ? -20.394 5.694 -2.750 1.00 95.81 388 HIS A CA 1
ATOM 3233 C C . HIS A 1 388 ? -21.145 4.960 -3.861 1.00 95.81 388 HIS A C 1
ATOM 3235 O O . HIS A 1 388 ? -22.157 5.442 -4.359 1.00 95.81 388 HIS A O 1
ATOM 3241 N N . ASP A 1 389 ? -20.681 3.755 -4.190 1.00 96.12 389 ASP A N 1
ATOM 3242 C CA . ASP A 1 389 ? -21.336 2.822 -5.099 1.00 96.12 389 ASP A CA 1
ATOM 3243 C C . ASP A 1 389 ? -20.770 1.401 -4.927 1.00 96.12 389 ASP A C 1
ATOM 3245 O O . ASP A 1 389 ? -19.986 1.118 -4.014 1.00 96.12 389 ASP A O 1
ATOM 3249 N N . GLN A 1 390 ? -21.196 0.493 -5.802 1.00 95.44 390 GLN A N 1
ATOM 3250 C CA . GLN A 1 390 ? -20.669 -0.860 -5.901 1.00 95.44 390 GLN A CA 1
ATOM 3251 C C . GLN A 1 390 ? -20.105 -1.078 -7.306 1.00 95.44 390 GLN A C 1
ATOM 3253 O O . GLN A 1 390 ? -20.760 -0.789 -8.308 1.00 95.44 390 GLN A O 1
ATOM 3258 N N . LEU A 1 391 ? -18.880 -1.590 -7.377 1.00 90.81 391 LEU A N 1
ATOM 3259 C CA . LEU A 1 391 ? -18.231 -1.960 -8.627 1.00 90.81 391 LEU A CA 1
ATOM 3260 C C . LEU A 1 391 ? -18.908 -3.190 -9.244 1.00 90.81 391 LEU A C 1
ATOM 3262 O O . LEU A 1 391 ? -19.524 -4.004 -8.556 1.00 90.81 391 LEU A O 1
ATOM 3266 N N . SER A 1 392 ? -18.740 -3.367 -10.556 1.00 90.56 392 SER A N 1
ATOM 3267 C CA . SER A 1 392 ? -19.315 -4.494 -11.306 1.00 90.56 392 SER A CA 1
ATOM 3268 C C . SER A 1 392 ? -18.886 -5.872 -10.791 1.00 90.56 392 SER A C 1
ATOM 3270 O O . SER A 1 392 ? -19.576 -6.857 -11.028 1.00 90.56 392 SER A O 1
ATOM 3272 N N . ASP A 1 393 ? -17.742 -5.954 -10.111 1.00 87.44 393 ASP A N 1
ATOM 3273 C CA . ASP A 1 393 ? -17.214 -7.177 -9.501 1.00 87.44 393 ASP A CA 1
ATOM 3274 C C . ASP A 1 393 ? -17.696 -7.394 -8.053 1.00 87.44 393 ASP A C 1
ATOM 3276 O O . ASP A 1 393 ? -17.211 -8.295 -7.372 1.00 87.44 393 ASP A O 1
ATOM 3280 N N . GLY A 1 394 ? -18.657 -6.590 -7.586 1.00 88.50 394 GLY A N 1
ATOM 3281 C CA . GLY A 1 394 ? -19.291 -6.707 -6.273 1.00 88.50 394 GLY A CA 1
ATOM 3282 C C . GLY A 1 394 ? -18.570 -5.966 -5.147 1.00 88.50 394 GLY A C 1
ATOM 3283 O O . GLY A 1 394 ? -19.116 -5.882 -4.046 1.00 88.50 394 GLY A O 1
ATOM 3284 N N . ARG A 1 395 ? -17.386 -5.395 -5.397 1.00 91.81 395 ARG A N 1
ATOM 3285 C CA . ARG A 1 395 ? -16.637 -4.619 -4.395 1.00 91.81 395 ARG A CA 1
ATOM 3286 C C . ARG A 1 395 ? -17.320 -3.295 -4.099 1.00 91.81 395 ARG A C 1
ATOM 3288 O O . ARG A 1 395 ? -17.819 -2.636 -5.009 1.00 91.81 395 ARG A O 1
ATOM 3295 N N . ILE A 1 396 ? -17.302 -2.880 -2.839 1.00 95.25 396 ILE A N 1
ATOM 3296 C CA . ILE A 1 396 ? -17.888 -1.601 -2.433 1.00 95.25 396 ILE A CA 1
ATOM 3297 C C . ILE A 1 396 ? -16.877 -0.460 -2.553 1.00 95.25 396 ILE A C 1
ATOM 3299 O O . ILE A 1 396 ? -15.676 -0.642 -2.327 1.00 95.25 396 ILE A O 1
ATOM 3303 N N . ARG A 1 397 ? -17.375 0.735 -2.870 1.00 96.62 397 ARG A N 1
ATOM 3304 C CA . ARG A 1 397 ? -16.655 1.984 -2.642 1.00 96.62 397 ARG A CA 1
ATOM 3305 C C . ARG A 1 397 ? -17.370 2.800 -1.579 1.00 96.62 397 ARG A C 1
ATOM 3307 O O . ARG A 1 397 ? -18.597 2.902 -1.599 1.00 96.62 397 ARG A O 1
ATOM 3314 N N . LEU A 1 398 ? -16.611 3.375 -0.657 1.00 97.38 398 LEU A N 1
ATOM 3315 C CA . LEU A 1 398 ? -17.132 4.217 0.415 1.00 97.38 398 LEU A CA 1
ATOM 3316 C C . LEU A 1 398 ? -16.685 5.659 0.186 1.00 97.38 398 LEU A C 1
ATOM 3318 O O . LEU A 1 398 ? -15.539 5.894 -0.181 1.00 97.38 398 LEU A O 1
ATOM 3322 N N . ASN A 1 399 ? -17.571 6.627 0.408 1.00 97.31 399 ASN A N 1
ATOM 3323 C CA . ASN A 1 399 ? -17.118 7.992 0.639 1.00 97.31 399 ASN A CA 1
ATOM 3324 C C . ASN A 1 399 ? -16.495 8.039 2.033 1.00 97.31 399 ASN A C 1
ATOM 3326 O O . ASN A 1 399 ? -17.126 7.589 2.994 1.00 97.31 399 ASN A O 1
ATOM 3330 N N . ASP A 1 400 ? -15.309 8.625 2.116 1.00 96.00 400 ASP A N 1
ATOM 3331 C CA . ASP A 1 400 ? -14.585 8.899 3.349 1.00 96.00 400 ASP A CA 1
ATOM 3332 C C . ASP A 1 400 ? -14.558 10.415 3.577 1.00 96.00 400 ASP A C 1
ATOM 3334 O O . ASP A 1 400 ? -13.943 11.163 2.810 1.00 96.00 400 ASP A O 1
ATOM 3338 N N . LEU A 1 401 ? -15.281 10.877 4.599 1.00 96.81 401 LEU A N 1
ATOM 3339 C CA . LEU A 1 401 ? -15.268 12.266 5.047 1.00 96.81 401 LEU A CA 1
ATOM 3340 C C . LEU A 1 401 ? -14.548 12.356 6.391 1.00 96.81 401 LEU A C 1
ATOM 3342 O O . LEU A 1 401 ? -15.119 12.022 7.431 1.00 96.81 401 LEU A O 1
ATOM 3346 N N . VAL A 1 402 ? -13.325 12.872 6.365 1.00 95.75 402 VAL A N 1
ATOM 3347 C CA . VAL A 1 402 ? -12.530 13.157 7.557 1.00 95.75 402 VAL A CA 1
ATOM 3348 C C . VAL A 1 402 ? -12.750 14.608 7.964 1.00 95.75 402 VAL A C 1
ATOM 3350 O O . VAL A 1 402 ? -12.559 15.515 7.156 1.00 95.75 402 VAL A O 1
ATOM 3353 N N . GLU A 1 403 ? -13.101 14.857 9.220 1.00 97.38 403 GLU A N 1
ATOM 3354 C CA . GLU A 1 403 ? -13.336 16.200 9.759 1.00 97.38 403 GLU A CA 1
ATOM 3355 C C . GLU A 1 403 ? -12.501 16.419 11.018 1.00 97.38 403 GLU A C 1
ATOM 3357 O O . GLU A 1 403 ? -12.288 15.504 11.808 1.00 97.38 403 GLU A O 1
ATOM 3362 N N . TYR A 1 404 ? -11.975 17.629 11.185 1.00 97.00 404 TYR A N 1
ATOM 3363 C CA . TYR A 1 404 ? -11.178 18.024 12.344 1.00 97.00 404 TYR A CA 1
ATOM 3364 C C . TYR A 1 404 ? -11.071 19.548 12.425 1.00 97.00 404 TYR A C 1
ATOM 3366 O O . TYR A 1 404 ? -11.443 20.275 11.505 1.00 97.00 404 TYR A O 1
ATOM 3374 N N . TYR A 1 405 ? -10.487 20.059 13.504 1.00 95.25 405 TYR A N 1
ATOM 3375 C CA . TYR A 1 405 ? -10.115 21.467 13.606 1.00 95.25 405 TYR A CA 1
ATOM 3376 C C . TYR A 1 405 ? -8.607 21.627 13.480 1.00 95.25 405 TYR A C 1
ATOM 3378 O O . TYR A 1 405 ? -7.843 20.984 14.202 1.00 95.25 405 TYR A O 1
ATOM 3386 N N . THR A 1 406 ? -8.173 22.512 12.586 1.00 90.88 406 THR A N 1
ATOM 3387 C CA . THR A 1 406 ? -6.754 22.814 12.370 1.00 90.88 406 THR A CA 1
ATOM 3388 C C . THR A 1 406 ? -6.401 24.167 12.960 1.00 90.88 406 THR A C 1
ATOM 3390 O O . THR A 1 406 ? -7.169 25.124 12.836 1.00 90.88 406 THR A O 1
ATOM 3393 N N . ARG A 1 407 ? -5.224 24.281 13.577 1.00 87.25 407 ARG A N 1
ATOM 3394 C CA . ARG A 1 407 ? -4.730 25.572 14.055 1.00 87.25 407 ARG A CA 1
ATOM 3395 C C . ARG A 1 407 ? -4.266 26.418 12.872 1.00 87.25 407 ARG A C 1
ATOM 3397 O O . ARG A 1 407 ? -3.415 25.993 12.098 1.00 87.25 407 ARG A O 1
ATOM 3404 N N . ARG A 1 408 ? -4.783 27.639 12.762 1.00 80.69 408 ARG A N 1
ATOM 3405 C CA . ARG A 1 408 ? -4.306 28.663 11.830 1.00 80.69 408 ARG A CA 1
ATOM 3406 C C . ARG A 1 408 ? -3.705 29.839 12.603 1.00 80.69 408 ARG A C 1
ATOM 3408 O O . ARG A 1 408 ? -4.247 30.215 13.651 1.00 80.69 408 ARG A O 1
ATOM 3415 N N . PRO A 1 409 ? -2.593 30.425 12.124 1.00 75.12 409 PRO A N 1
ATOM 3416 C CA . PRO A 1 409 ? -2.032 31.633 12.718 1.00 75.12 409 PRO A CA 1
ATOM 3417 C C . PRO A 1 409 ? -3.104 32.720 12.838 1.00 75.12 409 PRO A C 1
ATOM 3419 O O . PRO A 1 409 ? -3.873 32.925 11.905 1.00 75.12 409 PRO A O 1
ATOM 3422 N N . PHE A 1 410 ? -3.167 33.388 13.992 1.00 80.94 410 PHE A N 1
ATOM 3423 C CA . PHE A 1 410 ? -4.061 34.523 14.289 1.00 80.94 410 PHE A CA 1
ATOM 3424 C C . PHE A 1 410 ? -5.578 34.245 14.303 1.00 80.94 410 PHE A C 1
ATOM 3426 O O . PHE A 1 410 ? -6.309 35.008 14.923 1.00 80.94 410 PHE A O 1
ATOM 3433 N N . VAL A 1 411 ? -6.047 33.144 13.707 1.00 82.12 411 VAL A N 1
ATOM 3434 C CA . VAL A 1 411 ? -7.474 32.764 13.647 1.00 82.12 411 VAL A CA 1
ATOM 3435 C C . VAL A 1 411 ? -7.841 31.728 14.718 1.00 82.12 411 VAL A C 1
ATOM 3437 O O . VAL A 1 411 ? -8.985 31.656 15.156 1.00 82.12 411 VAL A O 1
ATOM 3440 N N . GLY A 1 412 ? -6.872 30.938 15.192 1.00 88.00 412 GLY A N 1
ATOM 3441 C CA . GLY A 1 412 ? -7.131 29.852 16.138 1.00 88.00 412 GLY A CA 1
ATOM 3442 C C . GLY A 1 412 ? -7.524 28.559 15.424 1.00 88.00 412 GLY A C 1
ATOM 3443 O O . GLY A 1 412 ? -6.975 28.250 14.370 1.00 88.00 412 GLY A O 1
ATOM 3444 N N . PHE A 1 413 ? -8.410 27.763 16.018 1.00 90.56 413 PHE A N 1
ATOM 3445 C CA . PHE A 1 413 ? -8.826 26.473 15.462 1.00 90.56 413 PHE A CA 1
ATOM 3446 C C . PHE A 1 413 ? -10.006 26.641 14.505 1.00 90.56 413 PHE A C 1
ATOM 3448 O O . PHE A 1 413 ? -11.048 27.160 14.894 1.00 90.56 413 PHE A O 1
ATOM 3455 N N . VAL A 1 414 ? -9.843 26.187 13.262 1.00 89.31 414 VAL A N 1
ATOM 3456 C CA . VAL A 1 414 ? -10.838 26.338 12.191 1.00 89.31 414 VAL A CA 1
ATOM 3457 C C . VAL A 1 414 ? -11.304 24.956 11.726 1.00 89.31 414 VAL A C 1
ATOM 3459 O O . VAL A 1 414 ? -10.441 24.091 11.529 1.00 89.31 414 VAL A O 1
ATOM 3462 N N . PRO A 1 415 ? -12.620 24.733 11.524 1.00 94.38 415 PRO A N 1
ATOM 3463 C CA . PRO A 1 415 ? -13.127 23.503 10.925 1.00 94.38 415 PRO A CA 1
ATOM 3464 C C . PRO A 1 415 ? -12.436 23.221 9.591 1.00 94.38 415 PRO A C 1
ATOM 3466 O O . PRO A 1 415 ? -12.240 24.117 8.771 1.00 94.38 415 PRO A O 1
ATOM 3469 N N . THR A 1 416 ? -12.018 21.982 9.390 1.00 90.19 416 THR A N 1
ATOM 3470 C CA . THR A 1 416 ? -11.353 21.503 8.181 1.00 90.19 416 THR A CA 1
ATOM 3471 C C . THR A 1 416 ? -11.884 20.114 7.875 1.00 90.19 416 THR A C 1
ATOM 3473 O O . THR A 1 416 ? -12.100 19.317 8.786 1.00 90.19 416 THR A O 1
ATOM 3476 N N . ASN A 1 417 ? -12.084 19.823 6.595 1.00 91.06 417 ASN A N 1
ATOM 3477 C CA . ASN A 1 417 ? -12.450 18.491 6.155 1.00 91.06 417 ASN A CA 1
ATOM 3478 C C . ASN A 1 417 ? -11.565 18.026 5.000 1.00 91.06 417 ASN A C 1
ATOM 3480 O O . ASN A 1 417 ? -10.948 18.826 4.294 1.00 91.06 417 ASN A O 1
ATOM 3484 N N . VAL A 1 418 ? -11.481 16.711 4.863 1.00 86.25 418 VAL A N 1
ATOM 3485 C CA . VAL A 1 418 ? -10.818 16.005 3.778 1.00 86.25 418 VAL A CA 1
ATOM 3486 C C . VAL A 1 418 ? -11.807 14.970 3.270 1.00 86.25 418 VAL A C 1
ATOM 3488 O O . VAL A 1 418 ? -12.381 14.218 4.051 1.00 86.25 418 VAL A O 1
ATOM 3491 N N . GLN A 1 419 ? -12.022 14.959 1.960 1.00 90.12 419 GLN A N 1
ATOM 3492 C CA . GLN A 1 419 ? -12.898 13.998 1.304 1.00 90.12 419 GLN A CA 1
ATOM 3493 C C . GLN A 1 419 ? -12.072 13.054 0.445 1.00 90.12 419 GLN A C 1
ATOM 3495 O O . GLN A 1 419 ? -11.181 13.498 -0.289 1.00 90.12 419 GLN A O 1
ATOM 3500 N N . GLY A 1 420 ? -12.417 11.776 0.487 1.00 90.62 420 GLY A N 1
ATOM 3501 C CA . GLY A 1 420 ? -11.858 10.749 -0.371 1.00 90.62 420 GLY A CA 1
ATOM 3502 C C . GLY A 1 420 ? -12.856 9.642 -0.681 1.00 90.62 420 GLY A C 1
ATOM 3503 O O . GLY A 1 420 ? -14.015 9.671 -0.261 1.00 90.62 420 GLY A O 1
ATOM 3504 N N . ILE A 1 421 ? -12.397 8.687 -1.480 1.00 94.88 421 ILE A N 1
ATOM 3505 C CA . ILE A 1 421 ? -13.126 7.470 -1.819 1.00 94.88 421 ILE A CA 1
ATOM 3506 C C . ILE A 1 421 ? -12.255 6.279 -1.443 1.00 94.88 421 ILE A C 1
ATOM 3508 O O . ILE A 1 421 ? -11.162 6.121 -1.989 1.00 94.88 421 ILE A O 1
ATOM 3512 N N . ASP A 1 422 ? -12.788 5.415 -0.588 1.00 95.38 422 ASP A N 1
ATOM 3513 C CA . ASP A 1 422 ? -12.194 4.131 -0.244 1.00 95.38 422 ASP A CA 1
ATOM 3514 C C . ASP A 1 422 ? -12.708 3.062 -1.185 1.00 95.38 422 ASP A C 1
ATOM 3516 O O . ASP A 1 422 ? -13.897 2.755 -1.220 1.00 95.38 422 ASP A O 1
ATOM 3520 N N . THR A 1 423 ? -11.810 2.467 -1.956 1.00 94.31 423 THR A N 1
ATOM 3521 C CA . THR A 1 423 ? -12.135 1.359 -2.848 1.00 94.31 423 THR A CA 1
ATOM 3522 C C . THR A 1 423 ? -11.726 0.048 -2.204 1.00 94.31 423 THR A C 1
ATOM 3524 O O . THR A 1 423 ? -10.542 -0.172 -1.952 1.00 94.31 423 THR A O 1
ATOM 3527 N N . GLN A 1 424 ? -12.693 -0.839 -1.964 1.00 93.56 424 GLN A N 1
ATOM 3528 C CA . GLN A 1 424 ? -12.418 -2.152 -1.394 1.00 93.56 424 GLN A CA 1
ATOM 3529 C C . GLN A 1 424 ? -11.506 -2.976 -2.316 1.00 93.56 424 GLN A C 1
ATOM 3531 O O . GLN A 1 424 ? -11.669 -3.006 -3.546 1.00 93.56 424 GLN A O 1
ATOM 3536 N N . SER A 1 425 ? -10.547 -3.673 -1.713 1.00 86.50 425 SER A N 1
ATOM 3537 C CA . SER A 1 425 ? -9.670 -4.611 -2.405 1.00 86.50 425 SER A CA 1
ATOM 3538 C C . SER A 1 425 ? -10.453 -5.815 -2.923 1.00 86.50 425 SER A C 1
ATOM 3540 O O . SER A 1 425 ? -11.413 -6.286 -2.316 1.00 86.50 425 SER A O 1
ATOM 3542 N N . LYS A 1 426 ? -10.015 -6.351 -4.063 1.00 79.12 426 LYS A N 1
ATOM 3543 C CA . LYS A 1 426 ? -10.574 -7.576 -4.650 1.00 79.12 426 LYS A CA 1
ATOM 3544 C C . LYS A 1 426 ? -10.197 -8.840 -3.892 1.00 79.12 426 LYS A C 1
ATOM 3546 O O . LYS A 1 426 ? -10.886 -9.846 -4.016 1.00 79.12 426 LYS A O 1
ATOM 3551 N N . TYR A 1 427 ? -9.117 -8.786 -3.127 1.00 72.31 427 TYR A N 1
ATOM 3552 C CA . TYR A 1 427 ? -8.511 -9.973 -2.532 1.00 72.31 427 TYR A CA 1
ATOM 3553 C C . TYR A 1 427 ? -8.841 -10.114 -1.051 1.00 72.31 427 TYR A C 1
ATOM 3555 O O . TYR A 1 427 ? -8.852 -11.227 -0.534 1.00 72.31 427 TYR A O 1
ATOM 3563 N N . LYS A 1 428 ? -9.140 -9.000 -0.374 1.00 81.19 428 LYS A N 1
ATOM 3564 C CA . LYS A 1 428 ? -9.436 -8.998 1.055 1.00 81.19 428 LYS A CA 1
ATOM 3565 C C . LYS A 1 428 ? -10.460 -7.928 1.398 1.00 81.19 428 LYS A C 1
ATOM 3567 O O . LYS A 1 428 ? -10.249 -6.749 1.120 1.00 81.19 428 LYS A O 1
ATOM 3572 N N . SER A 1 429 ? -11.563 -8.342 2.017 1.00 87.88 429 SER A N 1
ATOM 3573 C CA . SER A 1 429 ? -12.706 -7.469 2.304 1.00 87.88 429 SER A CA 1
ATOM 3574 C C . SER A 1 429 ? -12.366 -6.318 3.253 1.00 87.88 429 SER A C 1
ATOM 3576 O O . SER A 1 429 ? -13.007 -5.273 3.190 1.00 87.88 429 SER A O 1
ATOM 3578 N N . SER A 1 430 ? -11.350 -6.503 4.095 1.00 90.56 430 SER A N 1
ATOM 3579 C CA . SER A 1 430 ? -10.846 -5.544 5.076 1.00 90.56 430 SER A CA 1
ATOM 3580 C C . SER A 1 430 ? -9.802 -4.570 4.528 1.00 90.56 430 SER A C 1
ATOM 3582 O O . SER A 1 430 ? -9.294 -3.763 5.301 1.00 90.56 430 SER A O 1
ATOM 3584 N N . ARG A 1 431 ? -9.395 -4.686 3.258 1.00 89.75 431 ARG A N 1
ATOM 3585 C CA . ARG A 1 431 ? -8.398 -3.795 2.651 1.00 89.75 431 ARG A CA 1
ATOM 3586 C C . ARG A 1 431 ? -9.069 -2.775 1.760 1.00 89.75 431 ARG A C 1
ATOM 3588 O O . ARG A 1 431 ? -9.957 -3.115 0.976 1.00 89.75 431 ARG A O 1
ATOM 3595 N N . PHE A 1 432 ? -8.583 -1.548 1.847 1.00 91.94 432 PHE A N 1
ATOM 3596 C CA . PHE A 1 432 ? -9.101 -0.418 1.103 1.00 91.94 432 PHE A CA 1
ATOM 3597 C C . PHE A 1 432 ? -7.955 0.403 0.533 1.00 91.94 432 PHE A C 1
ATOM 3599 O O . PHE A 1 432 ? -6.906 0.570 1.155 1.00 91.94 432 PHE A O 1
ATOM 3606 N N . GLN A 1 433 ? -8.185 0.921 -0.665 1.00 89.12 433 GLN A N 1
ATOM 3607 C CA . GLN A 1 433 ? -7.370 1.964 -1.256 1.00 89.12 433 GLN A CA 1
ATOM 3608 C C . GLN A 1 433 ? -8.146 3.274 -1.167 1.00 89.12 433 GLN A C 1
ATOM 3610 O O . GLN A 1 433 ? -9.175 3.427 -1.828 1.00 89.12 433 GLN A O 1
ATOM 3615 N N . TRP A 1 434 ? -7.643 4.207 -0.372 1.00 89.06 434 TRP A N 1
ATOM 3616 C CA . TRP A 1 434 ? -8.156 5.562 -0.285 1.00 89.06 434 TRP A CA 1
ATOM 3617 C C . TRP A 1 434 ? -7.617 6.403 -1.441 1.00 89.06 434 TRP A C 1
ATOM 3619 O O . TRP A 1 434 ? -6.436 6.331 -1.801 1.00 89.06 434 TRP A O 1
ATOM 3629 N N . ARG A 1 435 ? -8.475 7.246 -2.010 1.00 82.50 435 ARG A N 1
ATOM 3630 C CA . ARG A 1 435 ? -8.094 8.277 -2.977 1.00 82.50 435 ARG A CA 1
ATOM 3631 C C . ARG A 1 435 ? -8.752 9.596 -2.618 1.00 82.50 435 ARG A C 1
ATOM 3633 O O . ARG A 1 435 ? -9.977 9.665 -2.549 1.00 82.50 435 ARG A O 1
ATOM 3640 N N . GLY A 1 436 ? -7.955 10.650 -2.471 1.00 71.81 436 GLY A N 1
ATOM 3641 C CA . GLY A 1 436 ? -8.476 11.976 -2.157 1.00 71.81 436 GLY A CA 1
ATOM 3642 C C . GLY A 1 436 ? -9.336 12.572 -3.274 1.00 71.81 436 GLY A C 1
ATOM 3643 O O . GLY A 1 436 ? -9.272 12.160 -4.433 1.00 71.81 436 GLY A O 1
ATOM 3644 N N . ASN A 1 437 ? -10.150 13.569 -2.935 1.00 68.81 437 ASN A N 1
ATOM 3645 C CA . ASN A 1 437 ? -10.943 14.342 -3.889 1.00 68.81 437 ASN A CA 1
ATOM 3646 C C . ASN A 1 437 ? -10.257 15.677 -4.259 1.00 68.81 437 ASN A C 1
ATOM 3648 O O . ASN A 1 437 ? -9.375 16.163 -3.552 1.00 68.81 437 ASN A O 1
ATOM 3652 N N . GLY A 1 438 ? -10.651 16.288 -5.383 1.00 65.75 438 GLY A N 1
ATOM 3653 C CA . GLY A 1 438 ? -10.072 17.547 -5.874 1.00 65.75 438 GLY A CA 1
ATOM 3654 C C . GLY A 1 438 ? -8.550 17.479 -6.060 1.00 65.75 438 GLY A C 1
ATOM 3655 O O . GLY A 1 438 ? -8.048 16.560 -6.704 1.00 65.75 438 GLY A O 1
ATOM 3656 N N . LEU A 1 439 ? -7.822 18.429 -5.459 1.00 42.62 439 LEU A N 1
ATOM 3657 C CA . LEU A 1 439 ? -6.349 18.473 -5.449 1.00 42.62 439 LEU A CA 1
ATOM 3658 C C . LEU A 1 439 ? -5.717 17.248 -4.770 1.00 42.62 439 LEU A C 1
ATOM 3660 O O . LEU A 1 439 ? -4.585 16.885 -5.081 1.00 42.62 439 LEU A O 1
ATOM 3664 N N . LEU A 1 440 ? -6.452 16.577 -3.876 1.00 50.88 440 LEU A N 1
ATOM 3665 C CA . LEU A 1 440 ? -5.968 15.382 -3.193 1.00 50.88 440 LEU A CA 1
ATOM 3666 C C . LEU A 1 440 ? -6.101 14.104 -4.039 1.00 50.88 440 LEU A C 1
ATOM 3668 O O . LEU A 1 440 ? -5.638 13.056 -3.606 1.00 50.88 440 LEU A O 1
ATOM 3672 N N . LYS A 1 441 ? -6.661 14.171 -5.260 1.00 54.88 441 LYS A N 1
ATOM 3673 C CA . LYS A 1 441 ? -6.755 13.025 -6.194 1.00 54.88 441 LYS A CA 1
ATOM 3674 C C . LYS A 1 441 ? -5.407 12.448 -6.617 1.00 54.88 441 LYS A C 1
ATOM 3676 O O . LYS A 1 441 ? -5.391 11.330 -7.143 1.00 54.88 441 LYS A O 1
ATOM 3681 N N . LEU A 1 442 ? -4.334 13.221 -6.440 1.00 44.75 442 LEU A N 1
ATOM 3682 C CA . LEU A 1 442 ? -2.946 12.821 -6.676 1.00 44.75 442 LEU A CA 1
ATOM 3683 C C . LEU A 1 442 ? -2.383 11.969 -5.532 1.00 44.75 442 LEU A C 1
ATOM 3685 O O . LEU A 1 442 ? -1.381 11.289 -5.720 1.00 44.75 442 LEU A O 1
ATOM 3689 N N . PHE A 1 443 ? -3.031 11.983 -4.364 1.00 50.94 443 PHE A N 1
ATOM 3690 C CA . PHE A 1 443 ? -2.646 11.168 -3.223 1.00 50.94 443 PHE A CA 1
ATOM 3691 C C . PHE A 1 443 ? -3.565 9.953 -3.125 1.00 50.94 443 PHE A C 1
ATOM 3693 O O . PHE A 1 443 ? -4.795 10.056 -3.099 1.00 50.94 443 PHE A O 1
ATOM 3700 N N . THR A 1 444 ? -2.937 8.787 -3.056 1.00 62.81 444 THR A N 1
ATOM 3701 C CA . THR A 1 444 ? -3.586 7.523 -2.726 1.00 62.81 444 THR A CA 1
ATOM 3702 C C . THR A 1 444 ? -2.873 6.915 -1.536 1.00 62.81 444 THR A C 1
ATOM 3704 O O . THR A 1 444 ? -1.644 6.964 -1.482 1.00 62.81 444 THR A O 1
ATOM 3707 N N . SER A 1 445 ? -3.620 6.306 -0.629 1.00 74.62 445 SER A N 1
ATOM 3708 C CA . SER A 1 445 ? -3.066 5.509 0.463 1.00 74.62 445 SER A CA 1
ATOM 3709 C C . SER A 1 445 ? -3.777 4.166 0.517 1.00 74.62 445 SER A C 1
ATOM 3711 O O . SER A 1 445 ? -4.916 4.035 0.073 1.00 74.62 445 SER A O 1
ATOM 3713 N N . GLU A 1 446 ? -3.098 3.148 1.030 1.00 78.50 446 GLU A N 1
ATOM 3714 C CA . GLU A 1 446 ? -3.735 1.879 1.349 1.00 78.50 446 GLU A CA 1
ATOM 3715 C C . GLU A 1 446 ? -3.844 1.724 2.856 1.00 78.50 446 GLU A C 1
ATOM 3717 O O . GLU A 1 446 ? -2.957 2.127 3.616 1.00 78.50 446 GLU A O 1
ATOM 3722 N N . PHE A 1 447 ? -4.942 1.114 3.283 1.00 89.56 447 PHE A N 1
ATOM 3723 C CA . PHE A 1 447 ? -5.126 0.745 4.671 1.00 89.56 447 PHE A CA 1
ATOM 3724 C C . PHE A 1 447 ? -5.869 -0.576 4.813 1.00 89.56 447 PHE A C 1
ATOM 3726 O O . PHE A 1 447 ? -6.584 -1.041 3.918 1.00 89.56 447 PHE A O 1
ATOM 3733 N N . GLY A 1 448 ? -5.666 -1.195 5.967 1.00 91.31 448 GLY A N 1
ATOM 3734 C CA . GLY A 1 448 ? -6.325 -2.424 6.371 1.00 91.31 448 GLY A CA 1
ATOM 3735 C C . GLY A 1 448 ? -7.086 -2.238 7.673 1.00 91.31 448 GLY A C 1
ATOM 3736 O O . GLY A 1 448 ? -6.615 -1.546 8.574 1.00 91.31 448 GLY A O 1
ATOM 3737 N N . ILE A 1 449 ? -8.247 -2.876 7.797 1.00 95.19 449 ILE A N 1
ATOM 3738 C CA . ILE A 1 449 ? -8.930 -3.039 9.082 1.00 95.19 449 ILE A CA 1
ATOM 3739 C C . ILE A 1 449 ? -8.276 -4.204 9.829 1.00 95.19 449 ILE A C 1
ATOM 3741 O O . ILE A 1 449 ? -8.345 -5.347 9.369 1.00 95.19 449 ILE A O 1
ATOM 3745 N N . ILE A 1 450 ? -7.655 -3.917 10.973 1.00 94.31 450 ILE A N 1
ATOM 3746 C CA . ILE A 1 450 ? -6.833 -4.873 11.740 1.00 94.31 450 ILE A CA 1
ATOM 3747 C C . ILE A 1 450 ? -7.515 -5.372 13.020 1.00 94.31 450 ILE A C 1
ATOM 3749 O O . ILE A 1 450 ? -7.177 -6.428 13.541 1.00 94.31 450 ILE A O 1
ATOM 3753 N N . PHE A 1 451 ? -8.495 -4.625 13.524 1.00 94.88 451 PHE A N 1
ATOM 3754 C CA . PHE A 1 451 ? -9.218 -4.925 14.758 1.00 94.88 451 PHE A CA 1
ATOM 3755 C C . PHE A 1 451 ? -10.663 -4.459 14.605 1.00 94.88 451 PHE A C 1
ATOM 3757 O O . PHE A 1 451 ? -10.902 -3.385 14.054 1.00 94.88 451 PHE A O 1
ATOM 3764 N N . VAL A 1 452 ? -11.629 -5.248 15.070 1.00 94.94 452 VAL A N 1
ATOM 3765 C CA . VAL A 1 452 ? -13.056 -4.900 15.006 1.00 94.94 452 VAL A CA 1
ATOM 3766 C C . VAL A 1 452 ? -13.800 -5.395 16.231 1.00 94.94 452 VAL A C 1
ATOM 3768 O O . VAL A 1 452 ? -13.371 -6.315 16.924 1.00 94.94 452 VAL A O 1
ATOM 3771 N N . ASP A 1 453 ? -14.960 -4.799 16.445 1.00 92.19 453 ASP A N 1
ATOM 3772 C CA . ASP A 1 453 ? -15.986 -5.282 17.352 1.00 92.19 453 ASP A CA 1
ATOM 3773 C C . ASP A 1 453 ? -16.502 -6.680 16.961 1.00 92.19 453 ASP A C 1
ATOM 3775 O O . ASP A 1 453 ? -17.054 -6.897 15.877 1.00 92.19 453 ASP A O 1
ATOM 3779 N N . ASN A 1 454 ? -16.305 -7.628 17.878 1.00 86.69 454 ASN A N 1
ATOM 3780 C CA . ASN A 1 454 ? -16.766 -9.011 17.807 1.00 86.69 454 ASN A CA 1
ATOM 3781 C C . ASN A 1 454 ? -17.863 -9.336 18.839 1.00 86.69 454 ASN A C 1
ATOM 3783 O O . ASN A 1 454 ? -18.290 -10.487 18.920 1.00 86.69 454 ASN A O 1
ATOM 3787 N N . GLU A 1 455 ? -18.312 -8.353 19.618 1.00 86.88 455 GLU A N 1
ATOM 3788 C CA . GLU A 1 455 ? -19.334 -8.521 20.656 1.00 86.88 455 GLU A CA 1
ATOM 3789 C C . GLU A 1 455 ? -20.724 -8.164 20.133 1.00 86.88 455 GLU A C 1
ATOM 3791 O O . GLU A 1 455 ? -21.729 -8.753 20.537 1.00 86.88 455 GLU A O 1
ATOM 3796 N N . THR A 1 456 ? -20.784 -7.219 19.197 1.00 89.75 456 THR A N 1
ATOM 3797 C CA . THR A 1 456 ? -22.034 -6.800 18.577 1.00 89.75 456 THR A CA 1
ATOM 3798 C C . THR A 1 456 ? -22.520 -7.842 17.560 1.00 89.75 456 THR A C 1
ATOM 3800 O O . THR A 1 456 ? -21.732 -8.276 16.703 1.00 89.75 456 THR A O 1
ATOM 3803 N N . PRO A 1 457 ? -23.820 -8.216 17.589 1.00 92.50 457 PRO A N 1
ATOM 3804 C CA . PRO A 1 457 ? -24.427 -9.125 16.619 1.00 92.50 457 PRO A CA 1
ATOM 3805 C C . PRO A 1 457 ? -24.110 -8.771 15.160 1.00 92.50 457 PRO A C 1
ATOM 3807 O O . PRO A 1 457 ? -23.943 -7.604 14.800 1.00 92.50 457 PRO A O 1
ATOM 3810 N N . ILE A 1 458 ? -24.018 -9.792 14.303 1.00 89.06 458 ILE A N 1
ATOM 3811 C CA . ILE A 1 458 ? -23.540 -9.654 12.916 1.00 89.06 458 ILE A CA 1
ATOM 3812 C C . ILE A 1 458 ? -24.418 -8.746 12.038 1.00 89.06 458 ILE A C 1
ATOM 3814 O O . ILE A 1 458 ? -23.948 -8.212 11.035 1.00 89.06 458 ILE A O 1
ATOM 3818 N N . ASP A 1 459 ? -25.678 -8.559 12.420 1.00 90.38 459 ASP A N 1
ATOM 3819 C CA . ASP A 1 459 ? -26.669 -7.697 11.776 1.00 90.38 459 ASP A CA 1
ATOM 3820 C C . ASP A 1 459 ? -26.625 -6.239 12.267 1.00 90.38 459 ASP A C 1
ATOM 3822 O O . ASP A 1 459 ? -27.344 -5.391 11.739 1.00 90.38 459 ASP A O 1
ATOM 3826 N N . GLN A 1 460 ? -25.764 -5.921 13.238 1.00 95.06 460 GLN A N 1
ATOM 3827 C CA . GLN A 1 460 ? -25.624 -4.585 13.812 1.00 95.06 460 GLN A CA 1
ATOM 3828 C C . GLN A 1 460 ? -24.275 -3.925 13.464 1.00 95.06 460 GLN A C 1
ATOM 3830 O O . GLN A 1 460 ? -23.280 -4.624 13.245 1.00 95.06 460 GLN A O 1
ATOM 3835 N N . PRO A 1 461 ? -24.199 -2.579 13.411 1.00 96.06 461 PRO A N 1
ATOM 3836 C CA . PRO A 1 461 ? -22.958 -1.863 13.111 1.00 96.06 461 PRO A CA 1
ATOM 3837 C C . PRO A 1 461 ? -21.844 -2.148 14.122 1.00 96.06 461 PRO A C 1
ATOM 3839 O O . PRO A 1 461 ? -22.110 -2.275 15.316 1.00 96.06 461 PRO A O 1
ATOM 3842 N N . TYR A 1 462 ? -20.592 -2.159 13.659 1.00 97.19 462 TYR A N 1
ATOM 3843 C CA . TYR A 1 462 ? -19.430 -2.214 14.548 1.00 97.19 462 TYR A CA 1
ATOM 3844 C C . TYR A 1 462 ? -19.416 -0.997 15.486 1.00 97.19 462 TYR A C 1
ATOM 3846 O O . TYR A 1 462 ? -19.684 0.130 15.046 1.00 97.19 462 TYR A O 1
ATOM 3854 N N . GLN A 1 463 ? -19.064 -1.211 16.755 1.00 97.44 463 GLN A N 1
ATOM 3855 C CA . GLN A 1 463 ? -18.917 -0.150 17.760 1.00 97.44 463 GLN A CA 1
ATOM 3856 C C . GLN A 1 463 ? -17.486 0.406 17.860 1.00 97.44 463 GLN A C 1
ATOM 3858 O O . GLN A 1 463 ? -17.288 1.563 18.249 1.00 97.44 463 GLN A O 1
ATOM 3863 N N . TRP A 1 464 ? -16.491 -0.385 17.461 1.00 97.69 464 TRP A N 1
ATOM 3864 C CA . TRP A 1 464 ? -15.086 0.005 17.348 1.00 97.69 464 TRP A CA 1
ATOM 3865 C C . TRP A 1 464 ? -14.412 -0.732 16.194 1.00 97.69 464 TRP A C 1
ATOM 3867 O O . TRP A 1 464 ? -14.751 -1.878 15.884 1.00 97.69 464 TRP A O 1
ATOM 3877 N N . ILE A 1 465 ? -13.448 -0.063 15.572 1.00 97.62 465 ILE A N 1
ATOM 3878 C CA . ILE A 1 465 ? -12.546 -0.625 14.569 1.00 97.62 465 ILE A CA 1
ATOM 3879 C C . ILE A 1 465 ? -11.152 -0.036 14.784 1.00 97.62 465 ILE A C 1
ATOM 3881 O O . ILE A 1 465 ? -11.030 1.068 15.310 1.00 97.62 465 ILE A O 1
ATOM 3885 N N . ALA A 1 466 ? -10.104 -0.733 14.361 1.00 97.44 466 ALA A N 1
ATOM 3886 C CA . ALA A 1 466 ? -8.800 -0.117 14.172 1.00 97.44 466 ALA A CA 1
ATOM 3887 C C . ALA A 1 466 ? -8.317 -0.314 12.741 1.00 97.44 466 ALA A C 1
ATOM 3889 O O . ALA A 1 466 ? -8.491 -1.389 12.155 1.00 97.44 466 ALA A O 1
ATOM 3890 N N . THR A 1 467 ? -7.710 0.732 12.199 1.00 95.50 467 THR A N 1
ATOM 3891 C CA . THR A 1 467 ? -7.113 0.740 10.868 1.00 95.50 467 THR A CA 1
ATOM 3892 C C . THR A 1 467 ? -5.598 0.789 10.979 1.00 95.50 467 THR A C 1
ATOM 3894 O O . THR A 1 467 ? -5.055 1.298 11.958 1.00 95.50 467 THR A O 1
ATOM 3897 N N . MET A 1 468 ? -4.912 0.260 9.971 1.00 90.50 468 MET A N 1
ATOM 3898 C CA . MET A 1 468 ? -3.481 0.448 9.780 1.00 90.50 468 MET A CA 1
ATOM 3899 C C . MET A 1 468 ? -3.206 0.971 8.381 1.00 90.50 468 MET A C 1
ATOM 3901 O O . MET A 1 468 ? -3.704 0.401 7.411 1.00 90.50 468 MET A O 1
ATOM 3905 N N . PHE A 1 469 ? -2.383 2.006 8.290 1.00 83.50 469 PHE A N 1
ATOM 3906 C CA . PHE A 1 469 ? -1.976 2.652 7.048 1.00 83.50 469 PHE A CA 1
ATOM 3907 C C . PHE A 1 469 ? -0.535 2.283 6.699 1.00 83.50 469 PHE A C 1
ATOM 3909 O O . PHE A 1 469 ? 0.328 2.263 7.584 1.00 83.50 469 PHE A O 1
ATOM 3916 N N . SER A 1 470 ? -0.262 2.052 5.412 1.00 70.06 470 SER A N 1
ATOM 3917 C CA . SER A 1 470 ? 1.117 2.029 4.910 1.00 70.06 470 SER A CA 1
ATOM 3918 C C . SER A 1 470 ? 1.756 3.403 5.080 1.00 70.06 470 SER A C 1
ATOM 3920 O O . SER A 1 470 ? 1.073 4.430 4.997 1.00 70.06 470 SER A O 1
ATOM 3922 N N . SER A 1 471 ? 3.080 3.438 5.215 1.00 61.22 471 SER A N 1
ATOM 3923 C CA . SER A 1 471 ? 3.812 4.680 4.998 1.00 61.22 471 SER A CA 1
ATOM 3924 C C . SER A 1 471 ? 3.525 5.218 3.592 1.00 61.22 471 SER A C 1
ATOM 3926 O O . SER A 1 471 ? 3.338 4.482 2.623 1.00 61.22 471 SER A O 1
ATOM 3928 N N . THR A 1 472 ? 3.472 6.536 3.484 1.00 55.31 472 THR A N 1
ATOM 3929 C CA . THR A 1 472 ? 3.483 7.258 2.215 1.00 55.31 472 THR A CA 1
ATOM 3930 C C . THR A 1 472 ? 4.695 8.185 2.207 1.00 55.31 472 THR A C 1
ATOM 3932 O O . THR A 1 472 ? 5.374 8.344 3.220 1.00 55.31 472 THR A O 1
ATOM 3935 N N . LEU A 1 473 ? 4.958 8.869 1.092 1.00 42.91 473 LEU A N 1
ATOM 3936 C CA . LEU A 1 473 ? 5.997 9.910 1.049 1.00 42.91 473 LEU A CA 1
ATOM 3937 C C . LEU A 1 473 ? 5.739 11.074 2.031 1.00 42.91 473 LEU A C 1
ATOM 3939 O O . LEU A 1 473 ? 6.639 11.876 2.267 1.00 42.91 473 LEU A O 1
ATOM 3943 N N . PHE A 1 474 ? 4.527 11.179 2.585 1.00 42.53 474 PHE A N 1
ATOM 3944 C CA . PHE A 1 474 ? 4.084 12.307 3.407 1.00 42.53 474 PHE A CA 1
ATOM 3945 C C . PHE A 1 474 ? 3.681 11.915 4.832 1.00 42.53 474 PHE A C 1
ATOM 3947 O O . PHE A 1 474 ? 3.545 12.792 5.685 1.00 42.53 474 PHE A O 1
ATOM 3954 N N . THR A 1 475 ? 3.477 10.625 5.103 1.00 50.56 475 THR A N 1
ATOM 3955 C CA . THR A 1 475 ? 3.000 10.122 6.396 1.00 50.56 475 THR A CA 1
ATOM 3956 C C . THR A 1 475 ? 3.678 8.806 6.745 1.00 50.56 475 THR A C 1
ATOM 3958 O O . THR A 1 475 ? 3.748 7.908 5.910 1.00 50.56 475 THR A O 1
ATOM 3961 N N . ASP A 1 476 ? 4.128 8.668 7.989 1.00 69.31 476 ASP A N 1
ATOM 3962 C CA . ASP A 1 476 ? 4.609 7.387 8.511 1.00 69.31 476 ASP A CA 1
ATOM 3963 C C . ASP A 1 476 ? 3.486 6.335 8.504 1.00 69.31 476 ASP A C 1
ATOM 3965 O O . ASP A 1 476 ? 2.298 6.674 8.469 1.00 69.31 476 ASP A O 1
ATOM 3969 N N . ALA A 1 477 ? 3.859 5.054 8.572 1.00 78.81 477 ALA A N 1
ATOM 3970 C CA . ALA A 1 477 ? 2.895 3.992 8.839 1.00 78.81 477 ALA A CA 1
ATOM 3971 C C . ALA A 1 477 ? 2.230 4.233 10.201 1.00 78.81 477 ALA A C 1
ATOM 3973 O O . ALA A 1 477 ? 2.892 4.607 11.177 1.00 78.81 477 ALA A O 1
ATOM 3974 N N . GLY A 1 478 ? 0.922 4.014 10.279 1.00 88.44 478 GLY A N 1
ATOM 3975 C CA . GLY A 1 478 ? 0.168 4.384 11.467 1.00 88.44 478 GLY A CA 1
ATOM 3976 C C . GLY A 1 478 ? -1.023 3.503 11.751 1.00 88.44 478 GLY A C 1
ATOM 3977 O O . GLY A 1 478 ? -1.492 2.779 10.880 1.00 88.44 478 GLY A O 1
ATOM 3978 N N . VAL A 1 479 ? -1.491 3.579 12.991 1.00 94.88 479 VAL A N 1
ATOM 3979 C CA . VAL A 1 479 ? -2.668 2.875 13.488 1.00 94.88 479 VAL A CA 1
ATOM 3980 C C . VAL A 1 479 ? -3.619 3.894 14.086 1.00 94.88 479 VAL A C 1
ATOM 3982 O O . VAL A 1 479 ? -3.204 4.679 14.939 1.00 94.88 479 VAL A O 1
ATOM 3985 N N . ASP A 1 480 ? -4.888 3.828 13.692 1.00 97.19 480 ASP A N 1
ATOM 3986 C CA . ASP A 1 480 ? -5.972 4.587 14.311 1.00 97.19 480 ASP A CA 1
ATOM 3987 C C . ASP A 1 480 ? -6.938 3.619 14.998 1.00 97.19 480 ASP A C 1
ATOM 3989 O O . ASP A 1 480 ? -7.438 2.686 14.375 1.00 97.19 480 ASP A O 1
ATOM 3993 N N . LEU A 1 481 ? -7.236 3.852 16.277 1.00 98.12 481 LEU A N 1
ATOM 3994 C CA . LEU A 1 481 ? -8.369 3.237 16.965 1.00 98.12 481 LEU A CA 1
ATOM 3995 C C . LEU A 1 481 ? -9.573 4.167 16.833 1.00 98.12 481 LEU A C 1
ATOM 3997 O O . LEU A 1 481 ? -9.566 5.292 17.343 1.00 98.12 481 LEU A O 1
ATOM 4001 N N . MET A 1 482 ? -10.624 3.675 16.192 1.00 98.31 482 MET A N 1
ATOM 4002 C CA . MET A 1 482 ? -11.849 4.410 15.919 1.00 98.31 482 MET A CA 1
ATOM 4003 C C . MET A 1 482 ? -13.024 3.823 16.695 1.00 98.31 482 MET A C 1
ATOM 4005 O O . MET A 1 482 ? -13.184 2.609 16.806 1.00 98.31 482 MET A O 1
ATOM 4009 N N . THR A 1 483 ? -13.874 4.693 17.230 1.00 98.25 483 THR A N 1
ATOM 4010 C CA . THR A 1 483 ? -15.013 4.299 18.075 1.00 98.25 483 THR A CA 1
ATOM 4011 C C . THR A 1 483 ? -16.249 5.135 17.761 1.00 98.25 483 THR A C 1
ATOM 4013 O O . THR A 1 483 ? -16.140 6.270 17.298 1.00 98.25 483 THR A O 1
ATOM 4016 N N . ARG A 1 484 ? -17.445 4.588 18.003 1.00 97.12 484 ARG A N 1
ATOM 4017 C CA . ARG A 1 484 ? -18.711 5.323 17.798 1.00 97.12 484 ARG A CA 1
ATOM 4018 C C . ARG A 1 484 ? -18.946 6.436 18.819 1.00 97.12 484 ARG A C 1
ATOM 4020 O O . ARG A 1 484 ? -19.710 7.356 18.555 1.00 97.12 484 ARG A O 1
ATOM 4027 N N . THR A 1 485 ? -18.292 6.354 19.973 1.00 95.50 485 THR A N 1
ATOM 4028 C CA . THR A 1 485 ? -18.373 7.318 21.076 1.00 95.50 485 THR A CA 1
ATOM 4029 C C . THR A 1 485 ? -16.973 7.618 21.594 1.00 95.50 485 THR A C 1
ATOM 4031 O O . THR A 1 485 ? -16.152 6.713 21.681 1.00 95.50 485 THR A O 1
ATOM 4034 N N . ARG A 1 486 ? -16.708 8.864 22.001 1.00 92.62 486 ARG A N 1
ATOM 4035 C CA . ARG A 1 486 ? -15.442 9.267 22.647 1.00 92.62 486 ARG A CA 1
ATOM 4036 C C . ARG A 1 486 ? -15.152 8.518 23.951 1.00 92.62 486 ARG A C 1
ATOM 4038 O O . ARG A 1 486 ? -14.004 8.454 24.373 1.00 92.62 486 ARG A O 1
ATOM 4045 N N . GLN A 1 487 ? -16.181 7.961 24.587 1.00 93.88 487 GLN A N 1
ATOM 4046 C CA . GLN A 1 487 ? -16.073 7.226 25.847 1.00 93.88 487 GLN A CA 1
ATOM 4047 C C . GLN A 1 487 ? -16.533 5.776 25.648 1.00 93.88 487 GLN A C 1
ATOM 4049 O O . GLN A 1 487 ? -17.624 5.412 26.097 1.00 93.88 487 GLN A O 1
ATOM 4054 N N . PRO A 1 488 ? -15.757 4.940 24.932 1.00 94.31 488 PRO A N 1
ATOM 4055 C CA . PRO A 1 488 ? -16.075 3.524 24.824 1.00 94.31 488 PRO A CA 1
ATOM 4056 C C . PRO A 1 488 ? -15.895 2.835 26.188 1.00 94.31 488 PRO A C 1
ATOM 4058 O O . PRO A 1 488 ? -15.177 3.340 27.059 1.00 94.31 488 PRO A O 1
ATOM 4061 N N . PRO A 1 489 ? -16.492 1.650 26.387 1.00 95.19 489 PRO A N 1
ATOM 4062 C CA . PRO A 1 489 ? -16.202 0.833 27.557 1.00 95.19 489 PRO A CA 1
ATOM 4063 C C . PRO A 1 489 ? -14.6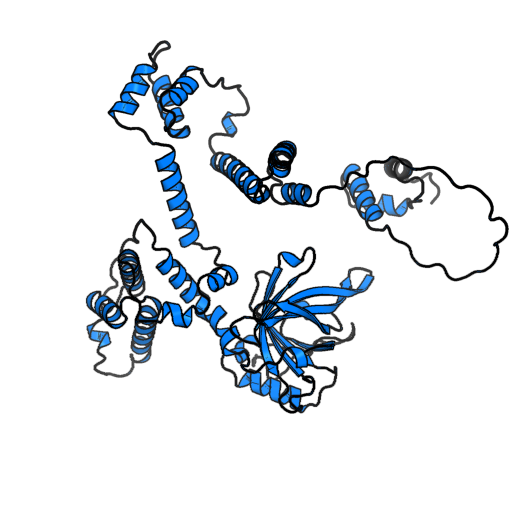99 0.551 27.710 1.00 95.19 489 PRO A C 1
ATOM 4065 O O . PRO A 1 489 ? -14.000 0.286 26.733 1.00 95.19 489 PRO A O 1
ATOM 4068 N N . THR A 1 490 ? -14.195 0.539 28.947 1.00 93.31 490 THR A N 1
ATOM 4069 C CA . THR A 1 490 ? -12.755 0.387 29.237 1.00 93.31 490 THR A CA 1
ATOM 4070 C C . THR A 1 490 ? -12.145 -0.891 28.658 1.00 93.31 490 THR A C 1
ATOM 4072 O O . THR A 1 490 ? -10.986 -0.888 28.248 1.00 93.31 490 THR A O 1
ATOM 4075 N N . TYR A 1 491 ? -12.914 -1.981 28.583 1.00 94.50 491 TYR A N 1
ATOM 4076 C CA . TYR A 1 491 ? -12.414 -3.242 28.036 1.00 94.50 491 TYR A CA 1
ATOM 4077 C C . TYR A 1 491 ? -12.037 -3.135 26.552 1.00 94.50 491 TYR A C 1
ATOM 4079 O O . TYR A 1 491 ? -11.141 -3.847 26.120 1.00 94.50 491 TYR A O 1
ATOM 4087 N N . VAL A 1 492 ? -12.655 -2.228 25.783 1.00 94.31 492 VAL A N 1
ATOM 4088 C CA . VAL A 1 492 ? -12.338 -2.028 24.359 1.00 94.31 492 VAL A CA 1
ATOM 4089 C C . VAL A 1 492 ? -10.887 -1.592 24.205 1.00 94.31 492 VAL A C 1
ATOM 4091 O O . VAL A 1 492 ? -10.138 -2.165 23.415 1.00 94.31 492 VAL A O 1
ATOM 4094 N N . LEU A 1 493 ? -10.474 -0.611 25.010 1.00 94.56 493 LEU A N 1
ATOM 4095 C CA . LEU A 1 493 ? -9.099 -0.135 25.037 1.00 94.56 493 LEU A CA 1
ATOM 4096 C C . LEU A 1 493 ? -8.146 -1.232 25.519 1.00 94.56 493 LEU A C 1
ATOM 4098 O O . LEU A 1 493 ? -7.118 -1.445 24.887 1.00 94.56 493 LEU A O 1
ATOM 4102 N N . ASN A 1 494 ? -8.488 -1.941 26.598 1.00 94.81 494 ASN A N 1
ATOM 4103 C CA . ASN A 1 494 ? -7.640 -3.013 27.127 1.00 94.81 494 ASN A CA 1
ATOM 4104 C C . ASN A 1 494 ? -7.421 -4.122 26.087 1.00 94.81 494 ASN A C 1
ATOM 4106 O O . ASN A 1 494 ? -6.288 -4.540 25.870 1.00 94.81 494 ASN A O 1
ATOM 4110 N N . ASN A 1 495 ? -8.486 -4.543 25.399 1.00 95.62 495 ASN A N 1
ATOM 4111 C CA . ASN A 1 495 ? -8.423 -5.557 24.349 1.00 95.62 495 ASN A CA 1
ATOM 4112 C C . ASN A 1 495 ? -7.598 -5.071 23.152 1.00 95.62 495 ASN A C 1
ATOM 4114 O O . ASN A 1 495 ? -6.799 -5.830 22.613 1.00 95.62 495 ASN A O 1
ATOM 4118 N N . PHE A 1 496 ? -7.756 -3.807 22.749 1.00 96.44 496 PHE A N 1
ATOM 4119 C CA . PHE A 1 496 ? -6.956 -3.223 21.675 1.00 96.44 496 PHE A CA 1
ATOM 4120 C C . PHE A 1 496 ? -5.468 -3.127 22.047 1.00 96.44 496 PHE A C 1
ATOM 4122 O O . PHE A 1 496 ? -4.607 -3.481 21.247 1.00 96.44 496 PHE A O 1
ATOM 4129 N N . VAL A 1 497 ? -5.147 -2.695 23.270 1.00 96.44 497 VAL A N 1
ATOM 4130 C CA . VAL A 1 497 ? -3.765 -2.643 23.771 1.00 96.44 497 VAL A CA 1
ATOM 4131 C C . VAL A 1 497 ? -3.152 -4.038 23.816 1.00 96.44 497 VAL A C 1
ATOM 4133 O O . VAL A 1 497 ? -2.042 -4.221 23.319 1.00 96.44 497 VAL A O 1
ATOM 4136 N N . GLN A 1 498 ? -3.880 -5.025 24.342 1.00 95.06 498 GLN A N 1
ATOM 4137 C CA . GLN A 1 498 ? -3.441 -6.418 24.355 1.00 95.06 498 GLN A CA 1
ATOM 4138 C C . GLN A 1 498 ? -3.190 -6.932 22.930 1.00 95.06 498 GLN A C 1
ATOM 4140 O O . GLN A 1 498 ? -2.121 -7.475 22.658 1.00 95.06 498 GLN A O 1
ATOM 4145 N N . PHE A 1 499 ? -4.120 -6.686 22.002 1.00 94.06 499 PHE A N 1
ATOM 4146 C CA . PHE A 1 499 ? -3.960 -7.026 20.586 1.00 94.06 499 PHE A CA 1
ATOM 4147 C C . PHE A 1 499 ? -2.678 -6.422 20.000 1.00 94.06 499 PHE A C 1
ATOM 4149 O O . PHE A 1 499 ? -1.869 -7.137 19.409 1.00 94.06 499 PHE A O 1
ATOM 4156 N N . CYS A 1 500 ? -2.448 -5.127 20.217 1.00 93.56 500 CYS A N 1
ATOM 4157 C CA . CYS A 1 500 ? -1.242 -4.445 19.763 1.00 93.56 500 CYS A CA 1
ATOM 4158 C C . CYS A 1 500 ? 0.036 -5.060 20.350 1.00 93.56 500 CYS A C 1
ATOM 4160 O O . CYS A 1 500 ? 1.033 -5.175 19.647 1.00 93.56 500 CYS A O 1
ATOM 4162 N N . GLN A 1 501 ? 0.033 -5.477 21.617 1.00 91.69 501 GLN A N 1
ATOM 4163 C CA . GLN A 1 501 ? 1.208 -6.064 22.271 1.00 91.69 501 GLN A CA 1
ATOM 4164 C C . GLN A 1 501 ? 1.506 -7.502 21.826 1.00 91.69 501 GLN A C 1
ATOM 4166 O O . GLN A 1 501 ? 2.676 -7.885 21.735 1.00 91.69 501 GLN A O 1
ATOM 4171 N N . GLU A 1 502 ? 0.469 -8.300 21.579 1.00 87.19 502 GLU A N 1
ATOM 4172 C CA . GLU A 1 502 ? 0.588 -9.717 21.224 1.00 87.19 502 GLU A CA 1
ATOM 4173 C C . GLU A 1 502 ? 0.852 -9.927 19.728 1.00 87.19 502 GLU A C 1
ATOM 4175 O O . GLU A 1 502 ? 1.520 -10.889 19.342 1.00 87.19 502 GLU A O 1
ATOM 4180 N N . HIS A 1 503 ? 0.368 -9.021 18.876 1.00 83.31 503 HIS A N 1
ATOM 4181 C CA . HIS A 1 503 ? 0.520 -9.139 17.434 1.00 83.31 503 HIS A CA 1
ATOM 4182 C C . HIS A 1 503 ? 1.945 -8.776 16.986 1.00 83.31 503 HIS A C 1
ATOM 4184 O O . HIS A 1 503 ? 2.426 -7.663 17.202 1.00 83.31 503 HIS A O 1
ATOM 4190 N N . SER A 1 504 ? 2.614 -9.703 16.294 1.00 74.75 504 SER A N 1
ATOM 4191 C CA . SER A 1 504 ? 4.037 -9.606 15.918 1.00 74.75 504 SER A CA 1
ATOM 4192 C C . SER A 1 504 ? 4.398 -8.338 15.134 1.00 74.75 504 SER A C 1
ATOM 4194 O O . SER A 1 504 ? 5.443 -7.743 15.386 1.00 74.75 504 SER A O 1
ATOM 4196 N N . ILE A 1 505 ? 3.525 -7.928 14.212 1.00 75.50 505 ILE A N 1
ATOM 4197 C CA . ILE A 1 505 ? 3.707 -6.758 13.337 1.00 75.50 505 ILE A CA 1
ATOM 4198 C C . ILE A 1 505 ? 3.229 -5.470 14.026 1.00 75.50 505 ILE A C 1
ATOM 4200 O O . ILE A 1 505 ? 4.017 -4.546 14.254 1.00 75.50 505 ILE A O 1
ATOM 4204 N N . ILE A 1 506 ? 1.950 -5.432 14.430 1.00 84.38 506 ILE A N 1
ATOM 4205 C CA . ILE A 1 506 ? 1.316 -4.248 15.030 1.00 84.38 506 ILE A CA 1
ATOM 4206 C C . ILE A 1 506 ? 2.084 -3.725 16.241 1.00 84.38 506 ILE A C 1
ATOM 4208 O O . ILE A 1 506 ? 2.213 -2.513 16.365 1.00 84.38 506 ILE A O 1
ATOM 4212 N N . ARG A 1 507 ? 2.694 -4.590 17.061 1.00 84.69 507 ARG A N 1
ATOM 4213 C CA . ARG A 1 507 ? 3.486 -4.173 18.228 1.00 84.69 507 ARG A CA 1
ATOM 4214 C C . ARG A 1 507 ? 4.540 -3.113 17.921 1.00 84.69 507 ARG A C 1
ATOM 4216 O O . ARG A 1 507 ? 4.823 -2.259 18.762 1.00 84.69 507 ARG A O 1
ATOM 4223 N N . SER A 1 508 ? 5.183 -3.195 16.757 1.00 82.62 508 SER A N 1
ATOM 4224 C CA . SER A 1 508 ? 6.196 -2.212 16.362 1.00 82.62 508 SER A CA 1
ATOM 4225 C C . SER A 1 508 ? 5.559 -0.916 15.860 1.00 82.62 508 SER A C 1
ATOM 4227 O O . SER A 1 508 ? 6.040 0.170 16.183 1.00 82.62 508 SER A O 1
ATOM 4229 N N . ILE A 1 509 ? 4.466 -1.032 15.104 1.00 85.62 509 ILE A N 1
ATOM 4230 C CA . ILE A 1 509 ? 3.795 0.092 14.445 1.00 85.62 509 ILE A CA 1
ATOM 4231 C C . ILE A 1 509 ? 3.005 0.914 15.468 1.00 85.62 509 ILE A C 1
ATOM 4233 O O . ILE A 1 509 ? 3.153 2.128 15.517 1.00 85.62 509 ILE A O 1
ATOM 4237 N N . SER A 1 510 ? 2.250 0.277 16.364 1.00 90.69 510 SER A N 1
ATOM 4238 C CA . SER A 1 510 ? 1.394 0.920 17.373 1.00 90.69 510 SER A CA 1
ATOM 4239 C C . SER A 1 510 ? 2.161 1.600 18.517 1.00 90.69 510 SER A C 1
ATOM 4241 O O . SER A 1 510 ? 1.579 1.936 19.551 1.00 90.69 510 SER A O 1
ATOM 4243 N N . ARG A 1 511 ? 3.480 1.773 18.395 1.00 89.50 511 ARG A N 1
ATOM 4244 C CA . ARG A 1 511 ? 4.289 2.456 19.407 1.00 89.50 511 ARG A CA 1
ATOM 4245 C C . ARG A 1 511 ? 3.885 3.915 19.521 1.00 89.50 511 ARG A C 1
ATOM 4247 O O . ARG A 1 511 ? 3.589 4.574 18.528 1.00 89.50 511 ARG A O 1
ATOM 4254 N N . ASN A 1 512 ? 3.965 4.435 20.742 1.00 93.56 512 ASN A N 1
ATOM 4255 C CA . ASN A 1 512 ? 3.701 5.842 21.043 1.00 93.56 512 ASN A CA 1
ATOM 4256 C C . ASN A 1 512 ? 2.307 6.310 20.596 1.00 93.56 512 ASN A C 1
ATOM 4258 O O . ASN A 1 512 ? 2.127 7.496 20.311 1.00 93.56 512 ASN A O 1
ATOM 4262 N N . MET A 1 513 ? 1.321 5.408 20.551 1.00 96.25 513 MET A N 1
ATOM 4263 C CA . MET A 1 513 ? -0.067 5.817 20.370 1.00 96.25 513 MET A CA 1
ATOM 4264 C C . MET A 1 513 ? -0.493 6.766 21.494 1.00 96.25 513 MET A C 1
ATOM 4266 O O . MET A 1 513 ? -0.122 6.595 22.659 1.00 96.25 513 MET A O 1
ATOM 4270 N N . PHE A 1 514 ? -1.281 7.770 21.138 1.00 96.81 514 PHE A N 1
ATOM 4271 C CA . PHE A 1 514 ? -1.801 8.797 22.026 1.00 96.81 514 PHE A CA 1
ATOM 4272 C C . PHE A 1 514 ? -3.278 9.066 21.744 1.00 96.81 514 PHE A C 1
ATOM 4274 O O . PHE A 1 514 ? -3.759 8.843 20.633 1.00 96.81 514 PHE A O 1
ATOM 4281 N N . TYR A 1 515 ? -3.998 9.559 22.749 1.00 97.62 515 TYR A N 1
ATOM 4282 C CA . TYR A 1 515 ? -5.386 9.990 22.589 1.00 97.62 515 TYR A CA 1
ATOM 4283 C C . TYR A 1 515 ? -5.455 11.304 21.820 1.00 97.62 515 TYR A C 1
ATOM 4285 O O . TYR A 1 515 ? -4.705 12.243 22.108 1.00 97.62 515 TYR A O 1
ATOM 4293 N N . THR A 1 516 ? -6.363 11.382 20.848 1.00 97.06 516 THR A N 1
ATOM 4294 C CA . THR A 1 516 ? -6.580 12.629 20.113 1.00 97.06 516 THR A CA 1
ATOM 4295 C C . THR A 1 516 ? -7.248 13.664 21.015 1.00 97.06 516 THR A C 1
ATOM 4297 O O . THR A 1 516 ? -8.013 13.330 21.918 1.00 97.06 516 THR A O 1
ATOM 4300 N N . ARG A 1 517 ? -6.926 14.940 20.794 1.00 96.25 517 ARG A N 1
ATOM 4301 C CA . ARG A 1 517 ? -7.416 16.038 21.633 1.00 96.25 517 ARG A CA 1
ATOM 4302 C C . ARG A 1 517 ? -8.807 16.481 21.213 1.00 96.25 517 ARG A C 1
ATOM 4304 O O . ARG A 1 517 ? -9.108 16.516 20.018 1.00 96.25 517 ARG A O 1
ATOM 4311 N N . GLU A 1 518 ? -9.597 16.925 22.178 1.00 93.31 518 GLU A N 1
ATOM 4312 C CA . GLU A 1 518 ? -10.915 17.507 21.939 1.00 93.31 518 GLU A CA 1
ATOM 4313 C C . GLU A 1 518 ? -10.876 19.031 22.029 1.00 93.31 518 GLU A C 1
ATOM 4315 O O . GLU A 1 518 ? -11.489 19.735 21.225 1.00 93.31 518 GLU A O 1
ATOM 4320 N N . ASN A 1 519 ? -10.091 19.553 22.967 1.00 92.94 519 ASN A N 1
ATOM 4321 C CA . ASN A 1 519 ? -9.965 20.973 23.242 1.00 92.94 519 ASN A CA 1
ATOM 4322 C C . ASN A 1 519 ? -8.525 21.449 23.074 1.00 92.94 519 ASN A C 1
ATOM 4324 O O . ASN A 1 519 ? -7.552 20.709 23.216 1.00 92.94 519 ASN A O 1
ATOM 4328 N N . LYS A 1 520 ? -8.380 22.745 22.793 1.00 89.38 520 LYS A N 1
ATOM 4329 C CA . LYS A 1 520 ? -7.074 23.395 22.604 1.00 89.38 520 LYS A CA 1
ATOM 4330 C C . LYS A 1 520 ? -6.143 23.262 23.820 1.00 89.38 520 LYS A C 1
ATOM 4332 O O . LYS A 1 520 ? -4.928 23.300 23.637 1.00 89.38 520 LYS A O 1
ATOM 4337 N N . ASP A 1 521 ? -6.727 23.137 25.012 1.00 92.00 521 ASP A N 1
ATOM 4338 C CA . ASP A 1 521 ? -6.036 23.093 26.302 1.00 92.00 521 ASP A CA 1
ATOM 4339 C C . ASP A 1 521 ? -5.733 21.648 26.744 1.00 92.00 521 ASP A C 1
ATOM 4341 O O . ASP A 1 521 ? -5.051 21.446 27.747 1.00 92.00 521 ASP A O 1
ATOM 4345 N N . ASP A 1 522 ? -6.191 20.645 25.983 1.00 91.88 522 ASP A N 1
ATOM 4346 C CA . ASP A 1 522 ? -5.918 19.243 26.283 1.00 91.88 522 ASP A CA 1
ATOM 4347 C C . ASP A 1 522 ? -4.430 18.931 26.092 1.00 91.88 522 ASP A C 1
ATOM 4349 O O . ASP A 1 522 ? -3.805 19.257 25.071 1.00 91.88 522 ASP A O 1
ATOM 4353 N N . THR A 1 523 ? -3.865 18.232 27.071 1.00 93.12 523 THR A N 1
ATOM 4354 C CA . THR A 1 523 ? -2.538 17.632 26.966 1.00 93.12 523 THR A CA 1
ATOM 4355 C C . THR A 1 523 ? -2.601 16.322 26.192 1.00 93.12 523 THR A C 1
ATOM 4357 O O . THR A 1 523 ? -3.542 15.546 26.326 1.00 93.12 523 THR A O 1
ATOM 4360 N N . ILE A 1 524 ? -1.574 16.045 25.386 1.00 94.00 524 ILE A N 1
ATOM 4361 C CA . ILE A 1 524 ? -1.463 14.757 24.695 1.00 94.00 524 ILE A CA 1
ATOM 4362 C C . ILE A 1 524 ? -1.123 13.678 25.726 1.00 94.00 524 ILE A C 1
ATOM 4364 O O . ILE A 1 524 ? -0.063 13.724 26.354 1.00 94.00 524 ILE A O 1
ATOM 4368 N N . HIS A 1 525 ? -2.010 12.697 25.869 1.00 95.44 525 HIS A N 1
ATOM 4369 C CA . HIS A 1 525 ? -1.809 11.539 26.732 1.00 95.44 525 HIS A CA 1
ATOM 4370 C C . HIS A 1 525 ? -1.455 10.318 25.886 1.00 95.44 525 HIS A C 1
ATOM 4372 O O . HIS A 1 525 ? -2.231 9.906 25.026 1.00 95.44 525 HIS A O 1
ATOM 4378 N N . TYR A 1 526 ? -0.284 9.741 26.136 1.00 95.81 526 TYR A N 1
ATOM 4379 C CA . TYR A 1 526 ? 0.153 8.506 25.491 1.00 95.81 526 TYR A CA 1
ATOM 4380 C C . TYR A 1 526 ? -0.445 7.283 26.190 1.00 95.81 526 TYR A C 1
ATOM 4382 O O . TYR A 1 526 ? -0.638 7.279 27.409 1.00 95.81 526 TYR A O 1
ATOM 4390 N N . ILE A 1 527 ? -0.706 6.227 25.422 1.00 95.62 527 ILE A N 1
ATOM 4391 C CA . ILE A 1 527 ? -1.105 4.927 25.956 1.00 95.62 527 ILE A CA 1
ATOM 4392 C C . ILE A 1 527 ? 0.144 4.274 26.548 1.00 95.62 527 ILE A C 1
ATOM 4394 O O . ILE A 1 527 ? 0.992 3.777 25.811 1.00 95.62 527 ILE A O 1
ATOM 4398 N N . LYS A 1 528 ? 0.258 4.306 27.881 1.00 92.94 528 LYS A N 1
ATOM 4399 C CA . LYS A 1 528 ? 1.457 3.896 28.630 1.00 92.94 528 LYS A CA 1
ATOM 4400 C C . LYS A 1 528 ? 1.980 2.515 28.226 1.00 92.94 528 LYS A C 1
ATOM 4402 O O . LYS A 1 528 ? 3.174 2.356 28.013 1.00 92.94 528 LYS A O 1
ATOM 4407 N N . ASP A 1 529 ? 1.083 1.552 28.055 1.00 92.19 529 ASP A N 1
ATOM 4408 C CA . ASP A 1 529 ? 1.422 0.162 27.729 1.00 92.19 529 ASP A CA 1
ATOM 4409 C C . ASP A 1 529 ? 1.943 -0.032 26.290 1.00 92.19 529 ASP A C 1
ATOM 4411 O O . ASP A 1 529 ? 2.437 -1.105 25.940 1.00 92.19 529 ASP A O 1
ATOM 4415 N N . LEU A 1 530 ? 1.844 1.005 25.452 1.00 91.06 530 LEU A N 1
ATOM 4416 C CA . LEU A 1 530 ? 2.384 1.062 24.091 1.00 91.06 530 LEU A CA 1
ATOM 4417 C C . LEU A 1 530 ? 3.566 2.045 23.972 1.00 91.06 530 LEU A C 1
ATOM 4419 O O . LEU A 1 530 ? 4.020 2.349 22.863 1.00 91.06 530 LEU A O 1
ATOM 4423 N N . GLN A 1 531 ? 4.072 2.560 25.097 1.00 85.50 531 GLN A N 1
ATOM 4424 C CA . GLN A 1 531 ? 5.326 3.311 25.152 1.00 85.50 531 GLN A CA 1
ATOM 4425 C C . GLN A 1 531 ? 6.505 2.344 25.330 1.00 85.50 531 GLN A C 1
ATOM 4427 O O . GLN A 1 531 ? 6.360 1.267 25.903 1.00 85.50 531 GLN A O 1
ATOM 4432 N N . LEU A 1 532 ? 7.683 2.711 24.822 1.00 64.38 532 LEU A N 1
ATOM 4433 C CA . LEU A 1 532 ? 8.912 1.995 25.168 1.00 64.38 532 LEU A CA 1
ATOM 4434 C C . LEU A 1 532 ? 9.277 2.319 26.620 1.00 64.38 532 LEU A C 1
ATOM 4436 O O . LEU A 1 532 ? 9.163 3.478 27.026 1.00 64.38 532 LEU A O 1
ATOM 4440 N N . ASP A 1 533 ? 9.755 1.323 27.369 1.00 53.34 533 ASP A N 1
ATOM 4441 C CA . ASP A 1 533 ? 10.544 1.591 28.570 1.00 53.34 533 ASP A CA 1
ATOM 4442 C C . ASP A 1 533 ? 11.750 2.431 28.125 1.00 53.34 533 ASP A C 1
ATOM 4444 O O . ASP A 1 533 ? 12.593 1.968 27.353 1.00 53.34 533 ASP A O 1
ATOM 4448 N N . SER A 1 534 ? 11.742 3.707 28.510 1.00 40.75 534 SER A N 1
ATOM 4449 C CA . SER A 1 534 ? 12.771 4.700 28.189 1.00 40.75 534 SER A CA 1
ATOM 4450 C C . SER A 1 534 ? 14.112 4.383 28.826 1.00 40.75 534 SER A C 1
ATOM 4452 O O . SER A 1 534 ? 14.083 4.034 30.031 1.00 40.75 534 SER A O 1
#

Secondary structure (DSSP, 8-state):
--GGGS-HHHHHHHHHHHHH-TT----HHHHHHHHHH-S-HHHHHHHHHHHHHHT-S------------------------------HHHHHHHHHTTTS-HHHHHHHHHHHHTSS-TTHHHHHHHHHHHHHHHHHHTTSTTSGGGSSS------HHHHHHHHHSTTB-HHHHHHHHHHHHHTS-S---HHHHHHHHHHH---BHHHHHHHHHHHHHHHHHHS----HHHHHHH-SSHHHHHH-TTS---HHHHHHHHHHHHHHTTTB-HHHHHHHHHHTTT-HHHHHHHHHHHHHHHHHTTTS----TTGGGB-SSPPPPPPPPSS--HHHHHHHHHHHTHHHHHHHHHHS-SS--GGGG-EEEEEEEE--GGGTTEEEEEEEEEEEEE-TTS-EEEEEEEEEEEEETTTEEEEEEEEEEEEEPSS-TTEEEEEESGGGGG-EEEEEEEEE--SS-TTS--SEEEEEE---SSS--EEEEEESSSS--HHHHHHHHHHHHHSTTHHHHTTT-EEPPSSTTPPPPB-GGGS---

Sequence (534 aa):
MTDANIHPSIILIRDRLHDIFPEIQIPLEVIGWHIRQSRSIEAICSIFATEILSFGQVIDPRKTQNQIEEQTASANTHISKQTTITDDTLQTLYDVFNEIPRDHIENLYINFKNTNNPNWYDDIVNELLSYNVMKSSTNKRSYDQMIIDDIVFIPDEYNRLLAILPDIDPDYALECYMKYREKSSDNTDLNILITSLIEHGYIKLTDKLERLRNERLKENLRNPKFEINEFLKTFPNPLEYFYDRTKNVSESYKNHTYIYLSNAFARISTDYIKQVLNNNNYRFAPSMKQLQEEFYTYHTNQNKKSNDTIVKRLNHRARASMAIPDVPDEIFYKELCYIKHEDEIIDIDASSINDFNPNRALGFWHILATNLNMWKDKLNPTITYSIHDQLSDGRIRLNDLVEYYTRRPFVGFVPTNVQGIDTQSKYKSSRFQWRGNGLLKLFTSEFGIIFVDNETPIDQPYQWIATMFSSTLFTDAGVDLMTRTRQPPTYVLNNFVQFCQEHSIIRSISRNMFYTRENKDDTIHYIKDLQLDS

Foldseek 3Di:
DPPPPQDVVLVVLQVVVCVVPVPDRDDSVVSVVVVVVDDDSVVSSVVCVVVVVVPPDDDDDDDDDDDPDDDDDDDDDDDDDDDPPPDVLLVVCCVVLVVDDSVVSVVLCVVQVPDPDPCSSVVSVVVSVVVVVVVVVVPPPDPPVVVPDDDDDPDVLLVVLCVVVVFADSVQSVVLVVVVVVVDDPDDDSVVSSVCCVVVDGHGPVNVVVVVVLVVVVVCLVPPPDDVVVLCVVVVPLPCVLQVLVDADDPLLLVQLLLVCCQVPQFFASVVLVVLCVVSNNRNVSSVVVVVVLVVCVVVCPPDPDPRPRVVGTDPDGDDRDDRDSGHDPVNSSNVVCVVCVCLVCLQVVQFDADDDVVLAAAKKWQFKKPWPVLVQKAGWMWGWDWPDADPLRWTKIKIKIWIWHQDPPPGTDIDIWIWIWTADPPGRQKTKIATPDVRNVDIWIKGWRDWDPPDDPPHHTQKTKMWTRDDPVIHTMITIMGPDSDDPPVVVVVVLVCCCPDPNSLVRHAQMWTRHHDPPDDTGTPVSRYDPD